Protein AF-0000000070462344 (afdb_homodimer)

Structure (mmCIF, N/CA/C/O backbone):
data_AF-0000000070462344-model_v1
#
loop_
_entity.id
_entity.type
_entity.pdbx_description
1 polymer 'Uncharacterized protein'
#
loop_
_atom_site.group_PDB
_atom_site.id
_atom_site.type_symbol
_atom_site.label_atom_id
_atom_site.label_alt_id
_atom_site.label_comp_id
_atom_site.label_asym_id
_atom_site.label_entity_id
_atom_site.label_seq_id
_atom_site.pdbx_PDB_ins_code
_atom_site.Cartn_x
_atom_site.Cartn_y
_atom_site.Cartn_z
_atom_site.occupancy
_atom_site.B_iso_or_equiv
_atom_site.auth_seq_id
_atom_site.auth_comp_id
_atom_site.auth_asym_id
_atom_site.auth_atom_id
_atom_site.pdbx_PDB_model_num
ATOM 1 N N . MET A 1 1 ? 7.801 -73.312 -19.438 1 19.52 1 MET A N 1
ATOM 2 C CA . MET A 1 1 ? 8.281 -74.062 -20.609 1 19.52 1 MET A CA 1
ATOM 3 C C . MET A 1 1 ? 8.656 -73.062 -21.734 1 19.52 1 MET A C 1
ATOM 5 O O . MET A 1 1 ? 7.871 -72.188 -22.078 1 19.52 1 MET A O 1
ATOM 9 N N . PHE A 1 2 ? 10.102 -72.938 -22.094 1 22.52 2 PHE A N 1
ATOM 10 C CA . PHE A 1 2 ? 11.289 -72.188 -22.438 1 22.52 2 PHE A CA 1
ATOM 11 C C . PHE A 1 2 ? 11.422 -72.062 -23.953 1 22.52 2 PHE A C 1
ATOM 13 O O . PHE A 1 2 ? 12.484 -71.688 -24.469 1 22.52 2 PHE A O 1
ATOM 20 N N . SER A 1 3 ? 10.352 -72.188 -24.672 1 18.14 3 SER A N 1
ATOM 21 C CA . SER A 1 3 ? 10.594 -72.75 -26.016 1 18.14 3 SER A CA 1
ATOM 22 C C . SER A 1 3 ? 11.32 -71.75 -26.891 1 18.14 3 SER A C 1
ATOM 24 O O . SER A 1 3 ? 11.188 -70.5 -26.688 1 18.14 3 SER A O 1
ATOM 26 N N . SER A 1 4 ? 12.195 -72.062 -27.938 1 19.69 4 SER A N 1
ATOM 27 C CA . SER A 1 4 ? 13.453 -72.125 -28.672 1 19.69 4 SER A CA 1
ATOM 28 C C . SER A 1 4 ? 13.336 -71.25 -29.953 1 19.69 4 SER A C 1
ATOM 30 O O . SER A 1 4 ? 14.289 -71.188 -30.734 1 19.69 4 SER A O 1
ATOM 32 N N . LEU A 1 5 ? 12.203 -70.5 -30.281 1 18.8 5 LEU A N 1
ATOM 33 C CA . LEU A 1 5 ? 12.008 -70.625 -31.734 1 18.8 5 LEU A CA 1
ATOM 34 C C . LEU A 1 5 ? 13.109 -69.875 -32.469 1 18.8 5 LEU A C 1
ATOM 36 O O . LEU A 1 5 ? 13.555 -68.812 -32.031 1 18.8 5 LEU A O 1
ATOM 40 N N . SER A 1 6 ? 13.633 -70.375 -33.562 1 17.72 6 SER A N 1
ATOM 41 C CA . SER A 1 6 ? 14.734 -70.562 -34.5 1 17.72 6 SER A CA 1
ATOM 42 C C . SER A 1 6 ? 14.781 -69.5 -35.562 1 17.72 6 SER A C 1
ATOM 44 O O . SER A 1 6 ? 15.469 -69.625 -36.562 1 17.72 6 SER A O 1
ATOM 46 N N . TYR A 1 7 ? 14.227 -68.25 -35.344 1 19.19 7 TYR A N 1
ATOM 47 C CA . TYR A 1 7 ? 13.961 -67.688 -36.656 1 19.19 7 TYR A CA 1
ATOM 48 C C . TYR A 1 7 ? 15.25 -67.5 -37.469 1 19.19 7 TYR A C 1
ATOM 50 O O . TYR A 1 7 ? 16.297 -67.188 -36.906 1 19.19 7 TYR A O 1
ATOM 58 N N . PRO A 1 8 ? 15.141 -67.562 -38.75 1 17.5 8 PRO A N 1
ATOM 59 C CA . PRO A 1 8 ? 15.93 -67.938 -39.906 1 17.5 8 PRO A CA 1
ATOM 60 C C . PRO A 1 8 ? 17.031 -66.938 -40.281 1 17.5 8 PRO A C 1
ATOM 62 O O . PRO A 1 8 ? 16.984 -65.812 -39.844 1 17.5 8 PRO A O 1
ATOM 65 N N . THR A 1 9 ? 17.859 -67.312 -41.312 1 17.53 9 THR A N 1
ATOM 66 C CA . THR A 1 9 ? 19.219 -67.438 -41.844 1 17.53 9 THR A CA 1
ATOM 67 C C . THR A 1 9 ? 19.562 -66.25 -42.75 1 17.53 9 THR A C 1
ATOM 69 O O . THR A 1 9 ? 20.734 -66.062 -43.094 1 17.53 9 THR A O 1
ATOM 72 N N . ILE A 1 10 ? 18.594 -65.25 -43.156 1 17.64 10 ILE A N 1
ATOM 73 C CA . ILE A 1 10 ? 18.812 -65.062 -44.594 1 17.64 10 ILE A CA 1
ATOM 74 C C . ILE A 1 10 ? 20.219 -64.562 -44.812 1 17.64 10 ILE A C 1
ATOM 76 O O . ILE A 1 10 ? 20.781 -63.875 -43.938 1 17.64 10 ILE A O 1
ATOM 80 N N . ILE A 1 11 ? 20.5 -64.125 -46.094 1 17.52 11 ILE A N 1
ATOM 81 C CA . ILE A 1 11 ? 21.453 -64.312 -47.188 1 17.52 11 ILE A CA 1
ATOM 82 C C . ILE A 1 11 ? 22.578 -63.281 -47.094 1 17.52 11 ILE A C 1
ATOM 84 O O . ILE A 1 11 ? 22.359 -62.156 -46.625 1 17.52 11 ILE A O 1
ATOM 88 N N . SER A 1 12 ? 23.734 -63.469 -47.781 1 16.36 12 SER A N 1
ATOM 89 C CA . SER A 1 12 ? 25.203 -63.531 -47.844 1 16.36 12 SER A CA 1
ATOM 90 C C . SER A 1 12 ? 25.766 -62.281 -48.5 1 16.36 12 SER A C 1
ATOM 92 O O . SER A 1 12 ? 26.984 -62.062 -48.5 1 16.36 12 SER A O 1
ATOM 94 N N . LEU A 1 13 ? 24.938 -61.375 -49.219 1 17.61 13 LEU A N 1
ATOM 95 C CA . LEU A 1 13 ? 25.656 -61.125 -50.469 1 17.61 13 LEU A CA 1
ATOM 96 C C . LEU A 1 13 ? 26.953 -60.375 -50.219 1 17.61 13 LEU A C 1
ATOM 98 O O . LEU A 1 13 ? 27.016 -59.531 -49.312 1 17.61 13 LEU A O 1
ATOM 102 N N . VAL A 1 14 ? 27.891 -60.375 -51.125 1 17.59 14 VAL A N 1
ATOM 103 C CA . VAL A 1 14 ? 29.312 -60.562 -51.438 1 17.59 14 VAL A CA 1
ATOM 104 C C . VAL A 1 14 ? 30.031 -59.219 -51.281 1 17.59 14 VAL A C 1
ATOM 106 O O . VAL A 1 14 ? 29.406 -58.156 -51.281 1 17.59 14 VAL A O 1
ATOM 109 N N . LEU A 1 15 ? 31.359 -59.094 -51.719 1 16.84 15 LEU A N 1
ATOM 110 C CA . LEU A 1 15 ? 32.75 -58.938 -51.312 1 16.84 15 LEU A CA 1
ATOM 111 C C . LEU A 1 15 ? 33.281 -57.562 -51.781 1 16.84 15 LEU A C 1
ATOM 113 O O . LEU A 1 15 ? 33.938 -56.875 -51 1 16.84 15 LEU A O 1
ATOM 117 N N . ALA A 1 16 ? 33.281 -57.188 -53.156 1 15.7 16 ALA A N 1
ATOM 118 C CA . ALA A 1 16 ? 34.625 -57.156 -53.75 1 15.7 16 ALA A CA 1
ATOM 119 C C . ALA A 1 16 ? 35.281 -55.812 -53.531 1 15.7 16 ALA A C 1
ATOM 121 O O . ALA A 1 16 ? 36.406 -55.719 -53.062 1 15.7 16 ALA A O 1
ATOM 122 N N . SER A 1 17 ? 34.938 -54.719 -54.406 1 16.42 17 SER A N 1
ATOM 123 C CA . SER A 1 17 ? 36 -54.344 -55.344 1 16.42 17 SER A CA 1
ATOM 124 C C . SER A 1 17 ? 36.969 -53.375 -54.719 1 16.42 17 SER A C 1
ATOM 126 O O . SER A 1 17 ? 36.688 -52.781 -53.688 1 16.42 17 SER A O 1
ATOM 128 N N . LEU A 1 18 ? 37.719 -52.5 -55.656 1 18.41 18 LEU A N 1
ATOM 129 C CA . LEU A 1 18 ? 39.062 -52.156 -56.125 1 18.41 18 LEU A CA 1
ATOM 130 C C . LEU A 1 18 ? 39.562 -50.875 -55.438 1 18.41 18 LEU A C 1
ATOM 132 O O . LEU A 1 18 ? 38.812 -49.938 -55.25 1 18.41 18 LEU A O 1
ATOM 136 N N . MET A 1 19 ? 40.844 -50.812 -54.969 1 18.14 19 MET A N 1
ATOM 137 C CA . MET A 1 19 ? 41.844 -50.219 -54.062 1 18.14 19 MET A CA 1
ATOM 138 C C . MET A 1 19 ? 42.25 -48.844 -54.562 1 18.14 19 MET A C 1
ATOM 140 O O . MET A 1 19 ? 43.062 -48.156 -53.906 1 18.14 19 MET A O 1
ATOM 144 N N . MET A 1 20 ? 41.781 -48.312 -55.781 1 19.92 20 MET A N 1
ATOM 145 C CA . MET A 1 20 ? 42.906 -47.625 -56.438 1 19.92 20 MET A CA 1
ATOM 146 C C . MET A 1 20 ? 43.312 -46.375 -55.688 1 19.92 20 MET A C 1
ATOM 148 O O . MET A 1 20 ? 42.469 -45.5 -55.469 1 19.92 20 MET A O 1
ATOM 152 N N . CYS A 1 21 ? 44.438 -46.344 -54.938 1 18.62 21 CYS A N 1
ATOM 153 C CA . CYS A 1 21 ? 45.094 -45.469 -53.969 1 18.62 21 CYS A CA 1
ATOM 154 C C . CYS A 1 21 ? 45.594 -44.188 -54.625 1 18.62 21 CYS A C 1
ATOM 156 O O . CYS A 1 21 ? 46.656 -44.188 -55.219 1 18.62 21 CYS A O 1
ATOM 158 N N . ILE A 1 22 ? 44.781 -43.562 -55.531 1 19.97 22 ILE A N 1
ATOM 159 C CA . ILE A 1 22 ? 45.531 -42.625 -56.406 1 19.97 22 ILE A CA 1
ATOM 160 C C . ILE A 1 22 ? 46.281 -41.625 -55.531 1 19.97 22 ILE A C 1
ATOM 162 O O . ILE A 1 22 ? 45.75 -41.125 -54.531 1 19.97 22 ILE A O 1
ATOM 166 N N . SER A 1 23 ? 47.625 -41.281 -55.875 1 20.34 23 SER A N 1
ATOM 167 C CA . SER A 1 23 ? 48.906 -40.719 -55.438 1 20.34 23 SER A CA 1
ATOM 168 C C . SER A 1 23 ? 48.781 -39.188 -55.281 1 20.34 23 SER A C 1
ATOM 170 O O . SER A 1 23 ? 49.812 -38.5 -55.25 1 20.34 23 SER A O 1
ATOM 172 N N . CYS A 1 24 ? 47.656 -38.562 -54.969 1 20.2 24 CYS A N 1
ATOM 173 C CA . CYS A 1 24 ? 47.625 -37.125 -55.312 1 20.2 24 CYS A CA 1
ATOM 174 C C . CYS A 1 24 ? 48.719 -36.344 -54.594 1 20.2 24 CYS A C 1
ATOM 176 O O . CYS A 1 24 ? 48.844 -36.469 -53.375 1 20.2 24 CYS A O 1
ATOM 178 N N . THR A 1 25 ? 49.688 -35.844 -55.312 1 21 25 THR A N 1
ATOM 179 C CA . THR A 1 25 ? 50.938 -35.156 -55.062 1 21 25 THR A CA 1
ATOM 180 C C . THR A 1 25 ? 50.719 -33.938 -54.156 1 21 25 THR A C 1
ATOM 182 O O . THR A 1 25 ? 49.781 -33.156 -54.375 1 21 25 THR A O 1
ATOM 185 N N . THR A 1 26 ? 51.406 -33.781 -52.938 1 19.59 26 THR A N 1
ATOM 186 C CA . THR A 1 26 ? 51.375 -33.031 -51.688 1 19.59 26 THR A CA 1
ATOM 187 C C . THR A 1 26 ? 51.969 -31.656 -51.875 1 19.59 26 THR A C 1
ATOM 189 O O . THR A 1 26 ? 52.156 -30.922 -50.906 1 19.59 26 THR A O 1
ATOM 192 N N . ALA A 1 27 ? 51.812 -30.891 -53.031 1 22.58 27 ALA A N 1
ATOM 193 C CA . ALA A 1 27 ? 52.719 -29.734 -53.094 1 22.58 27 ALA A CA 1
ATOM 194 C C . ALA A 1 27 ? 52.594 -28.875 -51.844 1 22.58 27 ALA A C 1
ATOM 196 O O . ALA A 1 27 ? 51.469 -28.609 -51.375 1 22.58 27 ALA A O 1
ATOM 197 N N . THR A 1 28 ? 53.688 -28.547 -51.125 1 21.69 28 THR A N 1
ATOM 198 C CA . THR A 1 28 ? 54.031 -27.953 -49.844 1 21.69 28 THR A CA 1
ATOM 199 C C . THR A 1 28 ? 53.719 -26.453 -49.812 1 21.69 28 THR A C 1
ATOM 201 O O . THR A 1 28 ? 54.344 -25.672 -50.531 1 21.69 28 THR A O 1
ATOM 204 N N . VAL A 1 29 ? 52.625 -25.922 -50.125 1 21.17 29 VAL A N 1
ATOM 205 C CA . VAL A 1 29 ? 52.531 -24.469 -50.25 1 21.17 29 VAL A CA 1
ATOM 206 C C . VAL A 1 29 ? 52.969 -23.797 -48.969 1 21.17 29 VAL A C 1
ATOM 208 O O . VAL A 1 29 ? 52.531 -24.156 -47.875 1 21.17 29 VAL A O 1
ATOM 211 N N . ALA A 1 30 ? 54.062 -22.922 -49 1 23.77 30 ALA A N 1
ATOM 212 C CA . ALA A 1 30 ? 54.781 -22.141 -48.031 1 23.77 30 ALA A CA 1
ATOM 213 C C . ALA A 1 30 ? 53.875 -21.188 -47.281 1 23.77 30 ALA A C 1
ATOM 215 O O . ALA A 1 30 ? 53.188 -20.359 -47.875 1 23.77 30 ALA A O 1
ATOM 216 N N . ALA A 1 31 ? 53.406 -21.484 -46.125 1 21.12 31 ALA A N 1
ATOM 217 C CA . ALA A 1 31 ? 52.469 -20.766 -45.25 1 21.12 31 ALA A CA 1
ATOM 218 C C . ALA A 1 31 ? 53.031 -19.438 -44.812 1 21.12 31 ALA A C 1
ATOM 220 O O . ALA A 1 31 ? 54.156 -19.391 -44.312 1 21.12 31 ALA A O 1
ATOM 221 N N . ASP A 1 32 ? 52.781 -18.438 -45.531 1 25.53 32 ASP A N 1
ATOM 222 C CA . ASP A 1 32 ? 53.25 -17.109 -45.156 1 25.53 32 ASP A CA 1
ATOM 223 C C . ASP A 1 32 ? 53.031 -16.859 -43.656 1 25.53 32 ASP A C 1
ATOM 225 O O . ASP A 1 32 ? 52.062 -17.359 -43.094 1 25.53 32 ASP A O 1
ATOM 229 N N . PRO A 1 33 ? 54.062 -16.375 -42.875 1 24.45 33 PRO A N 1
ATOM 230 C CA . PRO A 1 33 ? 54.094 -16.25 -41.406 1 24.45 33 PRO A CA 1
ATOM 231 C C . PRO A 1 33 ? 52.969 -15.336 -40.906 1 24.45 33 PRO A C 1
ATOM 233 O O . PRO A 1 33 ? 52.75 -14.266 -41.469 1 24.45 33 PRO A O 1
ATOM 236 N N . ILE A 1 34 ? 51.781 -15.852 -40.5 1 24.47 34 ILE A N 1
ATOM 237 C CA . ILE A 1 34 ? 50.75 -15.07 -39.875 1 24.47 34 ILE A CA 1
ATOM 238 C C . ILE A 1 34 ? 51.312 -14.242 -38.719 1 24.47 34 ILE A C 1
ATOM 240 O O . ILE A 1 34 ? 52 -14.781 -37.844 1 24.47 34 ILE A O 1
ATOM 244 N N . THR A 1 35 ? 51.656 -12.984 -38.969 1 27.58 35 THR A N 1
ATOM 245 C CA . THR A 1 35 ? 52.062 -12.039 -37.938 1 27.58 35 THR A CA 1
ATOM 246 C C . THR A 1 35 ? 51.188 -12.156 -36.719 1 27.58 35 THR A C 1
ATOM 248 O O . THR A 1 35 ? 49.969 -12.398 -36.812 1 27.58 35 THR A O 1
ATOM 251 N N . SER A 1 36 ? 51.75 -12.516 -35.562 1 24.98 36 SER A N 1
ATOM 252 C CA . SER A 1 36 ? 51.156 -12.688 -34.219 1 24.98 36 SER A CA 1
ATOM 253 C C . SER A 1 36 ? 50.281 -11.492 -33.875 1 24.98 36 SER A C 1
ATOM 255 O O . SER A 1 36 ? 50.75 -10.344 -33.906 1 24.98 36 SER A O 1
ATOM 257 N N . SER A 1 37 ? 49.031 -11.453 -34.344 1 27 37 SER A N 1
ATOM 258 C CA . SER A 1 37 ? 48.125 -10.469 -33.781 1 27 37 SER A CA 1
ATOM 259 C C . SER A 1 37 ? 48.25 -10.383 -32.281 1 27 37 SER A C 1
ATOM 261 O O . SER A 1 37 ? 48.312 -11.406 -31.594 1 27 37 SER A O 1
ATOM 263 N N . SER A 1 38 ? 48.906 -9.344 -31.75 1 28.94 38 SER A N 1
ATOM 264 C CA . SER A 1 38 ? 48.906 -9.023 -30.328 1 28.94 38 SER A CA 1
ATOM 265 C C . SER A 1 38 ? 47.531 -9.188 -29.719 1 28.94 38 SER A C 1
ATOM 267 O O . SER A 1 38 ? 46.531 -8.633 -30.234 1 28.94 38 SER A O 1
ATOM 269 N N . THR A 1 39 ? 47.281 -10.352 -29.25 1 27.58 39 THR A N 1
ATOM 270 C CA . THR A 1 39 ? 46.094 -10.547 -28.375 1 27.58 39 THR A CA 1
ATOM 271 C C . THR A 1 39 ? 46 -9.422 -27.344 1 27.58 39 THR A C 1
ATOM 273 O O . THR A 1 39 ? 46.875 -9.281 -26.484 1 27.58 39 THR A O 1
ATOM 276 N N . HIS A 1 40 ? 45.656 -8.188 -27.766 1 29.98 40 HIS A N 1
ATOM 277 C CA . HIS A 1 40 ? 45.188 -7.352 -26.672 1 29.98 40 HIS A CA 1
ATOM 278 C C . HIS A 1 40 ? 44.25 -8.133 -25.75 1 29.98 40 HIS A C 1
ATOM 280 O O . HIS A 1 40 ? 43.219 -8.617 -26.172 1 29.98 40 HIS A O 1
ATOM 286 N N . SER A 1 41 ? 44.875 -8.875 -24.922 1 29.3 41 SER A N 1
ATOM 287 C CA . SER A 1 41 ? 44.062 -9.391 -23.828 1 29.3 41 SER A CA 1
ATOM 288 C C . SER A 1 41 ? 43.031 -8.367 -23.375 1 29.3 41 SER A C 1
ATOM 290 O O . SER A 1 41 ? 43.375 -7.27 -22.953 1 29.3 41 SER A O 1
ATOM 292 N N . ARG A 1 42 ? 41.906 -8.258 -24.062 1 30.05 42 ARG A N 1
ATOM 293 C CA . ARG A 1 42 ? 40.812 -7.609 -23.359 1 30.05 42 ARG A CA 1
ATOM 294 C C . ARG A 1 42 ? 40.812 -7.992 -21.875 1 30.05 42 ARG A C 1
ATOM 296 O O . ARG A 1 42 ? 40.5 -9.133 -21.531 1 30.05 42 ARG A O 1
ATOM 303 N N . THR A 1 43 ? 41.875 -7.633 -21.25 1 32.56 43 THR A N 1
ATOM 304 C CA . THR A 1 43 ? 41.594 -7.688 -19.828 1 32.56 43 THR A CA 1
ATOM 305 C C . THR A 1 43 ? 40.156 -7.246 -19.531 1 32.56 43 THR A C 1
ATOM 307 O O . THR A 1 43 ? 39.781 -6.094 -19.781 1 32.56 43 THR A O 1
ATOM 310 N N . SER A 1 44 ? 39.156 -8.008 -19.906 1 34.91 44 SER A N 1
ATOM 311 C CA . SER A 1 44 ? 37.875 -7.781 -19.297 1 34.91 44 SER A CA 1
ATOM 312 C C . SER A 1 44 ? 38 -7.242 -17.875 1 34.91 44 SER A C 1
ATOM 314 O O . SER A 1 44 ? 38.531 -7.938 -16.984 1 34.91 44 SER A O 1
ATOM 316 N N . THR A 1 45 ? 38.5 -6.137 -17.656 1 37.16 45 THR A N 1
ATOM 317 C CA . THR A 1 45 ? 38.344 -5.535 -16.344 1 37.16 45 THR A CA 1
ATOM 318 C C . THR A 1 45 ? 37.062 -5.988 -15.695 1 37.16 45 THR A C 1
ATOM 320 O O . THR A 1 45 ? 35.969 -5.613 -16.141 1 37.16 45 THR A O 1
ATOM 323 N N . GLN A 1 46 ? 36.875 -7.211 -15.383 1 41.78 46 GLN A N 1
ATOM 324 C CA . GLN A 1 46 ? 35.812 -7.574 -14.445 1 41.78 46 GLN A CA 1
ATOM 325 C C . GLN A 1 46 ? 35.562 -6.453 -13.445 1 41.78 46 GLN A C 1
ATOM 327 O O . GLN A 1 46 ? 36.406 -6.176 -12.586 1 41.78 46 GLN A O 1
ATOM 332 N N . SER A 1 47 ? 35.156 -5.336 -13.781 1 49.22 47 SER A N 1
ATOM 333 C CA . SER A 1 47 ? 34.75 -4.293 -12.844 1 49.22 47 SER A CA 1
ATOM 334 C C . SER A 1 47 ? 34.281 -4.887 -11.516 1 49.22 47 SER A C 1
ATOM 336 O O . SER A 1 47 ? 33.406 -5.742 -11.484 1 49.22 47 SER A O 1
ATOM 338 N N . SER A 1 48 ? 35.188 -5.047 -10.586 1 67.19 48 SER A N 1
ATOM 339 C CA . SER A 1 48 ? 35 -5.547 -9.227 1 67.19 48 SER A CA 1
ATOM 340 C C . SER A 1 48 ? 33.688 -5.047 -8.641 1 67.19 48 SER A C 1
ATOM 342 O O . SER A 1 48 ? 33.344 -3.879 -8.805 1 67.19 48 SER A O 1
ATOM 344 N N . TYR A 1 49 ? 32.844 -5.957 -8.391 1 81.94 49 TYR A N 1
ATOM 345 C CA . TYR A 1 49 ? 31.594 -5.672 -7.688 1 81.94 49 TYR A CA 1
ATOM 346 C C . TYR A 1 49 ? 31.844 -4.785 -6.473 1 81.94 49 TYR A C 1
ATOM 348 O O . TYR A 1 49 ? 32.719 -5.09 -5.645 1 81.94 49 TYR A O 1
ATOM 356 N N . GLN A 1 50 ? 31.375 -3.58 -6.484 1 91.06 50 GLN A N 1
ATOM 357 C CA . GLN A 1 50 ? 31.484 -2.688 -5.336 1 91.06 50 GLN A CA 1
ATOM 358 C C . GLN A 1 50 ? 30.156 -2.6 -4.578 1 91.06 50 GLN A C 1
ATOM 360 O O . GLN A 1 50 ? 29.156 -2.107 -5.113 1 91.06 50 GLN A O 1
ATOM 365 N N . PRO A 1 51 ? 30.25 -3.055 -3.381 1 92.44 51 PRO A N 1
ATOM 366 C CA . PRO A 1 51 ? 29.031 -2.92 -2.58 1 92.44 51 PRO A CA 1
ATOM 367 C C . PRO A 1 51 ? 28.625 -1.464 -2.344 1 92.44 51 PRO A C 1
ATOM 369 O O . PRO A 1 51 ? 29.469 -0.57 -2.428 1 92.44 51 PRO A O 1
ATOM 372 N N . LEU A 1 52 ? 27.391 -1.23 -2.086 1 94.44 52 LEU A N 1
ATOM 373 C CA . LEU A 1 52 ? 26.922 0.113 -1.763 1 94.44 52 LEU A CA 1
ATOM 374 C C . LEU A 1 52 ? 27.469 0.568 -0.413 1 94.44 52 LEU A C 1
ATOM 376 O O . LEU A 1 52 ? 27.688 -0.253 0.48 1 94.44 52 LEU A O 1
ATOM 380 N N . SER A 1 53 ? 27.625 1.852 -0.317 1 95.06 53 SER A N 1
ATOM 381 C CA . SER A 1 53 ? 28.031 2.4 0.974 1 95.06 53 SER A CA 1
ATOM 382 C C . SER A 1 53 ? 26.891 2.311 1.99 1 95.06 53 SER A C 1
ATOM 384 O O . SER A 1 53 ? 25.734 2.154 1.617 1 95.06 53 SER A O 1
ATOM 386 N N . VAL A 1 54 ? 27.25 2.463 3.201 1 93.38 54 VAL A N 1
ATOM 387 C CA . VAL A 1 54 ? 26.266 2.402 4.277 1 93.38 54 VAL A CA 1
ATOM 388 C C . VAL A 1 54 ? 25.266 3.543 4.121 1 93.38 54 VAL A C 1
ATOM 390 O O . VAL A 1 54 ? 24.062 3.346 4.309 1 93.38 54 VAL A O 1
ATOM 393 N N . ASP A 1 55 ? 25.719 4.645 3.756 1 91.94 55 ASP A N 1
ATOM 394 C CA . ASP A 1 55 ? 24.859 5.812 3.604 1 91.94 55 ASP A CA 1
ATOM 395 C C . ASP A 1 55 ? 23.875 5.625 2.447 1 91.94 55 ASP A C 1
ATOM 397 O O . ASP A 1 55 ? 22.703 5.988 2.555 1 91.94 55 ASP A O 1
ATOM 401 N N . GLU A 1 56 ? 24.406 5.113 1.435 1 94.44 56 GLU A N 1
ATOM 402 C CA . GLU A 1 56 ? 23.547 4.816 0.296 1 94.44 56 GLU A CA 1
ATOM 403 C C . GLU A 1 56 ? 22.469 3.797 0.667 1 94.44 56 GLU A C 1
ATOM 405 O O . GLU A 1 56 ? 21.312 3.938 0.275 1 94.44 56 GLU A O 1
ATOM 410 N N . MET A 1 57 ? 22.875 2.816 1.395 1 96.75 57 MET A N 1
ATOM 411 C CA . MET A 1 57 ? 21.953 1.759 1.804 1 96.75 57 MET A CA 1
ATOM 412 C C . MET A 1 57 ? 20.891 2.301 2.75 1 96.75 57 MET A C 1
ATOM 414 O O . MET A 1 57 ? 19.719 1.943 2.641 1 96.75 57 MET A O 1
ATOM 418 N N . LYS A 1 58 ? 21.297 3.195 3.635 1 94.62 58 LYS A N 1
ATOM 419 C CA . LYS A 1 58 ? 20.344 3.82 4.551 1 94.62 58 LYS A CA 1
ATOM 420 C C . LYS A 1 58 ? 19.297 4.637 3.785 1 94.62 58 LYS A C 1
ATOM 422 O O . LYS A 1 58 ? 18.109 4.602 4.109 1 94.62 58 LYS A O 1
ATOM 427 N N . SER A 1 59 ? 19.812 5.289 2.857 1 93.5 59 SER A N 1
ATOM 428 C CA . SER A 1 59 ? 18.906 6.09 2.029 1 93.5 59 SER A CA 1
ATOM 429 C C . SER A 1 59 ? 17.922 5.203 1.276 1 93.5 59 SER A C 1
ATOM 431 O O . SER A 1 59 ? 16.734 5.52 1.199 1 93.5 59 SER A O 1
ATOM 433 N N . LEU A 1 60 ? 18.391 4.098 0.75 1 96.44 60 LEU A N 1
ATOM 434 C CA . LEU A 1 60 ? 17.531 3.156 0.037 1 96.44 60 LEU A CA 1
ATOM 435 C C . LEU A 1 60 ? 16.5 2.553 0.975 1 96.44 60 LEU A C 1
ATOM 437 O O . LEU A 1 60 ? 15.336 2.375 0.591 1 96.44 60 LEU A O 1
ATOM 441 N N . PHE A 1 61 ? 16.953 2.268 2.143 1 97.62 61 PHE A N 1
ATOM 442 C CA . PHE A 1 61 ? 16.062 1.658 3.109 1 97.62 61 PHE A CA 1
ATOM 443 C C . PHE A 1 61 ? 14.953 2.633 3.51 1 97.62 61 PHE A C 1
ATOM 445 O O . PHE A 1 61 ? 13.797 2.244 3.65 1 97.62 61 PHE A O 1
ATOM 452 N N . LEU A 1 62 ? 15.352 3.83 3.688 1 94.81 62 LEU A N 1
ATOM 453 C CA . LEU A 1 62 ? 14.359 4.848 4.02 1 94.81 62 LEU A CA 1
ATOM 454 C C . LEU A 1 62 ? 13.328 4.988 2.9 1 94.81 62 LEU A C 1
ATOM 456 O O . LEU A 1 62 ? 12.133 5.082 3.164 1 94.81 62 LEU A O 1
ATOM 460 N N . GLN A 1 63 ? 13.805 5.023 1.709 1 94.56 63 GLN A N 1
ATOM 461 C CA . GLN A 1 63 ? 12.898 5.09 0.566 1 94.56 63 GLN A CA 1
ATOM 462 C C . GLN A 1 63 ? 11.969 3.881 0.531 1 94.56 63 GLN A C 1
ATOM 464 O O . GLN A 1 63 ? 10.773 4.02 0.252 1 94.56 63 GLN A O 1
ATOM 469 N N . PHE A 1 64 ? 12.547 2.738 0.819 1 97.31 64 PHE A N 1
ATOM 470 C CA . PHE A 1 64 ? 11.797 1.487 0.873 1 97.31 64 PHE A CA 1
ATOM 471 C C . PHE A 1 64 ? 10.688 1.567 1.911 1 97.31 64 PHE A C 1
ATOM 473 O O . PHE A 1 64 ? 9.547 1.186 1.638 1 97.31 64 PHE A O 1
ATOM 480 N N . THR A 1 65 ? 10.992 2.041 3.061 1 95.5 65 THR A N 1
ATOM 481 C CA . THR A 1 65 ? 10.016 2.086 4.141 1 95.5 65 THR A CA 1
ATOM 482 C C . THR A 1 65 ? 8.883 3.057 3.811 1 95.5 65 THR A C 1
ATOM 484 O O . THR A 1 65 ? 7.727 2.811 4.148 1 95.5 65 THR A O 1
ATOM 487 N N . HIS A 1 66 ? 9.258 4.121 3.117 1 92.81 66 HIS A N 1
ATOM 488 C CA . HIS A 1 66 ? 8.234 5.082 2.715 1 92.81 66 HIS A CA 1
ATOM 489 C C . HIS A 1 66 ? 7.348 4.512 1.615 1 92.81 66 HIS A C 1
ATOM 491 O O . HIS A 1 66 ? 6.121 4.586 1.705 1 92.81 66 HIS A O 1
ATOM 497 N N . LYS A 1 67 ? 7.977 3.902 0.696 1 93.38 67 LYS A N 1
ATOM 498 C CA . LYS A 1 67 ? 7.254 3.387 -0.464 1 93.38 67 LYS A CA 1
ATOM 499 C C . LYS A 1 67 ? 6.262 2.301 -0.055 1 93.38 67 LYS A C 1
ATOM 501 O O . LYS A 1 67 ? 5.152 2.238 -0.586 1 93.38 67 LYS A O 1
ATOM 506 N N . HIS A 1 68 ? 6.672 1.531 0.849 1 93.81 68 HIS A N 1
ATOM 507 C CA . HIS A 1 68 ? 5.863 0.364 1.179 1 93.81 68 HIS A CA 1
ATOM 508 C C . HIS A 1 68 ? 5.184 0.53 2.533 1 93.81 68 HIS A C 1
ATOM 510 O O . HIS A 1 68 ? 4.66 -0.436 3.094 1 93.81 68 HIS A O 1
ATOM 516 N N . ASN A 1 69 ? 5.219 1.77 3.078 1 91.38 69 ASN A N 1
ATOM 517 C CA . ASN A 1 69 ? 4.551 2.104 4.328 1 91.38 69 ASN A CA 1
ATOM 518 C C . ASN A 1 69 ? 4.922 1.132 5.445 1 91.38 69 ASN A C 1
ATOM 520 O O . ASN A 1 69 ? 4.047 0.562 6.098 1 91.38 69 ASN A O 1
ATOM 524 N N . LYS A 1 70 ? 6.238 0.93 5.602 1 94.31 70 LYS A N 1
ATOM 525 C CA . LYS A 1 70 ? 6.75 0.016 6.621 1 94.31 70 LYS A CA 1
ATOM 526 C C . LYS A 1 70 ? 7.012 0.747 7.934 1 94.31 70 LYS A C 1
ATOM 528 O O . LYS A 1 70 ? 7.613 1.822 7.945 1 94.31 70 LYS A O 1
ATOM 533 N N . PHE A 1 71 ? 6.457 0.211 9.008 1 92.38 71 PHE A N 1
ATOM 534 C CA . PHE A 1 71 ? 6.754 0.655 10.367 1 92.38 71 PHE A CA 1
ATOM 535 C C . PHE A 1 71 ? 7.312 -0.492 11.203 1 92.38 71 PHE A C 1
ATOM 537 O O . PHE A 1 71 ? 6.762 -1.596 11.195 1 92.38 71 PHE A O 1
ATOM 544 N N . TYR A 1 72 ? 8.438 -0.226 11.82 1 94.81 72 TYR A N 1
ATOM 545 C CA . TYR A 1 72 ? 9.07 -1.256 12.641 1 94.81 72 TYR A CA 1
ATOM 546 C C . TYR A 1 72 ? 8.953 -0.925 14.117 1 94.81 72 TYR A C 1
ATOM 548 O O . TYR A 1 72 ? 8.883 0.246 14.5 1 94.81 72 TYR A O 1
ATOM 556 N N . GLN A 1 73 ? 8.977 -1.958 14.883 1 93.06 73 GLN A N 1
ATOM 557 C CA . GLN A 1 73 ? 8.805 -1.781 16.328 1 93.06 73 GLN A CA 1
ATOM 558 C C . GLN A 1 73 ? 10.109 -1.352 16.984 1 93.06 73 GLN A C 1
ATOM 560 O O . GLN A 1 73 ? 10.836 -2.182 17.531 1 93.06 73 GLN A O 1
ATOM 565 N N . GLY A 1 74 ? 10.445 -0.123 16.859 1 90.69 74 GLY A N 1
ATOM 566 C CA . GLY A 1 74 ? 11.586 0.445 17.562 1 90.69 74 GLY A CA 1
ATOM 567 C C . GLY A 1 74 ? 12.891 0.292 16.812 1 90.69 74 GLY A C 1
ATOM 568 O O . GLY A 1 74 ? 12.914 -0.225 15.703 1 90.69 74 GLY A O 1
ATOM 569 N N . PRO A 1 75 ? 13.898 0.758 17.484 1 92.75 75 PRO A N 1
ATOM 570 C CA . PRO A 1 75 ? 15.211 0.792 16.828 1 92.75 75 PRO A CA 1
ATOM 571 C C . PRO A 1 75 ? 15.781 -0.601 16.594 1 92.75 75 PRO A C 1
ATOM 573 O O . PRO A 1 75 ? 16.469 -0.823 15.594 1 92.75 75 PRO A O 1
ATOM 576 N N . LYS A 1 76 ? 15.477 -1.499 17.5 1 94.38 76 LYS A N 1
ATOM 577 C CA . LYS A 1 76 ? 16.031 -2.84 17.359 1 94.38 76 LYS A CA 1
ATOM 578 C C . LYS A 1 76 ? 15.492 -3.535 16.109 1 94.38 76 LYS A C 1
ATOM 580 O O . LYS A 1 76 ? 16.266 -4.035 15.289 1 94.38 76 LYS A O 1
ATOM 585 N N . GLU A 1 77 ? 14.219 -3.545 15.984 1 96.06 77 GLU A N 1
ATOM 586 C CA . GLU A 1 77 ? 13.641 -4.172 14.797 1 96.06 77 GLU A CA 1
ATOM 587 C C . GLU A 1 77 ? 14.039 -3.42 13.531 1 96.06 77 GLU A C 1
ATOM 589 O O . GLU A 1 77 ? 14.281 -4.031 12.484 1 96.06 77 GLU A O 1
ATOM 594 N N . TYR A 1 78 ? 14.047 -2.107 13.648 1 96.06 78 TYR A N 1
ATOM 595 C CA . TYR A 1 78 ? 14.461 -1.312 12.508 1 96.06 78 TYR A CA 1
ATOM 596 C C . TYR A 1 78 ? 15.844 -1.739 12.016 1 96.06 78 TYR A C 1
ATOM 598 O O . TYR A 1 78 ? 16.047 -1.95 10.82 1 96.06 78 TYR A O 1
ATOM 606 N N . GLN A 1 79 ? 16.766 -1.891 12.922 1 96.19 79 GLN A N 1
ATOM 607 C CA . GLN A 1 79 ? 18.125 -2.273 12.57 1 96.19 79 GLN A CA 1
ATOM 608 C C . GLN A 1 79 ? 18.156 -3.678 11.977 1 96.19 79 GLN A C 1
ATOM 610 O O . GLN A 1 79 ? 18.891 -3.93 11.008 1 96.19 79 GLN A O 1
ATOM 615 N N . GLN A 1 80 ? 17.422 -4.578 12.516 1 97.75 80 GLN A N 1
ATOM 616 C CA . GLN A 1 80 ? 17.359 -5.945 12.008 1 97.75 80 GLN A CA 1
ATOM 617 C C . GLN A 1 80 ? 16.844 -5.973 10.57 1 97.75 80 GLN A C 1
ATOM 619 O O . GLN A 1 80 ? 17.422 -6.633 9.711 1 97.75 80 GLN A O 1
ATOM 624 N N . ARG A 1 81 ? 15.758 -5.25 10.367 1 98.5 81 ARG A N 1
ATOM 625 C CA . ARG A 1 81 ? 15.156 -5.219 9.031 1 98.5 81 ARG A CA 1
ATOM 626 C C . ARG A 1 81 ? 16.062 -4.504 8.039 1 98.5 81 ARG A C 1
ATOM 628 O O . ARG A 1 81 ? 16.125 -4.883 6.867 1 98.5 81 ARG A O 1
ATOM 635 N N . PHE A 1 82 ? 16.828 -3.49 8.539 1 98.12 82 PHE A N 1
ATOM 636 C CA . PHE A 1 82 ? 17.797 -2.809 7.703 1 98.12 82 PHE A CA 1
ATOM 637 C C . PHE A 1 82 ? 18.875 -3.775 7.238 1 98.12 82 PHE A C 1
ATOM 639 O O . PHE A 1 82 ? 19.266 -3.77 6.066 1 98.12 82 PHE A O 1
ATOM 646 N N . GLU A 1 83 ? 19.312 -4.609 8.102 1 98.5 83 GLU A N 1
ATOM 647 C CA . GLU A 1 83 ? 20.359 -5.566 7.77 1 98.5 83 GLU A CA 1
ATOM 648 C C . GLU A 1 83 ? 19.859 -6.594 6.754 1 98.5 83 GLU A C 1
ATOM 650 O O . GLU A 1 83 ? 20.562 -6.91 5.789 1 98.5 83 GLU A O 1
ATOM 655 N N . ILE A 1 84 ? 18.703 -7.094 6.992 1 98.69 84 ILE A N 1
ATOM 656 C CA . ILE A 1 84 ? 18.109 -8.047 6.062 1 98.69 84 ILE A CA 1
ATOM 657 C C . ILE A 1 84 ? 17.922 -7.391 4.699 1 98.69 84 ILE A C 1
ATOM 659 O O . ILE A 1 84 ? 18.25 -7.977 3.668 1 98.69 84 ILE A O 1
ATOM 663 N N . PHE A 1 85 ? 17.406 -6.188 4.707 1 98.69 85 PHE A N 1
ATOM 664 C CA . PHE A 1 85 ? 17.219 -5.402 3.492 1 98.69 85 PHE A CA 1
ATOM 665 C C . PHE A 1 85 ? 18.531 -5.246 2.734 1 98.69 85 PHE A C 1
ATOM 667 O O . PHE A 1 85 ? 18.594 -5.453 1.521 1 98.69 85 PHE A O 1
ATOM 674 N N . SER A 1 86 ? 19.562 -4.891 3.459 1 98.62 86 SER A N 1
ATOM 675 C CA . SER A 1 86 ? 20.875 -4.688 2.863 1 98.62 86 SER A CA 1
ATOM 676 C C . SER A 1 86 ? 21.359 -5.953 2.17 1 98.62 86 SER A C 1
ATOM 678 O O . SER A 1 86 ? 21.906 -5.891 1.064 1 98.62 86 SER A O 1
ATOM 680 N N . GLN A 1 87 ? 21.156 -7.023 2.828 1 98.31 87 GLN A N 1
ATOM 681 C CA . GLN A 1 87 ? 21.578 -8.297 2.258 1 98.31 87 GLN A CA 1
ATOM 682 C C . GLN A 1 87 ? 20.797 -8.609 0.978 1 98.31 87 GLN A C 1
ATOM 684 O O . GLN A 1 87 ? 21.391 -9.055 -0.012 1 98.31 87 GLN A O 1
ATOM 689 N N . ASN A 1 88 ? 19.547 -8.375 1.013 1 98.44 88 ASN A N 1
ATOM 690 C CA . ASN A 1 88 ? 18.719 -8.672 -0.151 1 98.44 88 ASN A CA 1
ATOM 691 C C . ASN A 1 88 ? 19.062 -7.75 -1.323 1 98.44 88 ASN A C 1
ATOM 693 O O . ASN A 1 88 ? 19.016 -8.172 -2.479 1 98.44 88 ASN A O 1
ATOM 697 N N . VAL A 1 89 ? 19.297 -6.508 -1.046 1 98.31 89 VAL A N 1
ATOM 698 C CA . VAL A 1 89 ? 19.688 -5.566 -2.096 1 98.31 89 VAL A CA 1
ATOM 699 C C . VAL A 1 89 ? 20.984 -6.027 -2.75 1 98.31 89 VAL A C 1
ATOM 701 O O . VAL A 1 89 ? 21.094 -6.062 -3.979 1 98.31 89 VAL A O 1
ATOM 704 N N . GLU A 1 90 ? 21.938 -6.371 -1.955 1 97.88 90 GLU A N 1
ATOM 705 C CA . GLU A 1 90 ? 23.203 -6.84 -2.508 1 97.88 90 GLU A CA 1
ATOM 706 C C . GLU A 1 90 ? 23.016 -8.133 -3.301 1 97.88 90 GLU A C 1
ATOM 708 O O . GLU A 1 90 ? 23.625 -8.312 -4.355 1 97.88 90 GLU A O 1
ATOM 713 N N . LYS A 1 91 ? 22.219 -8.992 -2.787 1 96.81 91 LYS A N 1
ATOM 714 C CA . LYS A 1 91 ? 21.906 -10.219 -3.508 1 96.81 91 LYS A CA 1
ATOM 715 C C . LYS A 1 91 ? 21.312 -9.914 -4.879 1 96.81 91 LYS A C 1
ATOM 717 O O . LYS A 1 91 ? 21.672 -10.539 -5.875 1 96.81 91 LYS A O 1
ATOM 722 N N . SER A 1 92 ? 20.406 -9.031 -4.914 1 97.25 92 SER A N 1
ATOM 723 C CA . SER A 1 92 ? 19.781 -8.648 -6.176 1 97.25 92 SER A CA 1
ATOM 724 C C . SER A 1 92 ? 20.797 -8.117 -7.168 1 97.25 92 SER A C 1
ATOM 726 O O . SER A 1 92 ? 20.75 -8.43 -8.359 1 97.25 92 SER A O 1
ATOM 728 N N . ARG A 1 93 ? 21.656 -7.32 -6.684 1 96.44 93 ARG A N 1
ATOM 729 C CA . ARG A 1 93 ? 22.703 -6.758 -7.539 1 96.44 93 ARG A CA 1
ATOM 730 C C . ARG A 1 93 ? 23.609 -7.855 -8.086 1 96.44 93 ARG A C 1
ATOM 732 O O . ARG A 1 93 ? 23.984 -7.832 -9.258 1 96.44 93 ARG A O 1
ATOM 739 N N . GLN A 1 94 ? 23.938 -8.773 -7.301 1 95.31 94 GLN A N 1
ATOM 740 C CA . GLN A 1 94 ? 24.781 -9.891 -7.723 1 95.31 94 GLN A CA 1
ATOM 741 C C . GLN A 1 94 ? 24.062 -10.766 -8.742 1 95.31 94 GLN A C 1
ATOM 743 O O . GLN A 1 94 ? 24.656 -11.234 -9.711 1 95.31 94 GLN A O 1
ATOM 748 N N . MET A 1 95 ? 22.812 -11.008 -8.477 1 94.69 95 MET A N 1
ATOM 749 C CA . MET A 1 95 ? 22.016 -11.789 -9.406 1 94.69 95 MET A CA 1
ATOM 750 C C . MET A 1 95 ? 21.969 -11.125 -10.781 1 94.69 95 MET A C 1
ATOM 752 O O . MET A 1 95 ? 22.062 -11.797 -11.805 1 94.69 95 MET A O 1
ATOM 756 N N . ASN A 1 96 ? 21.797 -9.844 -10.773 1 96.19 96 ASN A N 1
ATOM 757 C CA . ASN A 1 96 ? 21.797 -9.102 -12.031 1 96.19 96 ASN A CA 1
ATOM 758 C C . ASN A 1 96 ? 23.125 -9.25 -12.766 1 96.19 96 ASN A C 1
ATOM 760 O O . ASN A 1 96 ? 23.141 -9.422 -13.984 1 96.19 96 ASN A O 1
ATOM 764 N N . LEU A 1 97 ? 24.156 -9.172 -12.039 1 93.12 97 LEU A N 1
ATOM 765 C CA . LEU A 1 97 ? 25.484 -9.336 -12.633 1 93.12 97 LEU A CA 1
ATOM 766 C C . LEU A 1 97 ? 25.656 -10.742 -13.195 1 93.12 97 LEU A C 1
ATOM 768 O O . LEU A 1 97 ? 26.156 -10.906 -14.312 1 93.12 97 LEU A O 1
ATOM 772 N N . LEU A 1 98 ? 25.25 -11.656 -12.453 1 90.56 98 LEU A N 1
ATOM 773 C CA . LEU A 1 98 ? 25.375 -13.055 -12.859 1 90.56 98 LEU A CA 1
ATOM 774 C C . LEU A 1 98 ? 24.562 -13.328 -14.125 1 90.56 98 LEU A C 1
ATOM 776 O O . LEU A 1 98 ? 25.016 -14.047 -15.016 1 90.56 98 LEU A O 1
ATOM 780 N N . GLU A 1 99 ? 23.406 -12.758 -14.227 1 90.56 99 GLU A N 1
ATOM 781 C CA . GLU A 1 99 ? 22.5 -13.031 -15.344 1 90.56 99 GLU A CA 1
ATOM 782 C C . GLU A 1 99 ? 22.75 -12.078 -16.5 1 90.56 99 GLU A C 1
ATOM 784 O O . GLU A 1 99 ? 22.281 -12.305 -17.625 1 90.56 99 GLU A O 1
ATOM 789 N N . GLY A 1 100 ? 23.516 -11 -16.219 1 89.06 100 GLY A N 1
ATOM 790 C CA . GLY A 1 100 ? 23.719 -9.984 -17.234 1 89.06 100 GLY A CA 1
ATOM 791 C C . GLY A 1 100 ? 22.438 -9.234 -17.578 1 89.06 100 GLY A C 1
ATOM 792 O O . GLY A 1 100 ? 22.203 -8.93 -18.75 1 89.06 100 GLY A O 1
ATOM 793 N N . ARG A 1 101 ? 21.531 -9.203 -16.656 1 91 101 ARG A N 1
ATOM 794 C CA . ARG A 1 101 ? 20.234 -8.531 -16.797 1 91 101 ARG A CA 1
ATOM 795 C C . ARG A 1 101 ? 19.969 -7.598 -15.625 1 91 101 ARG A C 1
ATOM 797 O O . ARG A 1 101 ? 20.734 -7.574 -14.656 1 91 101 ARG A O 1
ATOM 804 N N . ASN A 1 102 ? 19.031 -6.723 -15.75 1 92.94 102 ASN A N 1
ATOM 805 C CA . ASN A 1 102 ? 18.578 -5.844 -14.672 1 92.94 102 ASN A CA 1
ATOM 806 C C . ASN A 1 102 ? 17.156 -6.172 -14.242 1 92.94 102 ASN A C 1
ATOM 808 O O . ASN A 1 102 ? 16.297 -5.285 -14.188 1 92.94 102 ASN A O 1
ATOM 812 N N . THR A 1 103 ? 16.984 -7.398 -13.852 1 97.12 103 THR A N 1
ATOM 813 C CA . THR A 1 103 ? 15.672 -7.953 -13.562 1 97.12 103 THR A CA 1
ATOM 814 C C . THR A 1 103 ? 15.359 -7.855 -12.07 1 97.12 103 THR A C 1
ATOM 816 O O . THR A 1 103 ? 14.188 -7.758 -11.688 1 97.12 103 THR A O 1
ATOM 819 N N . TYR A 1 104 ? 16.391 -7.852 -11.281 1 98.06 104 TYR A N 1
ATOM 820 C CA . TYR A 1 104 ? 16.203 -7.934 -9.836 1 98.06 104 TYR A CA 1
ATOM 821 C C . TYR A 1 104 ? 16.438 -6.578 -9.18 1 98.06 104 TYR A C 1
ATOM 823 O O . TYR A 1 104 ? 17.188 -5.75 -9.695 1 98.06 104 TYR A O 1
ATOM 831 N N . GLY A 1 105 ? 15.781 -6.383 -8.031 1 98.06 105 GLY A N 1
ATOM 832 C CA . GLY A 1 105 ? 15.883 -5.137 -7.285 1 98.06 105 GLY A CA 1
ATOM 833 C C . GLY A 1 105 ? 15.07 -5.137 -6 1 98.06 105 GLY A C 1
ATOM 834 O O . GLY A 1 105 ? 14.758 -6.199 -5.461 1 98.06 105 GLY A O 1
ATOM 835 N N . VAL A 1 106 ? 14.805 -3.953 -5.508 1 98.06 106 VAL A N 1
ATOM 836 C CA . VAL A 1 106 ? 14.047 -3.795 -4.27 1 98.06 106 VAL A CA 1
ATOM 837 C C . VAL A 1 106 ? 12.578 -4.125 -4.516 1 98.06 106 VAL A C 1
ATOM 839 O O . VAL A 1 106 ? 11.977 -3.635 -5.477 1 98.06 106 VAL A O 1
ATOM 842 N N . THR A 1 107 ? 12.055 -4.961 -3.738 1 98.25 107 THR A N 1
ATOM 843 C CA . THR A 1 107 ? 10.633 -5.297 -3.734 1 98.25 107 THR A CA 1
ATOM 844 C C . THR A 1 107 ? 10.031 -5.066 -2.354 1 98.25 107 THR A C 1
ATOM 846 O O . THR A 1 107 ? 10.742 -4.719 -1.408 1 98.25 107 THR A O 1
ATOM 849 N N . LYS A 1 108 ? 8.711 -5.277 -2.262 1 97.75 108 LYS A N 1
ATOM 850 C CA . LYS A 1 108 ? 8.055 -5.121 -0.968 1 97.75 108 LYS A CA 1
ATOM 851 C C . LYS A 1 108 ? 8.5 -6.203 0.012 1 97.75 108 LYS A C 1
ATOM 853 O O . LYS A 1 108 ? 8.211 -6.121 1.207 1 97.75 108 LYS A O 1
ATOM 858 N N . PHE A 1 109 ? 9.297 -7.219 -0.448 1 98.5 109 PHE A N 1
ATOM 859 C CA . PHE A 1 109 ? 9.734 -8.328 0.391 1 98.5 109 PHE A CA 1
ATOM 860 C C . PHE A 1 109 ? 11.195 -8.156 0.791 1 98.5 109 PHE A C 1
ATOM 862 O O . PHE A 1 109 ? 11.773 -9.023 1.445 1 98.5 109 PHE A O 1
ATOM 869 N N . SER A 1 110 ? 11.773 -7.012 0.468 1 98.62 110 SER A N 1
ATOM 870 C CA . SER A 1 110 ? 13.219 -6.863 0.604 1 98.62 110 SER A CA 1
ATOM 871 C C . SER A 1 110 ? 13.633 -6.781 2.07 1 98.62 110 SER A C 1
ATOM 873 O O . SER A 1 110 ? 14.812 -6.902 2.398 1 98.62 110 SER A O 1
ATOM 875 N N . ASP A 1 111 ? 12.727 -6.586 2.973 1 98.5 111 ASP A N 1
ATOM 876 C CA . ASP A 1 111 ? 13.055 -6.547 4.395 1 98.5 111 ASP A CA 1
ATOM 877 C C . ASP A 1 111 ? 12.828 -7.906 5.051 1 98.5 111 ASP A C 1
ATOM 879 O O . ASP A 1 111 ? 12.891 -8.031 6.273 1 98.5 111 ASP A O 1
ATOM 883 N N . LEU A 1 112 ? 12.531 -8.938 4.289 1 98.5 112 LEU A N 1
ATOM 884 C CA . LEU A 1 112 ? 12.344 -10.297 4.789 1 98.5 112 LEU A CA 1
ATOM 885 C C . LEU A 1 112 ? 13.547 -11.172 4.449 1 98.5 112 LEU A C 1
ATOM 887 O O . LEU A 1 112 ? 14.078 -11.094 3.342 1 98.5 112 LEU A O 1
ATOM 891 N N . SER A 1 113 ? 13.93 -11.914 5.414 1 98.12 113 SER A N 1
ATOM 892 C CA . SER A 1 113 ? 14.898 -12.953 5.09 1 98.12 113 SER A CA 1
ATOM 893 C C . SER A 1 113 ? 14.305 -13.992 4.148 1 98.12 113 SER A C 1
ATOM 895 O O . SER A 1 113 ? 13.086 -14.125 4.051 1 98.12 113 SER A O 1
ATOM 897 N N . PRO A 1 114 ? 15.172 -14.711 3.451 1 96.94 114 PRO A N 1
ATOM 898 C CA . PRO A 1 114 ? 14.648 -15.781 2.598 1 96.94 114 PRO A CA 1
ATOM 899 C C . PRO A 1 114 ? 13.773 -16.766 3.365 1 96.94 114 PRO A C 1
ATOM 901 O O . PRO A 1 114 ? 12.758 -17.234 2.838 1 96.94 114 PRO A O 1
ATOM 904 N N . GLU A 1 115 ? 14.148 -17.047 4.602 1 97.12 115 GLU A N 1
ATOM 905 C CA . GLU A 1 115 ? 13.367 -17.969 5.426 1 97.12 115 GLU A CA 1
ATOM 906 C C . GLU A 1 115 ? 12 -17.391 5.762 1 97.12 115 GLU A C 1
ATOM 908 O O . GLU A 1 115 ? 10.992 -18.094 5.707 1 97.12 115 GLU A O 1
ATOM 913 N N . GLU A 1 116 ? 12 -16.109 6.113 1 96.88 116 GLU A N 1
ATOM 914 C CA . GLU A 1 116 ? 10.734 -15.445 6.406 1 96.88 116 GLU A CA 1
ATOM 915 C C . GLU A 1 116 ? 9.836 -15.391 5.172 1 96.88 116 GLU A C 1
ATOM 917 O O . GLU A 1 116 ? 8.633 -15.641 5.262 1 96.88 116 GLU A O 1
ATOM 922 N N . PHE A 1 117 ? 10.43 -15.062 4.082 1 98.12 117 PHE A N 1
ATOM 923 C CA . PHE A 1 117 ? 9.688 -14.984 2.826 1 98.12 117 PHE A CA 1
ATOM 924 C C . PHE A 1 117 ? 9.031 -16.328 2.504 1 98.12 117 PHE A C 1
ATOM 926 O O . PHE A 1 117 ? 7.84 -16.375 2.184 1 98.12 117 PHE A O 1
ATOM 933 N N . LYS A 1 118 ? 9.781 -17.328 2.564 1 96.94 118 LYS A N 1
ATOM 934 C CA . LYS A 1 118 ? 9.258 -18.672 2.305 1 96.94 118 LYS A CA 1
ATOM 935 C C . LYS A 1 118 ? 8.133 -19.016 3.275 1 96.94 118 LYS A C 1
ATOM 937 O O . LYS A 1 118 ? 7.09 -19.531 2.865 1 96.94 118 LYS A O 1
ATOM 942 N N . LYS A 1 119 ? 8.336 -18.703 4.516 1 94.44 119 LYS A N 1
ATOM 943 C CA . LYS A 1 119 ? 7.371 -19.031 5.562 1 94.44 119 LYS A CA 1
ATOM 944 C C . LYS A 1 119 ? 6.051 -18.297 5.348 1 94.44 119 LYS A C 1
ATOM 946 O O . LYS A 1 119 ? 4.977 -18.891 5.512 1 94.44 119 LYS A O 1
ATOM 951 N N . TYR A 1 120 ? 6.156 -17.078 4.922 1 94.88 120 TYR A N 1
ATOM 952 C CA . TYR A 1 120 ? 4.977 -16.219 4.914 1 94.88 120 TYR A CA 1
ATOM 953 C C . TYR A 1 120 ? 4.234 -16.312 3.586 1 94.88 120 TYR A C 1
ATOM 955 O O . TYR A 1 120 ? 3.012 -16.156 3.535 1 94.88 120 TYR A O 1
ATOM 963 N N . TYR A 1 121 ? 4.934 -16.609 2.479 1 96.38 121 TYR A N 1
ATOM 964 C CA . TYR A 1 121 ? 4.312 -16.328 1.19 1 96.38 121 TYR A CA 1
ATOM 965 C C . TYR A 1 121 ? 4.355 -17.547 0.28 1 96.38 121 TYR A C 1
ATOM 967 O O . TYR A 1 121 ? 3.816 -17.531 -0.828 1 96.38 121 TYR A O 1
ATOM 975 N N . LEU A 1 122 ? 5 -18.625 0.75 1 96.94 122 LEU A N 1
ATOM 976 C CA . LEU A 1 122 ? 5.137 -19.797 -0.103 1 96.94 122 LEU A CA 1
ATOM 977 C C . LEU A 1 122 ? 4.574 -21.031 0.585 1 96.94 122 LEU A C 1
ATOM 979 O O . LEU A 1 122 ? 4.055 -20.953 1.7 1 96.94 122 LEU A O 1
ATOM 983 N N . MET A 1 123 ? 4.52 -22.125 -0.126 1 93.5 123 MET A N 1
ATOM 984 C CA . MET A 1 123 ? 4.113 -23.422 0.435 1 93.5 123 MET A CA 1
ATOM 985 C C . MET A 1 123 ? 5.309 -24.359 0.557 1 93.5 123 MET A C 1
ATOM 987 O O . MET A 1 123 ? 6.395 -24.047 0.06 1 93.5 123 MET A O 1
ATOM 991 N N . GLU A 1 124 ? 5.109 -25.422 1.23 1 90.38 124 GLU A N 1
ATOM 992 C CA . GLU A 1 124 ? 6.156 -26.438 1.302 1 90.38 124 GLU A CA 1
ATOM 993 C C . GLU A 1 124 ? 6.52 -26.953 -0.088 1 90.38 124 GLU A C 1
ATOM 995 O O . GLU A 1 124 ? 5.637 -27.281 -0.886 1 90.38 124 GLU A O 1
ATOM 1000 N N . PRO A 1 125 ? 7.797 -26.984 -0.311 1 92.94 125 PRO A N 1
ATOM 1001 C CA . PRO A 1 125 ? 8.227 -27.438 -1.636 1 92.94 125 PRO A CA 1
ATOM 1002 C C . PRO A 1 125 ? 7.797 -28.875 -1.929 1 92.94 125 PRO A C 1
ATOM 1004 O O . PRO A 1 125 ? 7.816 -29.719 -1.033 1 92.94 125 PRO A O 1
ATOM 1007 N N . LYS A 1 126 ? 7.434 -29.109 -3.131 1 90.69 126 LYS A N 1
ATOM 1008 C CA . LYS A 1 126 ? 7.07 -30.422 -3.641 1 90.69 126 LYS A CA 1
ATOM 1009 C C . LYS A 1 126 ? 7.793 -30.734 -4.945 1 90.69 126 LYS A C 1
ATOM 1011 O O . LYS A 1 126 ? 8.086 -29.828 -5.727 1 90.69 126 LYS A O 1
ATOM 1016 N N . THR A 1 127 ? 8.008 -32 -5.164 1 91.56 127 THR A N 1
ATOM 1017 C CA . THR A 1 127 ? 8.617 -32.406 -6.426 1 91.56 127 THR A CA 1
ATOM 1018 C C . THR A 1 127 ? 7.574 -32.5 -7.531 1 91.56 127 THR A C 1
ATOM 1020 O O . THR A 1 127 ? 6.398 -32.781 -7.266 1 91.56 127 THR A O 1
ATOM 1023 N N . PRO A 1 128 ? 8.047 -32.281 -8.727 1 90.88 128 PRO A N 1
ATOM 1024 C CA . PRO A 1 128 ? 7.113 -32.469 -9.836 1 90.88 128 PRO A CA 1
ATOM 1025 C C . PRO A 1 128 ? 6.457 -33.844 -9.844 1 90.88 128 PRO A C 1
ATOM 1027 O O . PRO A 1 128 ? 5.27 -33.969 -10.148 1 90.88 128 PRO A O 1
ATOM 1030 N N . GLN A 1 129 ? 7.156 -34.844 -9.516 1 85.44 129 GLN A N 1
ATOM 1031 C CA . GLN A 1 129 ? 6.633 -36.188 -9.5 1 85.44 1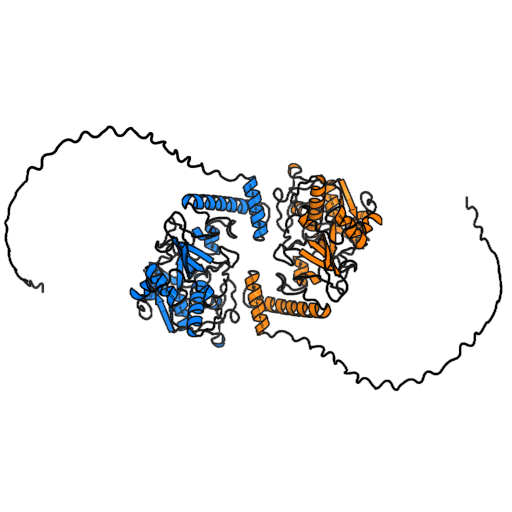29 GLN A CA 1
ATOM 1032 C C . GLN A 1 129 ? 5.473 -36.344 -8.523 1 85.44 129 GLN A C 1
ATOM 1034 O O . GLN A 1 129 ? 4.453 -36.938 -8.844 1 85.44 129 GLN A O 1
ATOM 1039 N N . LEU A 1 130 ? 5.66 -35.812 -7.438 1 80.31 130 LEU A N 1
ATOM 1040 C CA . LEU A 1 130 ? 4.609 -35.844 -6.43 1 80.31 130 LEU A CA 1
ATOM 1041 C C . LEU A 1 130 ? 3.363 -35.125 -6.914 1 80.31 130 LEU A C 1
ATOM 1043 O O . LEU A 1 130 ? 2.242 -35.594 -6.738 1 80.31 130 LEU A O 1
ATOM 1047 N N . MET A 1 131 ? 3.521 -34.031 -7.523 1 81.56 131 MET A N 1
ATOM 1048 C CA . MET A 1 131 ? 2.404 -33.188 -7.977 1 81.56 131 MET A CA 1
ATOM 1049 C C . MET A 1 131 ? 1.688 -33.844 -9.156 1 81.56 131 MET A C 1
ATOM 1051 O O . MET A 1 131 ? 0.468 -33.719 -9.289 1 81.56 131 MET A O 1
ATOM 1055 N N . MET A 1 132 ? 2.482 -34.594 -9.938 1 78.62 132 MET A N 1
ATOM 1056 C CA . MET A 1 132 ? 1.913 -35.281 -11.094 1 78.62 132 MET A CA 1
ATOM 1057 C C . MET A 1 132 ? 1.146 -36.531 -10.672 1 78.62 132 MET A C 1
ATOM 1059 O O . MET A 1 132 ? 0.138 -36.875 -11.281 1 78.62 132 MET A O 1
ATOM 1063 N N . SER A 1 133 ? 1.689 -37.25 -9.742 1 70.81 133 SER A N 1
ATOM 1064 C CA . SER A 1 133 ? 1.062 -38.469 -9.273 1 70.81 133 SER A CA 1
ATOM 1065 C C . SER A 1 133 ? -0.318 -38.188 -8.68 1 70.81 133 SER A C 1
ATOM 1067 O O . SER A 1 133 ? -1.193 -39.062 -8.711 1 70.81 133 SER A O 1
ATOM 1069 N N . SER A 1 134 ? -0.477 -37.094 -8.125 1 61.16 134 SER A N 1
ATOM 1070 C CA . SER A 1 134 ? -1.765 -36.688 -7.555 1 61.16 134 SER A CA 1
ATOM 1071 C C . SER A 1 134 ? -2.844 -36.625 -8.625 1 61.16 134 SER A C 1
ATOM 1073 O O . SER A 1 134 ? -4.031 -36.812 -8.336 1 61.16 134 SER A O 1
ATOM 1075 N N . GLY A 1 135 ? -2.508 -36.312 -9.812 1 58.38 135 GLY A N 1
ATOM 1076 C CA . GLY A 1 135 ? -3.432 -36.219 -10.938 1 58.38 135 GLY A CA 1
ATOM 1077 C C . GLY A 1 135 ? -3.828 -37.594 -11.477 1 58.38 135 GLY A C 1
ATOM 1078 O O . GLY A 1 135 ? -4.945 -37.781 -11.961 1 58.38 135 GLY A O 1
ATOM 1079 N N . VAL A 1 136 ? -2.764 -38.625 -11.523 1 52.09 136 VAL A N 1
ATOM 1080 C CA . VAL A 1 136 ? -2.941 -39.938 -12.18 1 52.09 136 VAL A CA 1
ATOM 1081 C C . VAL A 1 136 ? -3.887 -40.812 -11.352 1 52.09 136 VAL A C 1
ATOM 1083 O O . VAL A 1 136 ? -4.641 -41.594 -11.906 1 52.09 136 VAL A O 1
ATOM 1086 N N . ASN A 1 137 ? -3.555 -40.875 -10.125 1 49.12 137 ASN A N 1
ATOM 1087 C CA . ASN A 1 137 ? -4.227 -41.969 -9.422 1 49.12 137 ASN A CA 1
ATOM 1088 C C . ASN A 1 137 ? -5.746 -41.844 -9.508 1 49.12 137 ASN A C 1
ATOM 1090 O O . ASN A 1 137 ? -6.473 -42.781 -9.156 1 49.12 137 ASN A O 1
ATOM 1094 N N . ARG A 1 138 ? -6.238 -40.719 -9.203 1 50.84 138 ARG A N 1
ATOM 1095 C CA . ARG A 1 138 ? -7.652 -40.875 -8.898 1 50.84 138 ARG A CA 1
ATOM 1096 C C . ARG A 1 138 ? -8.445 -41.25 -10.148 1 50.84 138 ARG A C 1
ATOM 1098 O O . ARG A 1 138 ? -8.391 -42.406 -10.602 1 50.84 138 ARG A O 1
ATOM 1105 N N . ASN A 1 139 ? -9.547 -40.469 -10.539 1 41.69 139 ASN A N 1
ATOM 1106 C CA . ASN A 1 139 ? -10.516 -40.875 -11.547 1 41.69 139 ASN A CA 1
ATOM 1107 C C . ASN A 1 139 ? -9.945 -40.781 -12.953 1 41.69 139 ASN A C 1
ATOM 1109 O O . ASN A 1 139 ? -9.992 -39.719 -13.578 1 41.69 139 ASN A O 1
ATOM 1113 N N . GLY A 1 140 ? -9.273 -41.906 -13.523 1 41.81 140 GLY A N 1
ATOM 1114 C CA . GLY A 1 140 ? -8.828 -42.094 -14.898 1 41.81 140 GLY A CA 1
ATOM 1115 C C . GLY A 1 140 ? -7.863 -41.031 -15.375 1 41.81 140 GLY A C 1
ATOM 1116 O O . GLY A 1 140 ? -8.078 -39.844 -15.125 1 41.81 140 GLY A O 1
ATOM 1117 N N . VAL A 1 141 ? -6.504 -41.25 -15.227 1 46.72 141 VAL A N 1
ATOM 1118 C CA . VAL A 1 141 ? -5.508 -40.344 -15.789 1 46.72 141 VAL A CA 1
ATOM 1119 C C . VAL A 1 141 ? -6.086 -39.656 -17.031 1 46.72 141 VAL A C 1
ATOM 1121 O O . VAL A 1 141 ? -6.395 -40.312 -18.031 1 46.72 141 VAL A O 1
ATOM 1124 N N . LEU A 1 142 ? -6.809 -38.781 -16.922 1 50.66 142 LEU A N 1
ATOM 1125 C CA . LEU A 1 142 ? -7.148 -38.094 -18.156 1 50.66 142 LEU A CA 1
ATOM 1126 C C . LEU A 1 142 ? -5.895 -37.812 -18.984 1 50.66 142 LEU A C 1
ATOM 1128 O O . LEU A 1 142 ? -4.84 -37.5 -18.438 1 50.66 142 LEU A O 1
ATOM 1132 N N . PRO A 1 143 ? -5.871 -38.375 -20.188 1 53.12 143 PRO A N 1
ATOM 1133 C CA . PRO A 1 143 ? -4.805 -38.25 -21.188 1 53.12 143 PRO A CA 1
ATOM 1134 C C . PRO A 1 143 ? -4.227 -36.812 -21.219 1 53.12 143 PRO A C 1
ATOM 1136 O O . PRO A 1 143 ? -4.965 -35.844 -21.078 1 53.12 143 PRO A O 1
ATOM 1139 N N . ILE A 1 144 ? -2.91 -36.75 -20.922 1 61.84 144 ILE A N 1
ATOM 1140 C CA . ILE A 1 144 ? -2.207 -35.531 -21.297 1 61.84 144 ILE A CA 1
ATOM 1141 C C . ILE A 1 144 ? -2.75 -35 -22.625 1 61.84 144 ILE A C 1
ATOM 1143 O O . ILE A 1 144 ? -2.785 -35.75 -23.625 1 61.84 144 ILE A O 1
ATOM 1147 N N . SER A 1 145 ? -3.459 -33.875 -22.5 1 66.56 145 SER A N 1
ATOM 1148 C CA . SER A 1 145 ? -3.926 -33.219 -23.719 1 66.56 145 SER A CA 1
ATOM 1149 C C . SER A 1 145 ? -2.779 -32.969 -24.688 1 66.56 145 SER A C 1
ATOM 1151 O O . SER A 1 145 ? -1.762 -32.375 -24.328 1 66.56 145 SER A O 1
ATOM 1153 N N . ARG A 1 146 ? -2.811 -33.812 -25.797 1 73.56 146 ARG A N 1
ATOM 1154 C CA . ARG A 1 146 ? -1.766 -33.688 -26.812 1 73.56 146 ARG A CA 1
ATOM 1155 C C . ARG A 1 146 ? -2.051 -32.5 -27.75 1 73.56 146 ARG A C 1
ATOM 1157 O O . ARG A 1 146 ? -3.201 -32.281 -28.125 1 73.56 146 ARG A O 1
ATOM 1164 N N . VAL A 1 147 ? -1.071 -31.672 -27.859 1 82.25 147 VAL A N 1
ATOM 1165 C CA . VAL A 1 147 ? -1.078 -30.609 -28.875 1 82.25 147 VAL A CA 1
ATOM 1166 C C . VAL A 1 147 ? -0.458 -31.109 -30.172 1 82.25 147 VAL A C 1
ATOM 1168 O O . VAL A 1 147 ? 0.642 -31.672 -30.156 1 82.25 147 VAL A O 1
ATOM 1171 N N . SER A 1 148 ? -1.139 -31 -31.312 1 82.06 148 SER A N 1
ATOM 1172 C CA . SER A 1 148 ? -0.634 -31.453 -32.594 1 82.06 148 SER A CA 1
ATOM 1173 C C . SER A 1 148 ? 0.48 -30.547 -33.125 1 82.06 148 SER A C 1
ATOM 1175 O O . SER A 1 148 ? 0.611 -29.406 -32.656 1 82.06 148 SER A O 1
ATOM 1177 N N . GLN A 1 149 ? 1.216 -31.156 -33.969 1 83.94 149 GLN A N 1
ATOM 1178 C CA . GLN A 1 149 ? 2.27 -30.375 -34.594 1 83.94 149 GLN A CA 1
ATOM 1179 C C . GLN A 1 149 ? 1.683 -29.203 -35.406 1 83.94 149 GLN A C 1
ATOM 1181 O O . GLN A 1 149 ? 2.285 -28.125 -35.469 1 83.94 149 GLN A O 1
ATOM 1186 N N . GLN A 1 150 ? 0.597 -29.406 -35.969 1 85.06 150 GLN A N 1
ATOM 1187 C CA . GLN A 1 150 ? -0.078 -28.344 -36.719 1 85.06 150 GLN A CA 1
ATOM 1188 C C . GLN A 1 150 ? -0.466 -27.188 -35.781 1 85.06 150 GLN A C 1
ATOM 1190 O O . GLN A 1 150 ? -0.301 -26.016 -36.125 1 85.06 150 GLN A O 1
ATOM 1195 N N . GLN A 1 151 ? -0.974 -27.578 -34.688 1 84.06 151 GLN A N 1
ATOM 1196 C CA . GLN A 1 151 ? -1.335 -26.547 -33.688 1 84.06 151 GLN A CA 1
ATOM 1197 C C . GLN A 1 151 ? -0.112 -25.75 -33.281 1 84.06 151 GLN A C 1
ATOM 1199 O O . GLN A 1 151 ? -0.198 -24.531 -33.062 1 84.06 151 GLN A O 1
ATOM 1204 N N . VAL A 1 152 ? 0.925 -26.375 -33.219 1 87.75 152 VAL A N 1
ATOM 1205 C CA . VAL A 1 152 ? 2.174 -25.719 -32.844 1 87.75 152 VAL A CA 1
ATOM 1206 C C . VAL A 1 152 ? 2.602 -24.75 -33.938 1 87.75 152 VAL A C 1
ATOM 1208 O O . VAL A 1 152 ? 2.98 -23.609 -33.656 1 87.75 152 VAL A O 1
ATOM 1211 N N . ARG A 1 153 ? 2.52 -25.234 -35.156 1 87.19 153 ARG A N 1
ATOM 1212 C CA . ARG A 1 153 ? 2.914 -24.406 -36.281 1 87.19 153 ARG A CA 1
ATOM 1213 C C . ARG A 1 153 ? 1.994 -23.203 -36.438 1 87.19 153 ARG A C 1
ATOM 1215 O O . ARG A 1 153 ? 2.438 -22.125 -36.844 1 87.19 153 ARG A O 1
ATOM 1222 N N . ASP A 1 154 ? 0.852 -23.328 -36.062 1 90.56 154 ASP A N 1
ATOM 1223 C CA . ASP A 1 154 ? -0.144 -22.281 -36.281 1 90.56 154 ASP A CA 1
ATOM 1224 C C . ASP A 1 154 ? -0.179 -21.312 -35.094 1 90.56 154 ASP A C 1
ATOM 1226 O O . ASP A 1 154 ? -0.809 -20.25 -35.188 1 90.56 154 ASP A O 1
ATOM 1230 N N . ALA A 1 155 ? 0.519 -21.672 -34.094 1 94.12 155 ALA A N 1
ATOM 1231 C CA . ALA A 1 155 ? 0.461 -20.828 -32.906 1 94.12 155 ALA A CA 1
ATOM 1232 C C . ALA A 1 155 ? 1.087 -19.469 -33.156 1 94.12 155 ALA A C 1
ATOM 1234 O O . ALA A 1 155 ? 2.115 -19.359 -33.844 1 94.12 155 ALA A O 1
ATOM 1235 N N . PRO A 1 156 ? 0.458 -18.359 -32.719 1 97.19 156 PRO A N 1
ATOM 1236 C CA . PRO A 1 156 ? 1.061 -17.031 -32.875 1 97.19 156 PRO A CA 1
ATOM 1237 C C . PRO A 1 156 ? 2.393 -16.906 -32.125 1 97.19 156 PRO A C 1
ATOM 1239 O O . PRO A 1 156 ? 2.645 -17.625 -31.172 1 97.19 156 PRO A O 1
ATOM 1242 N N . LYS A 1 157 ? 3.205 -15.93 -32.531 1 95.06 157 LYS A N 1
ATOM 1243 C CA . LYS A 1 157 ? 4.504 -15.68 -31.922 1 95.06 157 LYS A CA 1
ATOM 1244 C C . LYS A 1 157 ? 4.348 -15.133 -30.516 1 95.06 157 LYS A C 1
ATOM 1246 O O . LYS A 1 157 ? 5.238 -15.281 -29.672 1 95.06 157 LYS A O 1
ATOM 1251 N N . SER A 1 158 ? 3.264 -14.438 -30.312 1 97.81 158 SER A N 1
ATOM 1252 C CA . SER A 1 158 ? 2.932 -13.891 -29.016 1 97.81 158 SER A CA 1
ATOM 1253 C C . SER A 1 158 ? 1.43 -13.953 -28.75 1 97.81 158 SER A C 1
ATOM 1255 O O . SER A 1 158 ? 0.631 -13.93 -29.688 1 97.81 158 SER A O 1
ATOM 1257 N N . TRP A 1 159 ? 1.059 -14.125 -27.531 1 98.56 159 TRP A N 1
ATOM 1258 C CA . TRP A 1 159 ? -0.337 -14.148 -27.109 1 98.56 159 TRP A CA 1
ATOM 1259 C C . TRP A 1 159 ? -0.469 -13.75 -25.641 1 98.56 159 TRP A C 1
ATOM 1261 O O . TRP A 1 159 ? 0.356 -14.133 -24.812 1 98.56 159 TRP A O 1
ATOM 1271 N N . ASP A 1 160 ? -1.506 -12.977 -25.328 1 98.81 160 ASP A N 1
ATOM 1272 C CA . ASP A 1 160 ? -1.755 -12.5 -23.984 1 98.81 160 ASP A CA 1
ATOM 1273 C C . ASP A 1 160 ? -3.25 -12.484 -23.672 1 98.81 160 ASP A C 1
ATOM 1275 O O . ASP A 1 160 ? -3.988 -11.641 -24.172 1 98.81 160 ASP A O 1
ATOM 1279 N N . TRP A 1 161 ? -3.621 -13.344 -22.828 1 98.88 161 TRP A N 1
ATOM 1280 C CA . TRP A 1 161 ? -5.039 -13.508 -22.531 1 98.88 161 TRP A CA 1
ATOM 1281 C C . TRP A 1 161 ? -5.559 -12.312 -21.734 1 98.88 161 TRP A C 1
ATOM 1283 O O . TRP A 1 161 ? -6.773 -12.125 -21.609 1 98.88 161 TRP A O 1
ATOM 1293 N N . ARG A 1 162 ? -4.715 -11.516 -21.094 1 98.38 162 ARG A N 1
ATOM 1294 C CA . ARG A 1 162 ? -5.152 -10.289 -20.438 1 98.38 162 ARG A CA 1
ATOM 1295 C C . ARG A 1 162 ? -5.895 -9.383 -21.406 1 98.38 162 ARG A C 1
ATOM 1297 O O . ARG A 1 162 ? -6.801 -8.648 -21.016 1 98.38 162 ARG A O 1
ATOM 1304 N N . ASP A 1 163 ? -5.594 -9.539 -22.625 1 98 163 ASP A N 1
ATOM 1305 C CA . ASP A 1 163 ? -6.184 -8.711 -23.672 1 98 163 ASP A CA 1
ATOM 1306 C C . ASP A 1 163 ? -7.398 -9.391 -24.297 1 98 163 ASP A C 1
ATOM 1308 O O . ASP A 1 163 ? -8.016 -8.852 -25.219 1 98 163 ASP A O 1
ATOM 1312 N N . HIS A 1 164 ? -7.703 -10.508 -23.828 1 97.88 164 HIS A N 1
ATOM 1313 C CA . HIS A 1 164 ? -8.766 -11.266 -24.469 1 97.88 164 HIS A CA 1
ATOM 1314 C C . HIS A 1 164 ? -9.828 -11.688 -23.453 1 97.88 164 HIS A C 1
ATOM 1316 O O . HIS A 1 164 ? -10.625 -12.594 -23.719 1 97.88 164 HIS A O 1
ATOM 1322 N N . GLY A 1 165 ? -9.742 -11.156 -22.25 1 97.56 165 GLY A N 1
ATOM 1323 C CA . GLY A 1 165 ? -10.867 -11.188 -21.328 1 97.56 165 GLY A CA 1
ATOM 1324 C C . GLY A 1 165 ? -10.852 -12.391 -20.406 1 97.56 165 GLY A C 1
ATOM 1325 O O . GLY A 1 165 ? -11.734 -12.539 -19.562 1 97.56 165 GLY A O 1
ATOM 1326 N N . ALA A 1 166 ? -9.82 -13.25 -20.484 1 98.62 166 ALA A N 1
ATOM 1327 C CA . ALA A 1 166 ? -9.875 -14.531 -19.781 1 98.62 166 ALA A CA 1
ATOM 1328 C C . ALA A 1 166 ? -9.07 -14.477 -18.484 1 98.62 166 ALA A C 1
ATOM 1330 O O . ALA A 1 166 ? -8.734 -15.516 -17.906 1 98.62 166 ALA A O 1
ATOM 1331 N N . VAL A 1 167 ? -8.695 -13.32 -18.062 1 98.81 167 VAL A N 1
ATOM 1332 C CA . VAL A 1 167 ? -7.883 -13.172 -16.859 1 98.81 167 VAL A CA 1
ATOM 1333 C C . VAL A 1 167 ? -8.508 -12.133 -15.938 1 98.81 167 VAL A C 1
ATOM 1335 O O . VAL A 1 167 ? -8.773 -11 -16.344 1 98.81 167 VAL A O 1
ATOM 1338 N N . THR A 1 168 ? -8.82 -12.492 -14.727 1 98.06 168 THR A N 1
ATOM 1339 C CA . THR A 1 168 ? -9.336 -11.539 -13.75 1 98.06 168 THR A CA 1
ATOM 1340 C C . THR A 1 168 ? -8.219 -10.641 -13.219 1 98.06 168 THR A C 1
ATOM 1342 O O . THR A 1 168 ? -7.051 -10.836 -13.562 1 98.06 168 THR A O 1
ATOM 1345 N N . TYR A 1 169 ? -8.531 -9.68 -12.453 1 96.69 169 TYR A N 1
ATOM 1346 C CA . TYR A 1 169 ? -7.566 -8.773 -11.836 1 96.69 169 TYR A CA 1
ATOM 1347 C C . TYR A 1 169 ? -6.586 -9.539 -10.953 1 96.69 169 TYR A C 1
ATOM 1349 O O . TYR A 1 169 ? -6.832 -10.688 -10.594 1 96.69 169 TYR A O 1
ATOM 1357 N N . VAL A 1 170 ? -5.445 -8.938 -10.727 1 97.94 170 VAL A N 1
ATOM 1358 C CA . VAL A 1 170 ? -4.438 -9.539 -9.852 1 97.94 170 VAL A CA 1
ATOM 1359 C C . VAL A 1 170 ? -4.922 -9.5 -8.406 1 97.94 170 VAL A C 1
ATOM 1361 O O . VAL A 1 170 ? -5.191 -8.422 -7.859 1 97.94 170 VAL A O 1
ATOM 1364 N N . LYS A 1 171 ? -5.066 -10.633 -7.824 1 97.44 171 LYS A N 1
ATOM 1365 C CA . LYS A 1 171 ? -5.48 -10.781 -6.434 1 97.44 171 LYS A CA 1
ATOM 1366 C C . LYS A 1 171 ? -4.27 -10.867 -5.504 1 97.44 171 LYS A C 1
ATOM 1368 O O . LYS A 1 171 ? -3.131 -10.703 -5.949 1 97.44 171 LYS A O 1
ATOM 1373 N N . ASN A 1 172 ? -4.492 -10.93 -4.215 1 97.94 172 ASN A N 1
ATOM 1374 C CA . ASN A 1 172 ? -3.434 -10.961 -3.211 1 97.94 172 ASN A CA 1
ATOM 1375 C C . ASN A 1 172 ? -3.672 -12.055 -2.176 1 97.94 172 ASN A C 1
ATOM 1377 O O . ASN A 1 172 ? -4.641 -12 -1.416 1 97.94 172 ASN A O 1
ATOM 1381 N N . GLN A 1 173 ? -2.768 -12.977 -2.098 1 97.75 173 GLN A N 1
ATOM 1382 C CA . GLN A 1 173 ? -2.936 -14.109 -1.199 1 97.75 173 GLN A CA 1
ATOM 1383 C C . GLN A 1 173 ? -2.547 -13.75 0.23 1 97.75 173 GLN A C 1
ATOM 1385 O O . GLN A 1 173 ? -2.854 -14.484 1.17 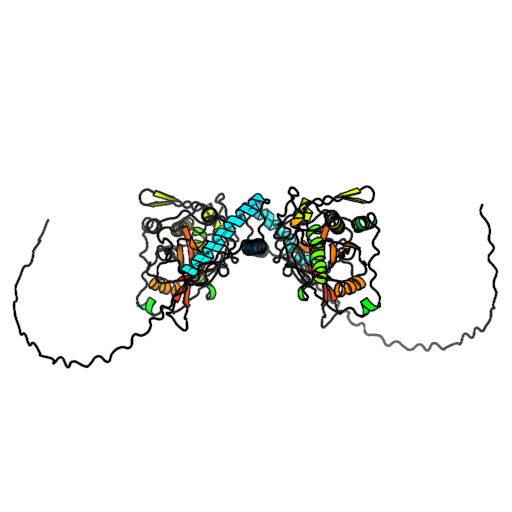1 97.75 173 GLN A O 1
ATOM 1390 N N . GLY A 1 174 ? -1.882 -12.609 0.379 1 96.38 174 GLY A N 1
ATOM 1391 C CA . GLY A 1 174 ? -1.423 -12.25 1.711 1 96.38 174 GLY A CA 1
ATOM 1392 C C . GLY A 1 174 ? -0.391 -13.219 2.268 1 96.38 174 GLY A C 1
ATOM 1393 O O . GLY A 1 174 ? 0.34 -13.859 1.508 1 96.38 174 GLY A O 1
ATOM 1394 N N . GLN A 1 175 ? -0.256 -13.172 3.566 1 95.38 175 GLN A N 1
ATOM 1395 C CA . GLN A 1 175 ? 0.68 -14.078 4.219 1 95.38 175 GLN A CA 1
ATOM 1396 C C . GLN A 1 175 ? 0.048 -15.453 4.449 1 95.38 175 GLN A C 1
ATOM 1398 O O . GLN A 1 175 ? -0.162 -15.859 5.594 1 95.38 175 GLN A O 1
ATOM 1403 N N . CYS A 1 176 ? -0.216 -16.078 3.418 1 95.12 176 CYS A N 1
ATOM 1404 C CA . CYS A 1 176 ? -0.846 -17.391 3.383 1 95.12 176 CYS A CA 1
ATOM 1405 C C . CYS A 1 176 ? -0.326 -18.203 2.209 1 95.12 176 CYS A C 1
ATOM 1407 O O . CYS A 1 176 ? -0.306 -17.734 1.072 1 95.12 176 CYS A O 1
ATOM 1409 N N . GLY A 1 177 ? 0.075 -19.453 2.477 1 94.88 177 GLY A N 1
ATOM 1410 C CA . GLY A 1 177 ? 0.535 -20.344 1.425 1 94.88 177 GLY A CA 1
ATOM 1411 C C . GLY A 1 177 ? -0.594 -20.891 0.57 1 94.88 177 GLY A C 1
ATOM 1412 O O . GLY A 1 177 ? -0.695 -22.109 0.366 1 94.88 177 GLY A O 1
ATOM 1413 N N . SER A 1 178 ? -1.458 -20.016 0.12 1 96.75 178 SER A N 1
ATOM 1414 C CA . SER A 1 178 ? -2.654 -20.422 -0.609 1 96.75 178 SER A CA 1
ATOM 1415 C C . SER A 1 178 ? -2.492 -20.188 -2.109 1 96.75 178 SER A C 1
ATOM 1417 O O . SER A 1 178 ? -3.48 -20.125 -2.844 1 96.75 178 SER A O 1
ATOM 1419 N N . CYS A 1 179 ? -1.272 -20.094 -2.594 1 97.88 179 CYS A N 1
ATOM 1420 C CA . CYS A 1 179 ? -0.998 -19.812 -4 1 97.88 179 CYS A CA 1
ATOM 1421 C C . CYS A 1 179 ? -1.62 -20.891 -4.891 1 97.88 179 CYS A C 1
ATOM 1423 O O . CYS A 1 179 ? -2.016 -20.609 -6.023 1 97.88 179 CYS A O 1
ATOM 1425 N N . TRP A 1 180 ? -1.697 -22.125 -4.402 1 96.19 180 TRP A N 1
ATOM 1426 C CA . TRP A 1 180 ? -2.314 -23.219 -5.137 1 96.19 180 TRP A CA 1
ATOM 1427 C C . TRP A 1 180 ? -3.773 -22.906 -5.461 1 96.19 180 TRP A C 1
ATOM 1429 O O . TRP A 1 180 ? -4.242 -23.188 -6.566 1 96.19 180 TRP A O 1
ATOM 1439 N N . ALA A 1 181 ? -4.434 -22.328 -4.508 1 98 181 ALA A N 1
ATOM 1440 C CA . ALA A 1 181 ? -5.836 -21.953 -4.699 1 98 181 ALA A CA 1
ATOM 1441 C C . ALA A 1 181 ? -5.969 -20.828 -5.723 1 98 181 ALA A C 1
ATOM 1443 O O . ALA A 1 181 ? -6.879 -20.844 -6.555 1 98 181 ALA A O 1
ATOM 1444 N N . PHE A 1 182 ? -5.051 -19.875 -5.707 1 98.62 182 PHE A N 1
ATOM 1445 C CA . PHE A 1 182 ? -5.086 -18.75 -6.629 1 98.62 182 PHE A CA 1
ATOM 1446 C C . PHE A 1 182 ? -4.762 -19.203 -8.047 1 98.62 182 PHE A C 1
ATOM 1448 O O . PHE A 1 182 ? -5.363 -18.719 -9.008 1 98.62 182 PHE A O 1
ATOM 1455 N N . SER A 1 183 ? -3.811 -20.062 -8.148 1 98.56 183 SER A N 1
ATOM 1456 C CA . SER A 1 183 ? -3.471 -20.625 -9.453 1 98.56 183 SER A CA 1
ATOM 1457 C C . SER A 1 183 ? -4.645 -21.406 -10.047 1 98.56 183 SER A C 1
ATOM 1459 O O . SER A 1 183 ? -5.012 -21.188 -11.203 1 98.56 183 SER A O 1
ATOM 1461 N N . ALA A 1 184 ? -5.25 -22.234 -9.242 1 97.88 184 ALA A N 1
ATOM 1462 C CA . ALA A 1 184 ? -6.371 -23.062 -9.695 1 97.88 184 ALA A CA 1
ATOM 1463 C C . ALA A 1 184 ? -7.566 -22.188 -10.07 1 97.88 184 ALA A C 1
ATOM 1465 O O . ALA A 1 184 ? -8.148 -22.359 -11.148 1 97.88 184 ALA A O 1
ATOM 1466 N N . THR A 1 185 ? -7.934 -21.281 -9.164 1 98.75 185 THR A N 1
ATOM 1467 C CA . THR A 1 185 ? -9.086 -20.438 -9.461 1 98.75 185 THR A CA 1
ATOM 1468 C C . THR A 1 185 ? -8.836 -19.578 -10.695 1 98.75 185 THR A C 1
ATOM 1470 O O . THR A 1 185 ? -9.742 -19.359 -11.5 1 98.75 185 THR A O 1
ATOM 1473 N N . GLY A 1 186 ? -7.613 -19.062 -10.859 1 98.81 186 GLY A N 1
ATOM 1474 C CA . GLY A 1 186 ? -7.289 -18.312 -12.055 1 98.81 186 GLY A CA 1
ATOM 1475 C C . GLY A 1 186 ? -7.535 -19.094 -13.336 1 98.81 186 GLY A C 1
ATOM 1476 O O . GLY A 1 186 ? -8.086 -18.562 -14.305 1 98.81 186 GLY A O 1
ATOM 1477 N N . ASN A 1 187 ? -7.078 -20.328 -13.328 1 98.81 187 ASN A N 1
ATOM 1478 C CA . ASN A 1 187 ? -7.34 -21.188 -14.477 1 98.81 187 ASN A CA 1
ATOM 1479 C C . ASN A 1 187 ? -8.836 -21.359 -14.719 1 98.81 187 ASN A C 1
ATOM 1481 O O . ASN A 1 187 ? -9.312 -21.203 -15.844 1 98.81 187 ASN A O 1
ATOM 1485 N N . ILE A 1 188 ? -9.57 -21.641 -13.695 1 98.75 188 ILE A N 1
ATOM 1486 C CA . ILE A 1 188 ? -11 -21.922 -13.805 1 98.75 188 ILE A CA 1
ATOM 1487 C C . ILE A 1 188 ? -11.719 -20.672 -14.312 1 98.75 188 ILE A C 1
ATOM 1489 O O . ILE A 1 188 ? -12.609 -20.766 -15.164 1 98.75 188 ILE A O 1
ATOM 1493 N N . GLU A 1 189 ? -11.383 -19.531 -13.773 1 98.81 189 GLU A N 1
ATOM 1494 C CA . GLU A 1 189 ? -11.977 -18.281 -14.234 1 98.81 189 GLU A CA 1
ATOM 1495 C C . GLU A 1 189 ? -11.797 -18.109 -15.742 1 98.81 189 GLU A C 1
ATOM 1497 O O . GLU A 1 189 ? -12.742 -17.75 -16.438 1 98.81 189 GLU A O 1
ATOM 1502 N N . GLY A 1 190 ? -10.594 -18.359 -16.188 1 98.75 190 GLY A N 1
ATOM 1503 C CA . GLY A 1 190 ? -10.32 -18.25 -17.609 1 98.75 190 GLY A CA 1
ATOM 1504 C C . GLY A 1 190 ? -11.10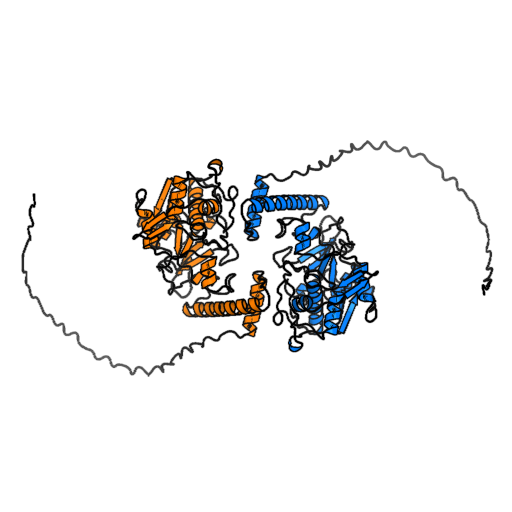9 -19.25 -18.453 1 98.75 190 GLY A C 1
ATOM 1505 O O . GLY A 1 190 ? -11.75 -18.875 -19.438 1 98.75 190 GLY A O 1
ATOM 1506 N N . GLN A 1 191 ? -11.078 -20.5 -18.031 1 98.38 191 GLN A N 1
ATOM 1507 C CA . GLN A 1 191 ? -11.789 -21.547 -18.75 1 98.38 191 GLN A CA 1
ATOM 1508 C C . GLN A 1 191 ? -13.297 -21.297 -18.75 1 98.38 191 GLN A C 1
ATOM 1510 O O . GLN A 1 191 ? -13.969 -21.516 -19.75 1 98.38 191 GLN A O 1
ATOM 1515 N N . TRP A 1 192 ? -13.773 -20.859 -17.656 1 98.44 192 TRP A N 1
ATOM 1516 C CA . TRP A 1 192 ? -15.195 -20.562 -17.531 1 98.44 192 TRP A CA 1
ATOM 1517 C C . TRP A 1 192 ? -15.586 -19.422 -18.469 1 98.44 192 TRP A C 1
ATOM 1519 O O . TRP A 1 192 ? -16.641 -19.469 -19.109 1 98.44 192 TRP A O 1
ATOM 1529 N N . TYR A 1 193 ? -14.805 -18.391 -18.484 1 98.5 193 TYR A N 1
ATOM 1530 C CA . TYR A 1 193 ? -15.039 -17.266 -19.391 1 98.5 193 TYR A CA 1
ATOM 1531 C C . TYR A 1 193 ? -15.062 -17.734 -20.844 1 98.5 193 TYR A C 1
ATOM 1533 O O . TYR A 1 193 ? -15.922 -17.312 -21.625 1 98.5 193 TYR A O 1
ATOM 1541 N N . LEU A 1 194 ? -14.141 -18.562 -21.203 1 97.88 194 LEU A N 1
ATOM 1542 C CA . LEU A 1 194 ? -14.039 -19.016 -22.594 1 97.88 194 LEU A CA 1
ATOM 1543 C C . LEU A 1 194 ? -15.281 -19.812 -23 1 97.88 194 LEU A C 1
ATOM 1545 O O . LEU A 1 194 ? -15.703 -19.766 -24.156 1 97.88 194 LEU A O 1
ATOM 1549 N N . LYS A 1 195 ? -15.883 -20.406 -22.062 1 97.38 195 LYS A N 1
ATOM 1550 C CA . LYS A 1 195 ? -17.078 -21.203 -22.312 1 97.38 195 LYS A CA 1
ATOM 1551 C C . LYS A 1 195 ? -18.344 -20.328 -22.266 1 97.38 195 LYS A C 1
ATOM 1553 O O . LYS A 1 195 ? -19.25 -20.484 -23.078 1 97.38 195 LYS A O 1
ATOM 1558 N N . THR A 1 196 ? -18.375 -19.422 -21.312 1 97.5 196 THR A N 1
ATOM 1559 C CA . THR A 1 196 ? -19.641 -18.75 -21.016 1 97.5 196 THR A CA 1
ATOM 1560 C C . THR A 1 196 ? -19.578 -17.281 -21.438 1 97.5 196 THR A C 1
ATOM 1562 O O . THR A 1 196 ? -20.609 -16.609 -21.5 1 97.5 196 THR A O 1
ATOM 1565 N N . LYS A 1 197 ? -18.391 -16.734 -21.625 1 97.19 197 LYS A N 1
ATOM 1566 C CA . LYS A 1 197 ? -18.125 -15.336 -21.938 1 97.19 197 LYS A CA 1
ATOM 1567 C C . LYS A 1 197 ? -18.422 -14.438 -20.734 1 97.19 197 LYS A C 1
ATOM 1569 O O . LYS A 1 197 ? -18.609 -13.227 -20.891 1 97.19 197 LYS A O 1
ATOM 1574 N N . LYS A 1 198 ? -18.531 -15.055 -19.609 1 95.94 198 LYS A N 1
ATOM 1575 C CA . LYS A 1 198 ? -18.656 -14.312 -18.359 1 95.94 198 LYS A CA 1
ATOM 1576 C C . LYS A 1 198 ? -17.438 -14.516 -17.469 1 95.94 198 LYS A C 1
ATOM 1578 O O . LYS A 1 198 ? -17.219 -15.617 -16.953 1 95.94 198 LYS A O 1
ATOM 1583 N N . LEU A 1 199 ? -16.719 -13.414 -17.312 1 96.94 199 LEU A N 1
ATOM 1584 C CA . LEU A 1 199 ? -15.562 -13.484 -16.422 1 96.94 199 LEU A CA 1
ATOM 1585 C C . LEU A 1 199 ? -15.953 -13.172 -14.984 1 96.94 199 LEU A C 1
ATOM 1587 O O . LEU A 1 199 ? -16.391 -12.062 -14.68 1 96.94 199 LEU A O 1
ATOM 1591 N N . LYS A 1 200 ? -15.891 -14.164 -14.164 1 95.62 200 LYS A N 1
ATOM 1592 C CA . LYS A 1 200 ? -16.234 -14.016 -12.75 1 95.62 200 LYS A CA 1
ATOM 1593 C C . LYS A 1 200 ? -15.047 -14.359 -11.859 1 95.62 200 LYS A C 1
ATOM 1595 O O . LYS A 1 200 ? -14.352 -15.352 -12.086 1 95.62 200 LYS A O 1
ATOM 1600 N N . ALA A 1 201 ? -14.828 -13.477 -10.883 1 97.56 201 ALA A N 1
ATOM 1601 C CA . ALA A 1 201 ? -13.82 -13.789 -9.875 1 97.56 201 ALA A CA 1
ATOM 1602 C C . ALA A 1 201 ? -14.32 -14.852 -8.906 1 97.56 201 ALA A C 1
ATOM 1604 O O . ALA A 1 201 ? -15.422 -14.734 -8.367 1 97.56 201 ALA A O 1
ATOM 1605 N N . LEU A 1 202 ? -13.516 -15.859 -8.68 1 98.56 202 LEU A N 1
ATOM 1606 C CA . LEU A 1 202 ? -13.938 -16.984 -7.867 1 98.56 202 LEU A CA 1
ATOM 1607 C C . LEU A 1 202 ? -13.273 -16.953 -6.496 1 98.56 202 LEU A C 1
ATOM 1609 O O . LEU A 1 202 ? -12.312 -16.203 -6.285 1 98.56 202 LEU A O 1
ATOM 1613 N N . SER A 1 203 ? -13.781 -17.766 -5.582 1 98.31 203 SER A N 1
ATOM 1614 C CA . SER A 1 203 ? -13.383 -17.703 -4.18 1 98.31 203 SER A CA 1
ATOM 1615 C C . SER A 1 203 ? -12.195 -18.625 -3.904 1 98.31 203 SER A C 1
ATOM 1617 O O . SER A 1 203 ? -12.352 -19.844 -3.881 1 98.31 203 SER A O 1
ATOM 1619 N N . GLU A 1 204 ? -11.078 -18.031 -3.645 1 98.25 204 GLU A N 1
ATOM 1620 C CA . GLU A 1 204 ? -9.953 -18.812 -3.135 1 98.25 204 GLU A CA 1
ATOM 1621 C C . GLU A 1 204 ? -10.227 -19.312 -1.722 1 98.25 204 GLU A C 1
ATOM 1623 O O . GLU A 1 204 ? -9.766 -20.391 -1.343 1 98.25 204 GLU A O 1
ATOM 1628 N N . GLN A 1 205 ? -11.016 -18.562 -0.961 1 98.06 205 GLN A N 1
ATOM 1629 C CA . GLN A 1 205 ? -11.281 -18.906 0.431 1 98.06 205 GLN A CA 1
ATOM 1630 C C . GLN A 1 205 ? -12.031 -20.234 0.534 1 98.06 205 GLN A C 1
ATOM 1632 O O . GLN A 1 205 ? -11.828 -20.984 1.481 1 98.06 205 GLN A O 1
ATOM 1637 N N . GLN A 1 206 ? -12.93 -20.5 -0.39 1 98.19 206 GLN A N 1
ATOM 1638 C CA . GLN A 1 206 ? -13.609 -21.797 -0.407 1 98.19 206 GLN A CA 1
ATOM 1639 C C . GLN A 1 206 ? -12.602 -22.938 -0.423 1 98.19 206 GLN A C 1
ATOM 1641 O O . GLN A 1 206 ? -12.758 -23.922 0.314 1 98.19 206 GLN A O 1
ATOM 1646 N N . LEU A 1 207 ? -11.617 -22.844 -1.245 1 97.81 207 LEU A N 1
ATOM 1647 C CA . LEU A 1 207 ? -10.594 -23.875 -1.331 1 97.81 207 LEU A CA 1
ATOM 1648 C C . LEU A 1 207 ? -9.773 -23.938 -0.049 1 97.81 207 LEU A C 1
ATOM 1650 O O . LEU A 1 207 ? -9.477 -25.031 0.452 1 97.81 207 LEU A O 1
ATOM 1654 N N . VAL A 1 208 ? -9.445 -22.781 0.487 1 96.75 208 VAL A N 1
ATOM 1655 C CA . VAL A 1 208 ? -8.633 -22.703 1.7 1 96.75 208 VAL A CA 1
ATOM 1656 C C . VAL A 1 208 ? -9.398 -23.328 2.869 1 96.75 208 VAL A C 1
ATOM 1658 O O . VAL A 1 208 ? -8.82 -24.062 3.672 1 96.75 208 VAL A O 1
ATOM 1661 N N . ASP A 1 209 ? -10.68 -23.094 2.949 1 96.69 209 ASP A N 1
ATOM 1662 C CA . ASP A 1 209 ? -11.484 -23.531 4.09 1 96.69 209 ASP A CA 1
ATOM 1663 C C . ASP A 1 209 ? -11.938 -24.969 3.922 1 96.69 209 ASP A C 1
ATOM 1665 O O . ASP A 1 209 ? -12.078 -25.703 4.906 1 96.69 209 ASP A O 1
ATOM 1669 N N . CYS A 1 210 ? -12.188 -25.391 2.693 1 96.31 210 CYS A N 1
ATOM 1670 C CA . CYS A 1 210 ? -13.055 -26.562 2.547 1 96.31 210 CYS A CA 1
ATOM 1671 C C . CYS A 1 210 ? -12.312 -27.703 1.879 1 96.31 210 CYS A C 1
ATOM 1673 O O . CYS A 1 210 ? -12.75 -28.859 1.954 1 96.31 210 CYS A O 1
ATOM 1675 N N . ASP A 1 211 ? -11.234 -27.438 1.152 1 93.38 211 ASP A N 1
ATOM 1676 C CA . ASP A 1 211 ? -10.508 -28.5 0.451 1 93.38 211 ASP A CA 1
ATOM 1677 C C . ASP A 1 211 ? -9.492 -29.172 1.372 1 93.38 211 ASP A C 1
ATOM 1679 O O . ASP A 1 211 ? -8.469 -28.578 1.719 1 93.38 211 ASP A O 1
ATOM 1683 N N . HIS A 1 212 ? -9.742 -30.391 1.707 1 85.75 212 HIS A N 1
ATOM 1684 C CA . HIS A 1 212 ? -8.828 -31.188 2.533 1 85.75 212 HIS A CA 1
ATOM 1685 C C . HIS A 1 212 ? -8.414 -32.469 1.826 1 85.75 212 HIS A C 1
ATOM 1687 O O . HIS A 1 212 ? -8.031 -33.438 2.475 1 85.75 212 HIS A O 1
ATOM 1693 N N . ASN A 1 213 ? -8.586 -32.438 0.531 1 80.69 213 ASN A N 1
ATOM 1694 C CA . ASN A 1 213 ? -8.211 -33.594 -0.272 1 80.69 213 ASN A CA 1
ATOM 1695 C C . ASN A 1 213 ? -6.727 -33.906 -0.124 1 80.69 213 ASN A C 1
ATOM 1697 O O . ASN A 1 213 ? -5.898 -33 0.029 1 80.69 213 ASN A O 1
ATOM 1701 N N . CYS A 1 214 ? -6.473 -35.219 -0.106 1 75.62 214 CYS A N 1
ATOM 1702 C CA . CYS A 1 214 ? -5.102 -35.688 0.049 1 75.62 214 CYS A CA 1
ATOM 1703 C C . CYS A 1 214 ? -4.668 -36.5 -1.156 1 75.62 214 CYS A C 1
ATOM 1705 O O . CYS A 1 214 ? -5.496 -37.156 -1.8 1 75.62 214 CYS A O 1
ATOM 1707 N N . VAL A 1 215 ? -3.414 -36.281 -1.463 1 67.5 215 VAL A N 1
ATOM 1708 C CA . VAL A 1 215 ? -2.773 -37.156 -2.447 1 67.5 215 VAL A CA 1
ATOM 1709 C C . VAL A 1 215 ? -1.705 -38 -1.767 1 67.5 215 VAL A C 1
ATOM 1711 O O . VAL A 1 215 ? -1.035 -37.562 -0.837 1 67.5 215 VAL A O 1
ATOM 1714 N N . ILE A 1 216 ? -1.745 -39.281 -2.029 1 65.81 216 ILE A N 1
ATOM 1715 C CA . ILE A 1 216 ? -0.752 -40.188 -1.474 1 65.81 216 ILE A CA 1
ATOM 1716 C C . ILE A 1 216 ? 0.298 -40.531 -2.533 1 65.81 216 ILE A C 1
ATOM 1718 O O . ILE A 1 216 ? -0.042 -40.906 -3.66 1 65.81 216 ILE A O 1
ATOM 1722 N N . PHE A 1 217 ? 1.523 -40.188 -2.27 1 63.72 217 PHE A N 1
ATOM 1723 C CA . PHE A 1 217 ? 2.637 -40.562 -3.143 1 63.72 217 PHE A CA 1
ATOM 1724 C C . PHE A 1 217 ? 3.791 -41.125 -2.338 1 63.72 217 PHE A C 1
ATOM 1726 O O . PHE A 1 217 ? 4.277 -40.5 -1.392 1 63.72 217 PHE A O 1
ATOM 1733 N N . GLU A 1 218 ? 4.281 -42.25 -2.873 1 62.41 218 GLU A N 1
ATOM 1734 C CA . GLU A 1 218 ? 5.387 -42.969 -2.236 1 62.41 218 GLU A CA 1
ATOM 1735 C C . GLU A 1 218 ? 5.246 -42.938 -0.717 1 62.41 218 GLU A C 1
ATOM 1737 O O . GLU A 1 218 ? 6.184 -42.594 -0.007 1 62.41 218 GLU A O 1
ATOM 1742 N N . ASN A 1 219 ? 4.059 -43.25 -0.258 1 63.12 219 ASN A N 1
ATOM 1743 C CA . ASN A 1 219 ? 3.719 -43.438 1.15 1 63.12 219 ASN A CA 1
ATOM 1744 C C . ASN A 1 219 ? 3.713 -42.094 1.896 1 63.12 219 ASN A C 1
ATOM 1746 O O . ASN A 1 219 ? 3.812 -42.062 3.123 1 63.12 219 ASN A O 1
ATOM 1750 N N . GLN A 1 220 ? 3.789 -41.062 1.123 1 67.12 220 GLN A N 1
ATOM 1751 C CA . GLN A 1 220 ? 3.658 -39.75 1.739 1 67.12 220 GLN A CA 1
ATOM 1752 C C . GLN A 1 220 ? 2.334 -39.094 1.358 1 67.12 220 GLN A C 1
ATOM 1754 O O . GLN A 1 220 ? 1.9 -39.188 0.208 1 67.12 220 GLN A O 1
ATOM 1759 N N . GLN A 1 221 ? 1.635 -38.688 2.428 1 69.25 221 GLN A N 1
ATOM 1760 C CA . GLN A 1 221 ? 0.353 -38.031 2.213 1 69.25 221 GLN A CA 1
ATOM 1761 C C . GLN A 1 221 ? 0.51 -36.5 2.225 1 69.25 221 GLN A C 1
ATOM 1763 O O . GLN A 1 221 ? 1.179 -35.938 3.1 1 69.25 221 GLN A O 1
ATOM 1768 N N . SER A 1 222 ? 0.085 -35.938 1.116 1 70.75 222 SER A N 1
ATOM 1769 C CA . SER A 1 222 ? 0.044 -34.5 1.048 1 70.75 222 SER A CA 1
ATOM 1770 C C . SER A 1 222 ? -1.388 -34 0.907 1 70.75 222 SER A C 1
ATOM 1772 O O . SER A 1 222 ? -2.078 -34.312 -0.059 1 70.75 222 SER A O 1
ATOM 1774 N N . CYS A 1 223 ? -1.825 -33.344 1.918 1 73.75 223 CYS A N 1
ATOM 1775 C CA . CYS A 1 223 ? -3.201 -32.875 1.936 1 73.75 223 CYS A CA 1
ATOM 1776 C C . CYS A 1 223 ? -3.248 -31.359 1.77 1 73.75 223 CYS A C 1
ATOM 1778 O O . CYS A 1 223 ? -2.33 -30.656 2.197 1 73.75 223 CYS A O 1
ATOM 1780 N N . ASP A 1 224 ? -4.254 -30.938 0.964 1 81.69 224 ASP A N 1
ATOM 1781 C CA . ASP A 1 224 ? -4.492 -29.5 0.956 1 81.69 224 ASP A CA 1
ATOM 1782 C C . ASP A 1 224 ? -4.855 -29 2.352 1 81.69 224 ASP A C 1
ATOM 1784 O O . ASP A 1 224 ? -5.633 -29.625 3.064 1 81.69 224 ASP A O 1
ATOM 1788 N N . SER A 1 225 ? -4.133 -27.922 2.68 1 81.44 225 SER A N 1
ATOM 1789 C CA . SER A 1 225 ? -4.242 -27.453 4.059 1 81.44 225 SER A CA 1
ATOM 1790 C C . SER A 1 225 ? -4.227 -25.922 4.125 1 81.44 225 SER A C 1
ATOM 1792 O O . SER A 1 225 ? -3.412 -25.344 4.84 1 81.44 225 SER A O 1
ATOM 1794 N N . GLY A 1 226 ? -5.098 -25.391 3.311 1 91.06 226 GLY A N 1
ATOM 1795 C CA . GLY A 1 226 ? -5.266 -23.938 3.396 1 91.06 226 GLY A CA 1
ATOM 1796 C C . GLY A 1 226 ? -3.967 -23.188 3.23 1 91.06 226 GLY A C 1
ATOM 1797 O O . GLY A 1 226 ? -3.318 -23.266 2.186 1 91.06 226 GLY A O 1
ATOM 1798 N N . CYS A 1 227 ? -3.543 -22.594 4.266 1 91.25 227 CYS A N 1
ATOM 1799 C CA . CYS A 1 227 ? -2.367 -21.719 4.211 1 91.25 227 CYS A CA 1
ATOM 1800 C C . CYS A 1 227 ? -1.086 -22.547 4.332 1 91.25 227 CYS A C 1
ATOM 1802 O O . CYS A 1 227 ? 0.01 -22.016 4.125 1 91.25 227 CYS A O 1
ATOM 1804 N N . ASP A 1 228 ? -1.186 -23.75 4.48 1 87.38 228 ASP A N 1
ATOM 1805 C CA . ASP A 1 228 ? -0.002 -24.609 4.555 1 87.38 228 ASP A CA 1
ATOM 1806 C C . ASP A 1 228 ? 0.311 -25.234 3.199 1 87.38 228 ASP A C 1
ATOM 1808 O O . ASP A 1 228 ? 1.264 -26 3.07 1 87.38 228 ASP A O 1
ATOM 1812 N N . GLY A 1 229 ? -0.559 -24.938 2.24 1 89.56 229 GLY A N 1
ATOM 1813 C CA . GLY A 1 229 ? -0.248 -25.359 0.884 1 89.56 229 GLY A CA 1
ATOM 1814 C C . GLY A 1 229 ? -1.276 -26.312 0.306 1 89.56 229 GLY A C 1
ATOM 1815 O O . GLY A 1 229 ? -2.225 -26.703 0.992 1 89.56 229 GLY A O 1
ATOM 1816 N N . GLY A 1 230 ? -1.108 -26.594 -0.947 1 87.44 230 GLY A N 1
ATOM 1817 C CA . GLY A 1 230 ? -1.961 -27.484 -1.707 1 87.44 230 GLY A CA 1
ATOM 1818 C C . GLY A 1 230 ? -1.535 -27.625 -3.156 1 87.44 230 GLY A C 1
ATOM 1819 O O . GLY A 1 230 ? -0.466 -27.156 -3.543 1 87.44 230 GLY A O 1
ATOM 1820 N N . LEU A 1 231 ? -2.359 -28.438 -3.803 1 85.19 231 LEU A N 1
ATOM 1821 C CA . LEU A 1 231 ? -2.096 -28.703 -5.211 1 85.19 231 LEU A CA 1
ATOM 1822 C C . LEU A 1 231 ? -3.262 -28.234 -6.078 1 85.19 231 LEU A C 1
ATOM 1824 O O . LEU A 1 231 ? -4.422 -28.391 -5.691 1 85.19 231 LEU A O 1
ATOM 1828 N N . GLN A 1 232 ? -2.936 -27.75 -7.246 1 90.38 232 GLN A N 1
ATOM 1829 C CA . GLN A 1 232 ? -3.967 -27.266 -8.164 1 90.38 232 GLN A CA 1
ATOM 1830 C C . GLN A 1 232 ? -4.898 -28.406 -8.578 1 90.38 232 GLN A C 1
ATOM 1832 O O . GLN A 1 232 ? -6.117 -28.219 -8.648 1 90.38 232 GLN A O 1
ATOM 1837 N N . CYS A 1 233 ? -4.332 -29.547 -8.805 1 87 233 CYS A N 1
ATOM 1838 C CA . CYS A 1 233 ? -5.129 -30.688 -9.242 1 87 233 CYS A CA 1
ATOM 1839 C C . CYS A 1 233 ? -6.109 -31.109 -8.156 1 87 233 CYS A C 1
ATOM 1841 O O . CYS A 1 233 ? -7.242 -31.5 -8.453 1 87 233 CYS A O 1
ATOM 1843 N N . SER A 1 234 ? -5.613 -31.078 -6.961 1 88.19 234 SER A N 1
ATOM 1844 C CA . SER A 1 234 ? -6.48 -31.406 -5.836 1 88.19 234 SER A CA 1
ATOM 1845 C C . SER A 1 234 ? -7.617 -30.391 -5.699 1 88.19 234 SER A C 1
ATOM 1847 O O . SER A 1 234 ? -8.719 -30.75 -5.281 1 88.19 234 SER A O 1
ATOM 1849 N N . ALA A 1 235 ? -7.312 -29.188 -6.004 1 93.56 235 ALA A N 1
ATOM 1850 C CA . ALA A 1 235 ? -8.336 -28.156 -5.973 1 93.56 235 ALA A CA 1
ATOM 1851 C C . ALA A 1 235 ? -9.438 -28.422 -6.992 1 93.56 235 ALA A C 1
ATOM 1853 O O . ALA A 1 235 ? -10.625 -28.297 -6.688 1 93.56 235 ALA A O 1
ATOM 1854 N N . TYR A 1 236 ? -9.047 -28.828 -8.219 1 94.25 236 TYR A N 1
ATOM 1855 C CA . TYR A 1 236 ? -10.031 -29.188 -9.234 1 94.25 236 TYR A CA 1
ATOM 1856 C C . TYR A 1 236 ? -10.922 -30.328 -8.75 1 94.25 236 TYR A C 1
ATOM 1858 O O . TYR A 1 236 ? -12.148 -30.266 -8.883 1 94.25 236 TYR A O 1
ATOM 1866 N N . GLN A 1 237 ? -10.266 -31.297 -8.211 1 90.88 237 GLN A N 1
ATOM 1867 C CA . GLN A 1 237 ? -11 -32.469 -7.746 1 90.88 237 GLN A CA 1
ATOM 1868 C C . GLN A 1 237 ? -12.016 -32.094 -6.668 1 90.88 237 GLN A C 1
ATOM 1870 O O . GLN A 1 237 ? -13.148 -32.562 -6.68 1 90.88 237 GLN A O 1
ATOM 1875 N N . TYR A 1 238 ? -11.562 -31.312 -5.777 1 93.62 238 TYR A N 1
ATOM 1876 C CA . TYR A 1 238 ? -12.469 -30.859 -4.734 1 93.62 238 TYR A CA 1
ATOM 1877 C C . TYR A 1 238 ? -13.688 -30.172 -5.336 1 93.62 238 TYR A C 1
ATOM 1879 O O . TYR A 1 238 ? -14.82 -30.422 -4.91 1 93.62 238 TYR A O 1
ATOM 1887 N N . ILE A 1 239 ? -13.484 -29.297 -6.266 1 96.56 239 ILE A N 1
ATOM 1888 C CA . ILE A 1 239 ? -14.57 -28.516 -6.844 1 96.56 239 ILE A CA 1
ATOM 1889 C C . ILE A 1 239 ? -15.547 -29.438 -7.566 1 96.56 239 ILE A C 1
ATOM 1891 O O . ILE A 1 239 ? -16.766 -29.25 -7.5 1 96.56 239 ILE A O 1
ATOM 1895 N N . ILE A 1 240 ? -15.055 -30.453 -8.273 1 94.88 240 ILE A N 1
ATOM 1896 C CA . ILE A 1 240 ? -15.906 -31.453 -8.922 1 94.88 240 ILE A CA 1
ATOM 1897 C C . ILE A 1 240 ? -16.766 -32.156 -7.875 1 94.88 240 ILE A C 1
ATOM 1899 O O . ILE A 1 240 ? -17.984 -32.281 -8.039 1 94.88 240 ILE A O 1
ATOM 1903 N N . GLN A 1 241 ? -16.172 -32.562 -6.785 1 94.25 241 GLN A N 1
ATOM 1904 C CA . GLN A 1 241 ? -16.859 -33.281 -5.727 1 94.25 241 GLN A CA 1
ATOM 1905 C C . GLN A 1 241 ? -17.875 -32.406 -5.008 1 94.25 241 GLN A C 1
ATOM 1907 O O . GLN A 1 241 ? -18.969 -32.844 -4.652 1 94.25 241 GLN A O 1
ATOM 1912 N N . ALA A 1 242 ? -17.453 -31.172 -4.789 1 95.88 242 ALA A N 1
ATOM 1913 C CA . ALA A 1 242 ? -18.297 -30.219 -4.07 1 95.88 242 ALA A CA 1
ATOM 1914 C C . ALA A 1 242 ? -19.5 -29.797 -4.922 1 95.88 242 ALA A C 1
ATOM 1916 O O . ALA A 1 242 ? -20.516 -29.328 -4.395 1 95.88 242 ALA A O 1
ATOM 1917 N N . GLY A 1 243 ? -19.344 -29.891 -6.215 1 97.62 243 GLY A N 1
ATOM 1918 C CA . GLY A 1 243 ? -20.406 -29.516 -7.133 1 97.62 243 GLY A CA 1
ATOM 1919 C C . GLY A 1 243 ? -20.266 -28.109 -7.656 1 97.62 243 GLY A C 1
ATOM 1920 O O . GLY A 1 243 ? -21.109 -27.641 -8.43 1 97.62 243 GLY A O 1
ATOM 1921 N N . GLY A 1 244 ? -19.266 -27.406 -7.191 1 98.44 244 GLY A N 1
ATOM 1922 C CA . GLY A 1 244 ? -19.078 -26.062 -7.699 1 98.44 244 GLY A CA 1
ATOM 1923 C C . GLY A 1 244 ? -18.188 -25.203 -6.816 1 98.44 244 GLY A C 1
ATOM 1924 O O . GLY A 1 244 ? -17.656 -25.688 -5.809 1 98.44 244 GLY A O 1
ATOM 1925 N N . ILE A 1 245 ? -18.031 -23.953 -7.262 1 98.62 245 ILE A N 1
ATOM 1926 C CA . ILE A 1 245 ? -17.219 -22.984 -6.539 1 98.62 245 ILE A CA 1
ATOM 1927 C C . ILE A 1 245 ? -17.938 -21.641 -6.488 1 98.62 245 ILE A C 1
ATOM 1929 O O . ILE A 1 245 ? -18.578 -21.234 -7.469 1 98.62 245 ILE A O 1
ATOM 1933 N N . ALA A 1 246 ? -17.828 -20.969 -5.348 1 98.5 246 ALA A N 1
ATOM 1934 C CA . ALA A 1 246 ? -18.5 -19.703 -5.098 1 98.5 246 ALA A CA 1
ATOM 1935 C C . ALA A 1 246 ? -17.719 -18.547 -5.719 1 98.5 246 ALA A C 1
ATOM 1937 O O . ALA A 1 246 ? -16.531 -18.688 -6.039 1 98.5 246 ALA A O 1
ATOM 1938 N N . SER A 1 247 ? -18.438 -17.438 -5.902 1 97.38 247 SER A N 1
ATOM 1939 C CA . SER A 1 247 ? -17.766 -16.203 -6.289 1 97.38 247 SER A CA 1
ATOM 1940 C C . SER A 1 247 ? -17.031 -15.578 -5.109 1 97.38 247 SER A C 1
ATOM 1942 O O . SER A 1 247 ? -17.344 -15.867 -3.953 1 97.38 247 SER A O 1
ATOM 1944 N N . GLU A 1 248 ? -16.062 -14.758 -5.453 1 96.75 248 GLU A N 1
ATOM 1945 C CA . GLU A 1 248 ? -15.266 -14.102 -4.426 1 96.75 248 GLU A CA 1
ATOM 1946 C C . GLU A 1 248 ? -16.125 -13.203 -3.547 1 96.75 248 GLU A C 1
ATOM 1948 O O . GLU A 1 248 ? -15.906 -13.109 -2.338 1 96.75 248 GLU A O 1
ATOM 1953 N N . ASP A 1 249 ? -17.109 -12.523 -4.133 1 93.44 249 ASP A N 1
ATOM 1954 C CA . ASP A 1 249 ? -17.953 -11.586 -3.389 1 93.44 249 ASP A CA 1
ATOM 1955 C C . ASP A 1 249 ? -18.891 -12.328 -2.436 1 93.44 249 ASP A C 1
ATOM 1957 O O . ASP A 1 249 ? -19.266 -11.797 -1.385 1 93.44 249 ASP A O 1
ATOM 1961 N N . ALA A 1 250 ? -19.266 -13.57 -2.811 1 94.88 250 ALA A N 1
ATOM 1962 C CA . ALA A 1 250 ? -20.172 -14.359 -1.985 1 94.88 250 ALA A CA 1
ATOM 1963 C C . ALA A 1 250 ? -19.422 -15.086 -0.875 1 94.88 250 ALA A C 1
ATOM 1965 O O . ALA A 1 250 ? -20 -15.406 0.168 1 94.88 250 ALA A O 1
ATOM 1966 N N . TYR A 1 251 ? -18.172 -15.359 -1.075 1 96.62 251 TYR A N 1
ATOM 1967 C CA . TYR A 1 251 ? -17.297 -16.031 -0.115 1 96.62 251 TYR A CA 1
ATOM 1968 C C . TYR A 1 251 ? -15.906 -15.422 -0.108 1 96.62 251 TYR A C 1
ATOM 1970 O O . TYR A 1 251 ? -14.977 -15.969 -0.705 1 96.62 251 TYR A O 1
ATOM 1978 N N . PRO A 1 252 ? -15.758 -14.328 0.6 1 96.12 252 PRO A N 1
ATOM 1979 C CA . PRO A 1 252 ? -14.57 -13.477 0.5 1 96.12 252 PRO A CA 1
ATOM 1980 C C . PRO A 1 252 ? -13.328 -14.133 1.092 1 96.12 252 PRO A C 1
ATOM 1982 O O . PRO A 1 252 ? -13.43 -15 1.962 1 96.12 252 PRO A O 1
ATOM 1985 N N . TYR A 1 253 ? -12.203 -13.656 0.693 1 97.25 253 TYR A N 1
ATOM 1986 C CA . TYR A 1 253 ? -10.891 -14.188 1.06 1 97.25 253 TYR A CA 1
ATOM 1987 C C . TYR A 1 253 ? -10.367 -13.516 2.322 1 97.25 253 TYR A C 1
ATOM 1989 O O . TYR A 1 253 ? -10.391 -12.289 2.434 1 97.25 253 TYR A O 1
ATOM 1997 N N . TYR A 1 254 ? -9.781 -14.359 3.27 1 95.31 254 TYR A N 1
ATOM 1998 C CA . TYR A 1 254 ? -9.344 -13.82 4.555 1 95.31 254 TYR A CA 1
ATOM 1999 C C . TYR A 1 254 ? -7.852 -14.047 4.758 1 95.31 254 TYR A C 1
ATOM 2001 O O . TYR A 1 254 ? -7.266 -13.547 5.719 1 95.31 254 TYR A O 1
ATOM 2009 N N . ALA A 1 255 ? -7.191 -14.82 3.947 1 95.56 255 ALA A N 1
ATOM 2010 C CA . ALA A 1 255 ? -5.77 -15.141 4.039 1 95.56 255 ALA A CA 1
ATOM 2011 C C . ALA A 1 255 ? -5.484 -16.016 5.262 1 95.56 255 ALA A C 1
ATOM 2013 O O . ALA A 1 255 ? -4.402 -15.922 5.848 1 95.56 255 ALA A O 1
ATOM 2014 N N . GLU A 1 256 ? -6.434 -16.688 5.715 1 94.06 256 GLU A N 1
ATOM 2015 C CA . GLU A 1 256 ? -6.367 -17.641 6.816 1 94.06 256 GLU A CA 1
ATOM 2016 C C . GLU A 1 256 ? -7.484 -18.672 6.715 1 94.06 256 GLU A C 1
ATOM 2018 O O . GLU A 1 256 ? -8.555 -18.391 6.18 1 94.06 256 GLU A O 1
ATOM 2023 N N . SER A 1 257 ? -7.234 -19.812 7.281 1 93.88 257 SER A N 1
ATOM 2024 C CA . SER A 1 257 ? -8.242 -20.875 7.219 1 93.88 257 SER A CA 1
ATOM 2025 C C . SER A 1 257 ? -9.289 -20.703 8.312 1 93.88 257 SER A C 1
ATOM 2027 O O . SER A 1 257 ? -8.961 -20.375 9.453 1 93.88 257 SER A O 1
ATOM 2029 N N . TYR A 1 258 ? -10.508 -20.906 7.949 1 94.06 258 TYR A N 1
ATOM 2030 C CA . TYR A 1 258 ? -11.641 -20.922 8.859 1 94.06 258 TYR A CA 1
ATOM 2031 C C . TYR A 1 258 ? -12.547 -22.125 8.586 1 94.06 258 TYR A C 1
ATOM 2033 O O . TYR A 1 258 ? -12.219 -22.969 7.754 1 94.06 258 TYR A O 1
ATOM 2041 N N . THR A 1 259 ? -13.594 -22.25 9.383 1 94.5 259 THR A N 1
ATOM 2042 C CA . THR A 1 259 ? -14.555 -23.328 9.18 1 94.5 259 THR A CA 1
ATOM 2043 C C . THR A 1 259 ? -15.266 -23.172 7.84 1 94.5 259 THR A C 1
ATOM 2045 O O . THR A 1 259 ? -15.656 -22.078 7.461 1 94.5 259 THR A O 1
ATOM 2048 N N . CYS A 1 260 ? -15.305 -24.297 7.137 1 95.94 260 CYS A N 1
ATOM 2049 C CA . CYS A 1 260 ? -16 -24.297 5.855 1 95.94 260 CYS A CA 1
ATOM 2050 C C . CYS A 1 260 ? -17.484 -24.016 6.043 1 95.94 260 CYS A C 1
ATOM 2052 O O . CYS A 1 260 ? -18.172 -24.766 6.734 1 95.94 260 CYS A O 1
ATOM 2054 N N . THR A 1 261 ? -17.984 -23.031 5.434 1 95.94 261 THR A N 1
ATOM 2055 C CA . THR A 1 261 ? -19.406 -22.688 5.574 1 95.94 261 THR A CA 1
ATOM 2056 C C . THR A 1 261 ? -20.031 -22.406 4.215 1 95.94 261 THR A C 1
ATOM 2058 O O . THR A 1 261 ? -21.094 -21.797 4.129 1 95.94 261 THR A O 1
ATOM 2061 N N . VAL A 1 262 ? -19.344 -22.781 3.152 1 96.88 262 VAL A N 1
ATOM 2062 C CA . VAL A 1 262 ? -19.828 -22.453 1.815 1 96.88 262 VAL A CA 1
ATOM 2063 C C . VAL A 1 262 ? -21.141 -23.188 1.544 1 96.88 262 VAL A C 1
ATOM 2065 O O . VAL A 1 262 ? -21.328 -24.328 1.989 1 96.88 262 VAL A O 1
ATOM 2068 N N . LYS A 1 263 ? -22.062 -22.562 0.821 1 97.12 263 LYS A N 1
ATOM 2069 C CA . LYS A 1 263 ? -23.344 -23.141 0.428 1 97.12 263 LYS A CA 1
ATOM 2070 C C . L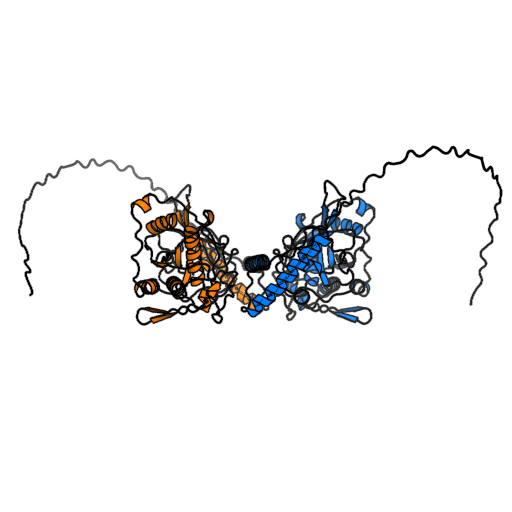YS A 1 263 ? -23.438 -23.297 -1.088 1 97.12 263 LYS A C 1
ATOM 2072 O O . LYS A 1 263 ? -22.953 -22.438 -1.83 1 97.12 263 LYS A O 1
ATOM 2077 N N . PRO A 1 264 ? -24.125 -24.344 -1.518 1 97.44 264 PRO A N 1
ATOM 2078 C CA . PRO A 1 264 ? -24.266 -24.547 -2.961 1 97.44 264 PRO A CA 1
ATOM 2079 C C . PRO A 1 264 ? -24.922 -23.359 -3.658 1 97.44 264 PRO A C 1
ATOM 2081 O O . PRO A 1 264 ? -24.625 -23.078 -4.824 1 97.44 264 PRO A O 1
ATOM 2084 N N . SER A 1 265 ? -25.75 -22.609 -2.939 1 96.94 265 SER A N 1
ATOM 2085 C CA . SER A 1 265 ? -26.438 -21.469 -3.52 1 96.94 265 SER A CA 1
ATOM 2086 C C . SER A 1 265 ? -25.453 -20.375 -3.922 1 96.94 265 SER A C 1
ATOM 2088 O O . SER A 1 265 ? -25.812 -19.453 -4.664 1 96.94 265 SER A O 1
ATOM 2090 N N . GLN A 1 266 ? -24.219 -20.5 -3.484 1 96.75 266 GLN A N 1
ATOM 2091 C CA . GLN A 1 266 ? -23.203 -19.484 -3.766 1 96.75 266 GLN A CA 1
ATOM 2092 C C . GLN A 1 266 ? -22.359 -19.875 -4.98 1 96.75 266 GLN A C 1
ATOM 2094 O O . GLN A 1 266 ? -21.547 -19.078 -5.449 1 96.75 266 GLN A O 1
ATOM 2099 N N . PHE A 1 267 ? -22.562 -21.078 -5.504 1 98.19 267 PHE A N 1
ATOM 2100 C CA . PHE A 1 267 ? -21.734 -21.562 -6.602 1 98.19 267 PHE A CA 1
ATOM 2101 C C . PHE A 1 267 ? -22.078 -20.828 -7.898 1 98.19 267 PHE A C 1
ATOM 2103 O O . PHE A 1 267 ? -23.25 -20.609 -8.195 1 98.19 267 PHE A O 1
ATOM 2110 N N . VAL A 1 268 ? -21.031 -20.484 -8.609 1 98.06 268 VAL A N 1
ATOM 2111 C CA . VAL A 1 268 ? -21.266 -19.75 -9.852 1 98.06 268 VAL A CA 1
ATOM 2112 C C . VAL A 1 268 ? -20.547 -20.453 -11 1 98.06 268 VAL A C 1
ATOM 2114 O O . VAL A 1 268 ? -20.688 -20.062 -12.156 1 98.06 268 VAL A O 1
ATOM 2117 N N . ALA A 1 269 ? -19.719 -21.453 -10.695 1 98.25 269 ALA A N 1
ATOM 2118 C CA . ALA A 1 269 ? -19.031 -22.25 -11.695 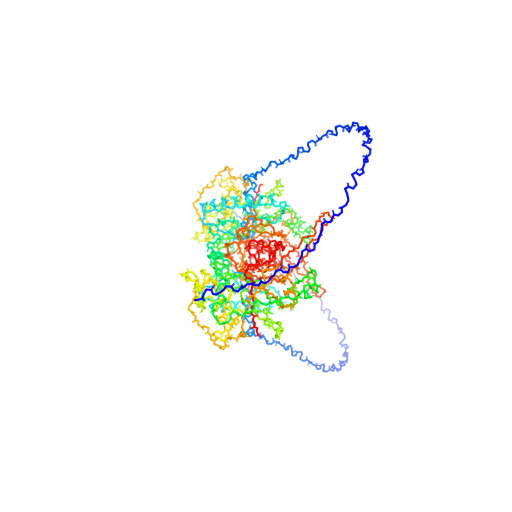1 98.25 269 ALA A CA 1
ATOM 2119 C C . ALA A 1 269 ? -18.891 -23.703 -11.25 1 98.25 269 ALA A C 1
ATOM 2121 O O . ALA A 1 269 ? -18.953 -24 -10.047 1 98.25 269 ALA A O 1
ATOM 2122 N N . LYS A 1 270 ? -18.797 -24.578 -12.172 1 97.56 270 LYS A N 1
ATOM 2123 C CA . LYS A 1 270 ? -18.609 -26.016 -11.914 1 97.56 270 LYS A CA 1
ATOM 2124 C C . LYS A 1 270 ? -17.625 -26.625 -12.922 1 97.56 270 LYS A C 1
ATOM 2126 O O . LYS A 1 270 ? -17.375 -26.031 -13.977 1 97.56 270 LYS A O 1
ATOM 2131 N N . LEU A 1 271 ? -17.109 -27.734 -12.57 1 96.81 271 LEU A N 1
ATOM 2132 C CA . LEU A 1 271 ? -16.125 -28.406 -13.414 1 96.81 271 LEU A CA 1
ATOM 2133 C C . LEU A 1 271 ? -16.609 -29.797 -13.82 1 96.81 271 LEU A C 1
ATOM 2135 O O . LEU A 1 271 ? -17.234 -30.5 -13.016 1 96.81 271 LEU A O 1
ATOM 2139 N N . GLN A 1 272 ? -16.328 -30.094 -15.031 1 95.31 272 GLN A N 1
ATOM 2140 C CA . GLN A 1 272 ? -16.594 -31.453 -15.5 1 95.31 272 GLN A CA 1
ATOM 2141 C C . GLN A 1 272 ? -15.414 -32.375 -15.203 1 95.31 272 GLN A C 1
ATOM 2143 O O . GLN A 1 272 ? -15.602 -33.562 -14.906 1 95.31 272 GLN A O 1
ATOM 2148 N N . ASN A 1 273 ? -14.289 -31.828 -15.391 1 92.69 273 ASN A N 1
ATOM 2149 C CA . ASN A 1 273 ? -13.055 -32.562 -15.219 1 92.69 273 ASN A CA 1
ATOM 2150 C C . ASN A 1 273 ? -11.836 -31.656 -15.188 1 92.69 273 ASN A C 1
ATOM 2152 O O . ASN A 1 273 ? -11.977 -30.438 -15.07 1 92.69 273 ASN A O 1
ATOM 2156 N N . TRP A 1 274 ? -10.672 -32.25 -15.172 1 92.69 274 TRP A N 1
ATOM 2157 C CA . TRP A 1 274 ? -9.391 -31.578 -15.305 1 92.69 274 TRP A CA 1
ATOM 2158 C C . TRP A 1 274 ? -8.359 -32.469 -15.969 1 92.69 274 TRP A C 1
ATOM 2160 O O . TRP A 1 274 ? -8.586 -33.688 -16.109 1 92.69 274 TRP A O 1
ATOM 2170 N N . THR A 1 275 ? -7.219 -31.922 -16.422 1 91.06 275 THR A N 1
ATOM 2171 C CA . THR A 1 275 ? -6.18 -32.719 -17.031 1 91.06 275 THR A CA 1
ATOM 2172 C C . THR A 1 275 ? -4.816 -32.062 -16.906 1 91.06 275 THR A C 1
ATOM 2174 O O . THR A 1 275 ? -4.734 -30.844 -16.672 1 91.06 275 THR A O 1
ATOM 2177 N N . MET A 1 276 ? -3.797 -32.844 -17.016 1 91.44 276 MET A N 1
ATOM 2178 C CA . MET A 1 276 ? -2.428 -32.375 -17.156 1 91.44 276 MET A CA 1
ATOM 2179 C C . MET A 1 276 ? -2.096 -32.062 -18.609 1 91.44 276 MET A C 1
ATOM 2181 O O . MET A 1 276 ? -2.668 -32.656 -19.516 1 91.44 276 MET A O 1
ATOM 2185 N N . LEU A 1 277 ? -1.172 -31.156 -18.75 1 92.69 277 LEU A N 1
ATOM 2186 C CA . LEU A 1 277 ? -0.747 -30.781 -20.109 1 92.69 277 LEU A CA 1
ATOM 2187 C C . LEU A 1 277 ? 0.696 -31.203 -20.359 1 92.69 277 LEU A C 1
ATOM 2189 O O . LEU A 1 277 ? 1.379 -31.672 -19.438 1 92.69 277 LEU A O 1
ATOM 2193 N N . SER A 1 278 ? 1.104 -31.016 -21.641 1 91.06 278 SER A N 1
ATOM 2194 C CA . SER A 1 278 ? 2.473 -31.328 -22.031 1 91.06 278 SER A CA 1
ATOM 2195 C C . SER A 1 278 ? 3.48 -30.5 -21.266 1 91.06 278 SER A C 1
ATOM 2197 O O . SER A 1 278 ? 3.238 -29.312 -20.984 1 91.06 278 SER A O 1
ATOM 2199 N N . THR A 1 279 ? 4.66 -31.078 -20.969 1 93.69 279 THR A N 1
ATOM 2200 C CA . THR A 1 279 ? 5.727 -30.344 -20.312 1 93.69 279 THR A CA 1
ATOM 2201 C C . THR A 1 279 ? 6.629 -29.656 -21.328 1 93.69 279 THR A C 1
ATOM 2203 O O . THR A 1 279 ? 7.535 -28.906 -20.953 1 93.69 279 THR A O 1
ATOM 2206 N N . ASN A 1 280 ? 6.371 -29.984 -22.594 1 95.06 280 ASN A N 1
ATOM 2207 C CA . ASN A 1 280 ? 7.07 -29.297 -23.672 1 95.06 280 ASN A CA 1
ATOM 2208 C C . ASN A 1 280 ? 6.582 -27.859 -23.812 1 95.06 280 ASN A C 1
ATOM 2210 O O . ASN A 1 280 ? 5.434 -27.625 -24.188 1 95.06 280 ASN A O 1
ATOM 2214 N N . GLU A 1 281 ? 7.449 -26.906 -23.625 1 97.12 281 GLU A N 1
ATOM 2215 C CA . GLU A 1 281 ? 7.039 -25.516 -23.531 1 97.12 281 GLU A CA 1
ATOM 2216 C C . GLU A 1 281 ? 6.547 -25 -24.875 1 97.12 281 GLU A C 1
ATOM 2218 O O . GLU A 1 281 ? 5.73 -24.078 -24.938 1 97.12 281 GLU A O 1
ATOM 2223 N N . THR A 1 282 ? 7.062 -25.516 -25.953 1 95.94 282 THR A N 1
ATOM 2224 C CA . THR A 1 282 ? 6.551 -25.125 -27.266 1 95.94 282 THR A CA 1
ATOM 2225 C C . THR A 1 282 ? 5.098 -25.562 -27.422 1 95.94 282 THR A C 1
ATOM 2227 O O . THR A 1 282 ? 4.262 -24.797 -27.906 1 95.94 282 THR A O 1
ATOM 2230 N N . GLU A 1 283 ? 4.836 -26.797 -27.078 1 95.5 283 GLU A N 1
ATOM 2231 C CA . GLU A 1 283 ? 3.469 -27.312 -27.109 1 95.5 283 GLU A CA 1
ATOM 2232 C C . GLU A 1 283 ? 2.574 -26.547 -26.141 1 95.5 283 GLU A C 1
ATOM 2234 O O . GLU A 1 283 ? 1.414 -26.266 -26.438 1 95.5 283 GLU A O 1
ATOM 2239 N N . LEU A 1 284 ? 3.131 -26.266 -25 1 96.81 284 LEU A N 1
ATOM 2240 C CA . LEU A 1 284 ? 2.379 -25.547 -23.969 1 96.81 284 LEU A CA 1
ATOM 2241 C C . LEU A 1 284 ? 1.95 -24.172 -24.484 1 96.81 284 LEU A C 1
ATOM 2243 O O . LEU A 1 284 ? 0.821 -23.75 -24.234 1 96.81 284 LEU A O 1
ATOM 2247 N N . ALA A 1 285 ? 2.852 -23.469 -25.156 1 97.88 285 ALA A N 1
ATOM 2248 C CA . ALA A 1 285 ? 2.535 -22.156 -25.703 1 97.88 285 ALA A CA 1
ATOM 2249 C C . ALA A 1 285 ? 1.407 -22.234 -26.719 1 97.88 285 ALA A C 1
ATOM 2251 O O . ALA A 1 285 ? 0.485 -21.422 -26.719 1 97.88 285 ALA A O 1
ATOM 2252 N N . ALA A 1 286 ? 1.518 -23.234 -27.594 1 97.19 286 ALA A N 1
ATOM 2253 C CA . ALA A 1 286 ? 0.47 -23.438 -28.594 1 97.19 286 ALA A CA 1
ATOM 2254 C C . ALA A 1 286 ? -0.873 -23.719 -27.922 1 97.19 286 ALA A C 1
ATOM 2256 O O . ALA A 1 286 ? -1.906 -23.188 -28.344 1 97.19 286 ALA A O 1
ATOM 2257 N N . TRP A 1 287 ? -0.838 -24.562 -26.938 1 96.88 287 TRP A N 1
ATOM 2258 C CA . TRP A 1 287 ? -2.066 -24.891 -26.219 1 96.88 287 TRP A CA 1
ATOM 2259 C C . TRP A 1 287 ? -2.664 -23.656 -25.562 1 96.88 287 TRP A C 1
ATOM 2261 O O . TRP A 1 287 ? -3.871 -23.406 -25.656 1 96.88 287 TRP A O 1
ATOM 2271 N N . LEU A 1 288 ? -1.841 -22.891 -24.891 1 98.12 288 LEU A N 1
ATOM 2272 C CA . LEU A 1 288 ? -2.271 -21.688 -24.188 1 98.12 288 LEU A CA 1
ATOM 2273 C C . LEU A 1 288 ? -2.963 -20.719 -25.156 1 98.12 288 LEU A C 1
ATOM 2275 O O . LEU A 1 288 ? -4.027 -20.188 -24.828 1 98.12 288 LEU A O 1
ATOM 2279 N N . ALA A 1 289 ? -2.412 -20.516 -26.25 1 97.69 289 ALA A N 1
ATOM 2280 C CA . ALA A 1 289 ? -2.957 -19.562 -27.219 1 97.69 289 ALA A CA 1
ATOM 2281 C C . ALA A 1 289 ? -4.359 -19.969 -27.656 1 97.69 289 ALA A C 1
ATOM 2283 O O . ALA A 1 289 ? -5.207 -19.125 -27.922 1 97.69 289 ALA A O 1
ATOM 2284 N N . GLU A 1 290 ? -4.582 -21.188 -27.641 1 96.06 290 GLU A N 1
ATOM 2285 C CA . GLU A 1 290 ? -5.84 -21.688 -28.188 1 96.06 290 GLU A CA 1
ATOM 2286 C C . GLU A 1 290 ? -6.883 -21.891 -27.078 1 96.06 290 GLU A C 1
ATOM 2288 O O . GLU A 1 290 ? -8.078 -21.719 -27.312 1 96.06 290 GLU A O 1
ATOM 2293 N N . ASN A 1 291 ? -6.379 -22.234 -25.906 1 96.62 291 ASN A N 1
ATOM 2294 C CA . ASN A 1 291 ? -7.328 -22.812 -24.969 1 96.62 291 ASN A CA 1
ATOM 2295 C C . ASN A 1 291 ? -7.457 -21.969 -23.703 1 96.62 291 ASN A C 1
ATOM 2297 O O . ASN A 1 291 ? -8.367 -22.172 -22.906 1 96.62 291 ASN A O 1
ATOM 2301 N N . GLY A 1 292 ? -6.551 -21.047 -23.453 1 98 292 GLY A N 1
ATOM 2302 C CA . GLY A 1 292 ? -6.695 -20.203 -22.281 1 98 292 GLY A CA 1
ATOM 2303 C C . GLY A 1 292 ? -5.523 -20.297 -21.328 1 98 292 GLY A C 1
ATOM 2304 O O . GLY A 1 292 ? -4.539 -20.984 -21.609 1 98 292 GLY A O 1
ATOM 2305 N N . PRO A 1 293 ? -5.637 -19.594 -20.172 1 98.81 293 PRO A N 1
ATOM 2306 C CA . PRO A 1 293 ? -4.559 -19.625 -19.188 1 98.81 293 PRO A CA 1
ATOM 2307 C C . PRO A 1 293 ? -4.336 -21 -18.594 1 98.81 293 PRO A C 1
ATOM 2309 O O . PRO A 1 293 ? -5.25 -21.828 -18.578 1 98.81 293 PRO A O 1
ATOM 2312 N N . ILE A 1 294 ? -3.113 -21.219 -18.047 1 98.44 294 ILE A N 1
ATOM 2313 C CA . ILE A 1 294 ? -2.719 -22.531 -17.562 1 98.44 294 ILE A CA 1
ATOM 2314 C C . ILE A 1 294 ? -2.207 -22.422 -16.125 1 98.44 294 ILE A C 1
ATOM 2316 O O . ILE A 1 294 ? -1.392 -21.562 -15.82 1 98.44 294 ILE A O 1
ATOM 2320 N N . ALA A 1 295 ? -2.701 -23.297 -15.242 1 98.31 295 ALA A N 1
ATOM 2321 C CA . ALA A 1 295 ? -2.166 -23.359 -13.891 1 98.31 295 ALA A CA 1
ATOM 2322 C C . ALA A 1 295 ? -0.826 -24.094 -13.859 1 98.31 295 ALA A C 1
ATOM 2324 O O . ALA A 1 295 ? -0.703 -25.203 -14.391 1 98.31 295 ALA A O 1
ATOM 2325 N N . VAL A 1 296 ? 0.168 -23.484 -13.25 1 98.12 296 VAL A N 1
ATOM 2326 C CA . VAL A 1 296 ? 1.489 -24.094 -13.133 1 98.12 296 VAL A CA 1
ATOM 2327 C C . VAL A 1 296 ? 2.057 -23.828 -11.742 1 98.12 296 VAL A C 1
ATOM 2329 O O . VAL A 1 296 ? 1.438 -23.141 -10.93 1 98.12 296 VAL A O 1
ATOM 2332 N N . ALA A 1 297 ? 3.197 -24.453 -11.477 1 97.69 297 ALA A N 1
ATOM 2333 C CA . ALA A 1 297 ? 3.959 -24.234 -10.25 1 97.69 297 ALA A CA 1
ATOM 2334 C C . ALA A 1 297 ? 5.445 -24.078 -10.547 1 97.69 297 ALA A C 1
ATOM 2336 O O . ALA A 1 297 ? 5.93 -24.547 -11.578 1 97.69 297 ALA A O 1
ATOM 2337 N N . LEU A 1 298 ? 6.117 -23.422 -9.672 1 98.44 298 LEU A N 1
ATOM 2338 C CA . LEU A 1 298 ? 7.555 -23.25 -9.836 1 98.44 298 LEU A CA 1
ATOM 2339 C C . LEU A 1 298 ? 8.234 -22.984 -8.492 1 98.44 298 LEU A C 1
ATOM 2341 O O . LEU A 1 298 ? 7.559 -22.812 -7.477 1 98.44 298 LEU A O 1
ATOM 2345 N N . ASN A 1 299 ? 9.539 -23.062 -8.523 1 98.5 299 ASN A N 1
ATOM 2346 C CA . ASN A 1 299 ? 10.367 -22.594 -7.418 1 98.5 299 ASN A CA 1
ATOM 2347 C C . ASN A 1 299 ? 10.445 -21.062 -7.398 1 98.5 299 ASN A C 1
ATOM 2349 O O . ASN A 1 299 ? 10.891 -20.453 -8.367 1 98.5 299 ASN A O 1
ATOM 2353 N N . ALA A 1 300 ? 10.039 -20.484 -6.316 1 98.25 300 ALA A N 1
ATOM 2354 C CA . ALA A 1 300 ? 9.836 -19.031 -6.285 1 98.25 300 ALA A CA 1
ATOM 2355 C C . ALA A 1 300 ? 11.031 -18.328 -5.648 1 98.25 300 ALA A C 1
ATOM 2357 O O . ALA A 1 300 ? 10.969 -17.141 -5.348 1 98.25 300 ALA A O 1
ATOM 2358 N N . ASP A 1 301 ? 12.156 -18.953 -5.449 1 96.44 301 ASP A N 1
ATOM 2359 C CA . ASP A 1 301 ? 13.305 -18.406 -4.73 1 96.44 301 ASP A CA 1
ATOM 2360 C C . ASP A 1 301 ? 13.727 -17.062 -5.32 1 96.44 301 ASP A C 1
ATOM 2362 O O . ASP A 1 301 ? 14.086 -16.141 -4.582 1 96.44 301 ASP A O 1
ATOM 2366 N N . TRP A 1 302 ? 13.68 -16.953 -6.555 1 97.19 302 TRP A N 1
ATOM 2367 C CA . TRP A 1 302 ? 14.195 -15.773 -7.234 1 97.19 302 TRP A CA 1
ATOM 2368 C C . TRP A 1 302 ? 13.148 -14.656 -7.242 1 97.19 302 TRP A C 1
ATOM 2370 O O . TRP A 1 302 ? 13.484 -13.484 -7.449 1 97.19 302 TRP A O 1
ATOM 2380 N N . LEU A 1 303 ? 11.914 -14.953 -6.938 1 98.56 303 LEU A N 1
ATOM 2381 C CA . LEU A 1 303 ? 10.812 -14 -7.062 1 98.56 303 LEU A CA 1
ATOM 2382 C C . LEU A 1 303 ? 10.812 -13.008 -5.902 1 98.56 303 LEU A C 1
ATOM 2384 O O . LEU A 1 303 ? 10.203 -11.945 -5.992 1 98.56 303 LEU A O 1
ATOM 2388 N N . GLN A 1 304 ? 11.422 -13.344 -4.816 1 98.31 304 GLN A N 1
ATOM 2389 C CA . GLN A 1 304 ? 11.539 -12.383 -3.723 1 98.31 304 GLN A CA 1
ATOM 2390 C C . GLN A 1 304 ? 12.172 -11.078 -4.203 1 98.31 304 GLN A C 1
ATOM 2392 O O . GLN A 1 304 ? 11.836 -10 -3.711 1 98.31 304 GLN A O 1
ATOM 2397 N N . ASN A 1 305 ? 13.078 -11.195 -5.211 1 98.31 305 ASN A N 1
ATOM 2398 C CA . ASN A 1 305 ? 13.867 -10.055 -5.656 1 98.31 305 ASN A CA 1
ATOM 2399 C C . ASN A 1 305 ? 13.461 -9.602 -7.055 1 98.31 305 ASN A C 1
ATOM 2401 O O . ASN A 1 305 ? 14.039 -8.664 -7.602 1 98.31 305 ASN A O 1
ATOM 2405 N N . TYR A 1 306 ? 12.484 -10.195 -7.602 1 98.5 306 TYR A N 1
ATOM 2406 C CA . TYR A 1 306 ? 12.078 -9.852 -8.961 1 98.5 306 TYR A CA 1
ATOM 2407 C C . TYR A 1 306 ? 11.414 -8.484 -9.008 1 98.5 306 TYR A C 1
ATOM 2409 O O . TYR A 1 306 ? 10.492 -8.203 -8.227 1 98.5 306 TYR A O 1
ATOM 2417 N N . ASN A 1 307 ? 11.867 -7.73 -9.93 1 97.38 307 ASN A N 1
ATOM 2418 C CA . ASN A 1 307 ? 11.328 -6.387 -10.086 1 97.38 307 ASN A CA 1
ATOM 2419 C C . ASN A 1 307 ? 10.695 -6.191 -11.461 1 97.38 307 ASN A C 1
ATOM 2421 O O . ASN A 1 307 ? 9.562 -5.719 -11.562 1 97.38 307 ASN A O 1
ATOM 2425 N N . ASN A 1 308 ? 11.438 -6.488 -12.57 1 97.81 308 ASN A N 1
ATOM 2426 C CA . ASN A 1 308 ? 10.938 -6.348 -13.938 1 97.81 308 ASN A CA 1
ATOM 2427 C C . ASN A 1 308 ? 11.836 -7.059 -14.938 1 97.81 308 ASN A C 1
ATOM 2429 O O . ASN A 1 308 ? 12.898 -7.562 -14.578 1 97.81 308 ASN A O 1
ATOM 2433 N N . GLY A 1 309 ? 11.258 -7.129 -16.141 1 97.19 309 GLY A N 1
ATOM 2434 C CA . GLY A 1 309 ? 12.047 -7.746 -17.203 1 97.19 309 GLY A CA 1
ATOM 2435 C C . GLY A 1 309 ? 11.867 -9.25 -17.281 1 97.19 309 GLY A C 1
ATOM 2436 O O . GLY A 1 309 ? 11.023 -9.82 -16.578 1 97.19 309 GLY A O 1
ATOM 2437 N N . ILE A 1 310 ? 12.656 -9.875 -18.203 1 97.38 310 ILE A N 1
ATOM 2438 C CA . ILE A 1 310 ? 12.594 -11.32 -18.391 1 97.38 310 ILE A CA 1
ATOM 2439 C C . ILE A 1 310 ? 13.633 -12.008 -17.516 1 97.38 310 ILE A C 1
ATOM 2441 O O . ILE A 1 310 ? 14.844 -11.852 -17.719 1 97.38 310 ILE A O 1
ATOM 2445 N N . GLY A 1 311 ? 13.172 -12.688 -16.531 1 96.69 311 GLY A N 1
ATOM 2446 C CA . GLY A 1 311 ? 14.086 -13.43 -15.688 1 96.69 311 GLY A CA 1
ATOM 2447 C C . GLY A 1 311 ? 14.641 -14.68 -16.359 1 96.69 311 GLY A C 1
ATOM 2448 O O . GLY A 1 311 ? 13.938 -15.336 -17.125 1 96.69 311 GLY A O 1
ATOM 2449 N N . ASP A 1 312 ? 15.875 -15.016 -16.016 1 96.25 312 ASP A N 1
ATOM 2450 C CA . ASP A 1 312 ? 16.5 -16.266 -16.438 1 96.25 312 ASP A CA 1
ATOM 2451 C C . ASP A 1 312 ? 17.312 -16.875 -15.305 1 96.25 312 ASP A C 1
ATOM 2453 O O . ASP A 1 312 ? 18.531 -17.047 -15.422 1 96.25 312 ASP A O 1
ATOM 2457 N N . PRO A 1 313 ? 16.641 -17.234 -14.258 1 96.38 313 PRO A N 1
ATOM 2458 C CA . PRO A 1 313 ? 17.359 -17.797 -13.102 1 96.38 313 PRO A CA 1
ATOM 2459 C C . PRO A 1 313 ? 17.797 -19.234 -13.312 1 96.38 313 PRO A C 1
ATOM 2461 O O . PRO A 1 313 ? 17.172 -20.156 -12.773 1 96.38 313 PRO A O 1
ATOM 2464 N N . ALA A 1 314 ? 18.922 -19.422 -13.898 1 95.19 314 ALA A N 1
ATOM 2465 C CA . ALA A 1 314 ? 19.422 -20.75 -14.258 1 95.19 314 ALA A CA 1
ATOM 2466 C C . ALA A 1 314 ? 19.797 -21.547 -13.008 1 95.19 314 ALA A C 1
ATOM 2468 O O . ALA A 1 314 ? 19.828 -22.781 -13.031 1 95.19 314 ALA A O 1
ATOM 2469 N N . TRP A 1 315 ? 20.094 -20.891 -11.977 1 93.69 315 TRP A N 1
ATOM 2470 C CA . TRP A 1 315 ? 20.531 -21.516 -10.742 1 93.69 315 TRP A CA 1
ATOM 2471 C C . TRP A 1 315 ? 19.344 -22.078 -9.969 1 93.69 315 TRP A C 1
ATOM 2473 O O . TRP A 1 315 ? 19.531 -22.844 -9.016 1 93.69 315 TRP A O 1
ATOM 2483 N N . CYS A 1 316 ? 18.156 -21.656 -10.305 1 95.5 316 CYS A N 1
ATOM 2484 C CA . CYS A 1 316 ? 16.938 -22.031 -9.594 1 95.5 316 CYS A CA 1
ATOM 2485 C C . CYS A 1 316 ? 16.656 -23.516 -9.711 1 95.5 316 CYS A C 1
ATOM 2487 O O . CYS A 1 316 ? 16.672 -24.078 -10.812 1 95.5 316 CYS A O 1
ATOM 2489 N N . ASP A 1 317 ? 16.344 -24.25 -8.609 1 96.81 317 ASP A N 1
ATOM 2490 C CA . ASP A 1 317 ? 16.109 -25.688 -8.578 1 96.81 317 ASP A CA 1
ATOM 2491 C C . ASP A 1 317 ? 14.719 -26.031 -9.102 1 96.81 317 ASP A C 1
ATOM 2493 O O . ASP A 1 317 ? 13.719 -25.75 -8.445 1 96.81 317 ASP A O 1
ATOM 2497 N N . PRO A 1 318 ? 14.633 -26.641 -10.258 1 96.94 318 PRO A N 1
ATOM 2498 C CA . PRO A 1 318 ? 13.336 -26.938 -10.867 1 96.94 318 PRO A CA 1
ATOM 2499 C C . PRO A 1 318 ? 12.602 -28.078 -10.156 1 96.94 318 PRO A C 1
ATOM 2501 O O . PRO A 1 318 ? 11.445 -28.359 -10.484 1 96.94 318 PRO A O 1
ATOM 2504 N N . THR A 1 319 ? 13.156 -28.734 -9.148 1 96.38 319 THR A N 1
ATOM 2505 C CA . THR A 1 319 ? 12.539 -29.891 -8.5 1 96.38 319 THR A CA 1
ATOM 2506 C C . THR A 1 319 ? 11.914 -29.484 -7.164 1 96.38 319 THR A C 1
ATOM 2508 O O . THR A 1 319 ? 11.32 -30.312 -6.473 1 96.38 319 THR A O 1
ATOM 2511 N N . GLN A 1 320 ? 12.039 -28.25 -6.785 1 96.56 320 GLN A N 1
ATOM 2512 C CA . GLN A 1 320 ? 11.484 -27.75 -5.531 1 96.56 320 GLN A CA 1
ATOM 2513 C C . GLN A 1 320 ? 10.375 -26.734 -5.789 1 96.56 320 GLN A C 1
ATOM 2515 O O . GLN A 1 320 ? 10.539 -25.547 -5.523 1 96.56 320 GLN A O 1
ATOM 2520 N N . LEU A 1 321 ? 9.273 -27.281 -6.18 1 96.69 321 LEU A N 1
ATOM 2521 C CA . LEU A 1 321 ? 8.141 -26.422 -6.5 1 96.69 321 LEU A CA 1
ATOM 2522 C C . LEU A 1 321 ? 7.449 -25.938 -5.227 1 96.69 321 LEU A C 1
ATOM 2524 O O . LEU A 1 321 ? 6.992 -26.75 -4.422 1 96.69 321 LEU A O 1
ATOM 2528 N N . ASP A 1 322 ? 7.344 -24.625 -5.027 1 97.44 322 ASP A N 1
ATOM 2529 C CA . ASP A 1 322 ? 6.793 -24.125 -3.771 1 97.44 322 ASP A CA 1
ATOM 2530 C C . ASP A 1 322 ? 5.848 -22.953 -4.016 1 97.44 322 ASP A C 1
ATOM 2532 O O . ASP A 1 322 ? 5.504 -22.219 -3.086 1 97.44 322 ASP A O 1
ATOM 2536 N N . HIS A 1 323 ? 5.422 -22.797 -5.277 1 98.25 323 HIS A N 1
ATOM 2537 C CA . HIS A 1 323 ? 4.57 -21.656 -5.582 1 98.25 323 HIS A CA 1
ATOM 2538 C C . HIS A 1 323 ? 3.719 -21.922 -6.82 1 98.25 323 HIS A C 1
ATOM 2540 O O . HIS A 1 323 ? 4.25 -22.234 -7.887 1 98.25 323 HIS A O 1
ATOM 2546 N N . GLY A 1 324 ? 2.391 -21.844 -6.652 1 98.06 324 GLY A N 1
ATOM 2547 C CA . GLY A 1 324 ? 1.455 -21.953 -7.762 1 98.06 324 GLY A CA 1
ATOM 2548 C C . GLY A 1 324 ? 1.155 -20.609 -8.414 1 98.06 324 GLY A C 1
ATOM 2549 O O . GLY A 1 324 ? 0.933 -19.609 -7.723 1 98.06 324 GLY A O 1
ATOM 2550 N N . VAL A 1 325 ? 1.18 -20.547 -9.711 1 98.88 325 VAL A N 1
ATOM 2551 C CA . VAL A 1 325 ? 0.93 -19.328 -10.477 1 98.88 325 VAL A CA 1
ATOM 2552 C C . VAL A 1 325 ? 0.147 -19.656 -11.742 1 98.88 325 VAL A C 1
ATOM 2554 O O . VAL A 1 325 ? -0.307 -20.797 -11.922 1 98.88 325 VAL A O 1
ATOM 2557 N N . LEU A 1 326 ? -0.12 -18.594 -12.5 1 98.94 326 LEU A N 1
ATOM 2558 C CA . LEU A 1 326 ? -0.946 -18.766 -13.695 1 98.94 326 LEU A CA 1
ATOM 2559 C C . LEU A 1 326 ? -0.217 -18.25 -14.938 1 98.94 326 LEU A C 1
ATOM 2561 O O . LEU A 1 326 ? 0.153 -17.078 -15.008 1 98.94 326 LEU A O 1
ATOM 2565 N N . LEU A 1 327 ? 0.006 -19.172 -15.945 1 98.88 327 LEU A N 1
ATOM 2566 C CA . LEU A 1 327 ? 0.469 -18.734 -17.25 1 98.88 327 LEU A CA 1
ATOM 2567 C C . LEU A 1 327 ? -0.659 -18.062 -18.031 1 98.88 327 LEU A C 1
ATOM 2569 O O . LEU A 1 327 ? -1.694 -18.688 -18.281 1 98.88 327 LEU A O 1
ATOM 2573 N N . VAL A 1 328 ? -0.392 -16.812 -18.469 1 98.94 328 VAL A N 1
ATOM 2574 C CA . VAL A 1 328 ? -1.487 -16.109 -19.141 1 98.94 328 VAL A CA 1
ATOM 2575 C C . VAL A 1 328 ? -1.085 -15.75 -20.562 1 98.94 328 VAL A C 1
ATOM 2577 O O . VAL A 1 328 ? -1.931 -15.367 -21.375 1 98.94 328 VAL A O 1
ATOM 2580 N N . GLY A 1 329 ? 0.187 -15.867 -20.859 1 98.88 329 GLY A N 1
ATOM 2581 C CA . GLY A 1 329 ? 0.641 -15.5 -22.203 1 98.88 329 GLY A CA 1
ATOM 2582 C C . GLY A 1 329 ? 2.119 -15.758 -22.422 1 98.88 329 GLY A C 1
ATOM 2583 O O . GLY A 1 329 ? 2.777 -16.375 -21.578 1 98.88 329 GLY A O 1
ATOM 2584 N N . TYR A 1 330 ? 2.559 -15.375 -23.578 1 98.75 330 TYR A N 1
ATOM 2585 C CA . TYR A 1 330 ? 3.959 -15.492 -23.969 1 98.75 330 TYR A CA 1
ATOM 2586 C C . TYR A 1 330 ? 4.301 -14.5 -25.078 1 98.75 330 TYR A C 1
ATOM 2588 O O . TYR A 1 330 ? 3.406 -13.93 -25.703 1 98.75 330 TYR A O 1
ATOM 2596 N N . GLY A 1 331 ? 5.57 -14.289 -25.172 1 98.12 331 GLY A N 1
ATOM 2597 C CA . GLY A 1 331 ? 6.066 -13.422 -26.219 1 98.12 331 GLY A CA 1
ATOM 2598 C C . GLY A 1 331 ? 7.52 -13.688 -26.578 1 98.12 331 GLY A C 1
ATOM 2599 O O . GLY A 1 331 ? 8.094 -14.695 -26.156 1 98.12 331 GLY A O 1
ATOM 2600 N N . VAL A 1 332 ? 7.988 -12.844 -27.5 1 96.31 332 VAL A N 1
ATOM 2601 C CA . VAL A 1 332 ? 9.391 -12.883 -27.906 1 96.31 332 VAL A CA 1
ATOM 2602 C C . VAL A 1 332 ? 9.977 -11.469 -27.891 1 96.31 332 VAL A C 1
ATOM 2604 O O . VAL A 1 332 ? 9.406 -10.547 -28.484 1 96.31 332 VAL A O 1
ATOM 2607 N N . GLU A 1 333 ? 10.969 -11.336 -27.062 1 93 333 GLU A N 1
ATOM 2608 C CA . GLU A 1 333 ? 11.695 -10.062 -27.078 1 93 333 GLU A CA 1
ATOM 2609 C C . GLU A 1 333 ? 12.82 -10.094 -28.109 1 93 333 GLU A C 1
ATOM 2611 O O . GLU A 1 333 ? 13.641 -11.016 -28.109 1 93 333 GLU A O 1
ATOM 2616 N N . THR A 1 334 ? 12.836 -9 -28.922 1 87.25 334 THR A N 1
ATOM 2617 C CA . THR A 1 334 ? 13.844 -8.938 -29.984 1 87.25 334 THR A CA 1
ATOM 2618 C C . THR A 1 334 ? 14.859 -7.828 -29.688 1 87.25 334 THR A C 1
ATOM 2620 O O . THR A 1 334 ? 14.492 -6.758 -29.188 1 87.25 334 THR A O 1
ATOM 2623 N N . PHE A 1 335 ? 16.016 -8.195 -29.781 1 79.31 335 PHE A N 1
ATOM 2624 C CA . PHE A 1 335 ? 17.109 -7.246 -29.641 1 79.31 335 PHE A CA 1
ATOM 2625 C C . PHE A 1 335 ? 17.812 -7.02 -30.969 1 79.31 335 PHE A C 1
ATOM 2627 O O . PHE A 1 335 ? 17.734 -7.855 -31.875 1 79.31 335 PHE A O 1
ATOM 2634 N N . TRP A 1 336 ? 18.312 -5.797 -31.156 1 75.81 336 TRP A N 1
ATOM 2635 C CA . TRP A 1 336 ? 19.016 -5.48 -32.406 1 75.81 336 TRP A CA 1
ATOM 2636 C C . TRP A 1 336 ? 20.156 -6.465 -32.625 1 75.81 336 TRP A C 1
ATOM 2638 O O . TRP A 1 336 ? 20.344 -6.957 -33.75 1 75.81 336 TRP A O 1
ATOM 2648 N N . PHE A 1 337 ? 20.938 -6.586 -31.547 1 74 337 PHE A N 1
ATOM 2649 C CA . PHE A 1 337 ? 22.078 -7.496 -31.641 1 74 337 PHE A CA 1
ATOM 2650 C C . PHE A 1 337 ? 21.891 -8.695 -30.719 1 74 337 PHE A C 1
ATOM 2652 O O . PHE A 1 337 ? 21.531 -8.531 -29.547 1 74 337 PHE A O 1
ATOM 2659 N N . GLY A 1 338 ? 21.266 -9.734 -31.094 1 75.62 338 GLY A N 1
ATOM 2660 C CA . GLY A 1 338 ? 21.156 -10.93 -30.281 1 75.62 338 GLY A CA 1
ATOM 2661 C C . GLY A 1 338 ? 20.016 -11.828 -30.688 1 75.62 338 GLY A C 1
ATOM 2662 O O . GLY A 1 338 ? 19.25 -11.492 -31.594 1 75.62 338 GLY A O 1
ATOM 2663 N N . SER A 1 339 ? 19.969 -12.953 -30.094 1 84.44 339 SER A N 1
ATOM 2664 C CA . SER A 1 339 ? 18.922 -13.938 -30.359 1 84.44 339 SER A CA 1
ATOM 2665 C C . SER A 1 339 ? 17.609 -13.539 -29.688 1 84.44 339 SER A C 1
ATOM 2667 O O . SER A 1 339 ? 17.625 -13 -28.578 1 84.44 339 SER A O 1
ATOM 2669 N N . PRO A 1 340 ? 16.547 -13.664 -30.422 1 91.44 340 PRO A N 1
ATOM 2670 C CA . PRO A 1 340 ? 15.258 -13.422 -29.781 1 91.44 340 PRO A CA 1
ATOM 2671 C C . PRO A 1 340 ? 15.078 -14.227 -28.5 1 91.44 340 PRO A C 1
ATOM 2673 O O . PRO A 1 340 ? 15.539 -15.367 -28.406 1 91.44 340 PRO A O 1
ATOM 2676 N N . GLU A 1 341 ? 14.508 -13.641 -27.547 1 93.5 341 GLU A N 1
ATOM 2677 C CA . GLU A 1 341 ? 14.297 -14.297 -26.266 1 93.5 341 GLU A CA 1
ATOM 2678 C C . GLU A 1 341 ? 12.812 -14.555 -26.016 1 93.5 341 GLU A C 1
ATOM 2680 O O . GLU A 1 341 ? 12.062 -13.633 -25.672 1 93.5 341 GLU A O 1
ATOM 2685 N N . PRO A 1 342 ? 12.414 -15.836 -26.188 1 97.38 342 PRO A N 1
ATOM 2686 C CA . PRO A 1 342 ? 11.031 -16.156 -25.844 1 97.38 342 PRO A CA 1
ATOM 2687 C C . PRO A 1 342 ? 10.789 -16.109 -24.328 1 97.38 342 PRO A C 1
ATOM 2689 O O . PRO A 1 342 ? 11.672 -16.469 -23.547 1 97.38 342 PRO A O 1
ATOM 2692 N N . TYR A 1 343 ? 9.625 -15.68 -23.906 1 98.56 343 TYR A N 1
ATOM 2693 C CA . TYR A 1 343 ? 9.32 -15.594 -22.469 1 98.56 343 TYR A CA 1
ATOM 2694 C C . TYR A 1 343 ? 7.863 -15.945 -22.203 1 98.56 343 TYR A C 1
ATOM 2696 O O . TYR A 1 343 ? 7.027 -15.883 -23.094 1 98.56 343 TYR A O 1
ATOM 2704 N N . TRP A 1 344 ? 7.621 -16.359 -20.984 1 98.88 344 TRP A N 1
ATOM 2705 C CA . TRP A 1 344 ? 6.277 -16.516 -20.438 1 98.88 344 TRP A CA 1
ATOM 2706 C C . TRP A 1 344 ? 5.816 -15.234 -19.75 1 98.88 344 TRP A C 1
ATOM 2708 O O . TRP A 1 344 ? 6.625 -14.508 -19.156 1 98.88 344 TRP A O 1
ATOM 2718 N N . ILE A 1 345 ? 4.531 -14.961 -19.828 1 98.94 345 ILE A N 1
ATOM 2719 C CA . ILE A 1 345 ? 3.865 -13.984 -18.969 1 98.94 345 ILE A CA 1
ATOM 2720 C C . ILE A 1 345 ? 3.09 -14.711 -17.875 1 98.94 345 ILE A C 1
ATOM 2722 O O . ILE A 1 345 ? 2.221 -15.539 -18.156 1 98.94 345 ILE A O 1
ATOM 2726 N N . VAL A 1 346 ? 3.4 -14.367 -16.641 1 98.94 346 VAL A N 1
ATOM 2727 C CA . VAL A 1 346 ? 2.881 -15.148 -15.516 1 98.94 346 VAL A CA 1
ATOM 2728 C C . VAL A 1 346 ? 2.145 -14.234 -14.539 1 98.94 346 VAL A C 1
ATOM 2730 O O . VAL A 1 346 ? 2.666 -13.195 -14.148 1 98.94 346 VAL A O 1
ATOM 2733 N N . LYS A 1 347 ? 0.913 -14.586 -14.211 1 98.94 347 LYS A N 1
ATOM 2734 C CA . LYS A 1 347 ? 0.134 -13.875 -13.195 1 98.94 347 LYS A CA 1
ATOM 2735 C C . LYS A 1 347 ? 0.438 -14.398 -11.797 1 98.94 347 LYS A C 1
ATOM 2737 O O . LYS A 1 347 ? 0.319 -15.602 -11.547 1 98.94 347 LYS A O 1
ATOM 2742 N N . ASN A 1 348 ? 0.862 -13.516 -10.961 1 98.62 348 ASN A N 1
ATOM 2743 C CA . ASN A 1 348 ? 1.125 -13.828 -9.555 1 98.62 348 ASN A CA 1
ATOM 2744 C C . ASN A 1 348 ? -0.054 -13.445 -8.664 1 98.62 348 ASN A C 1
ATOM 2746 O O . ASN A 1 348 ? -1.102 -13.031 -9.164 1 98.62 348 ASN A O 1
ATOM 2750 N N . SER A 1 349 ? 0.085 -13.766 -7.352 1 98.5 349 SER A N 1
ATOM 2751 C CA . SER A 1 349 ? -1.015 -13.508 -6.426 1 98.5 349 SER A CA 1
ATOM 2752 C C . SER A 1 349 ? -0.542 -12.719 -5.211 1 98.5 349 SER A C 1
ATOM 2754 O O . SER A 1 349 ? -0.991 -12.961 -4.09 1 98.5 349 SER A O 1
ATOM 2756 N N . TRP A 1 350 ? 0.426 -11.852 -5.414 1 98.25 350 TRP A N 1
ATOM 2757 C CA . TRP A 1 350 ? 0.953 -11.047 -4.316 1 98.25 350 TRP A CA 1
ATOM 2758 C C . TRP A 1 350 ? 0.559 -9.586 -4.473 1 98.25 350 TRP A C 1
ATOM 2760 O O . TRP A 1 350 ? 1.254 -8.695 -3.982 1 98.25 350 TRP A O 1
ATOM 2770 N N . GLY A 1 351 ? -0.5 -9.336 -5.27 1 96.94 351 GLY A N 1
ATOM 2771 C CA . GLY A 1 351 ? -0.974 -7.977 -5.457 1 96.94 351 GLY A CA 1
ATOM 2772 C C . GLY A 1 351 ? -0.31 -7.266 -6.621 1 96.94 351 GLY A C 1
ATOM 2773 O O . GLY A 1 351 ? 0.726 -7.715 -7.117 1 96.94 351 GLY A O 1
ATOM 2774 N N . GLU A 1 352 ? -0.868 -6.102 -7.004 1 96.38 352 GLU A N 1
ATOM 2775 C CA . GLU A 1 352 ? -0.386 -5.344 -8.156 1 96.38 352 GLU A CA 1
ATOM 2776 C C . GLU A 1 352 ? 0.882 -4.566 -7.812 1 96.38 352 GLU A C 1
ATOM 2778 O O . GLU A 1 352 ? 1.59 -4.098 -8.703 1 96.38 352 GLU A O 1
ATOM 2783 N N . ASP A 1 353 ? 1.112 -4.445 -6.562 1 94.62 353 ASP A N 1
ATOM 2784 C CA . ASP A 1 353 ? 2.262 -3.646 -6.145 1 94.62 353 ASP A CA 1
ATOM 2785 C C . ASP A 1 353 ? 3.535 -4.484 -6.125 1 94.62 353 ASP A C 1
ATOM 2787 O O . ASP A 1 353 ? 4.539 -4.086 -5.535 1 94.62 353 ASP A O 1
ATOM 2791 N N . TRP A 1 354 ? 3.484 -5.582 -6.734 1 97.44 354 TRP A N 1
ATOM 2792 C CA . TRP A 1 354 ? 4.648 -6.453 -6.871 1 97.44 354 TRP A CA 1
ATOM 2793 C C . TRP A 1 354 ? 4.941 -6.742 -8.344 1 97.44 354 TRP A C 1
ATOM 2795 O O . TRP A 1 354 ? 4.02 -6.914 -9.141 1 97.44 354 TRP A O 1
ATOM 2805 N N . GLY A 1 355 ? 6.211 -6.836 -8.656 1 98.12 355 GLY A N 1
ATOM 2806 C CA . GLY A 1 355 ? 6.605 -7.176 -10.008 1 98.12 355 GLY A CA 1
ATOM 2807 C C . GLY A 1 355 ? 6.098 -6.188 -11.047 1 98.12 355 GLY A C 1
ATOM 2808 O O . GLY A 1 355 ? 6.191 -4.973 -10.844 1 98.12 355 GLY A O 1
ATOM 2809 N N . GLU A 1 356 ? 5.711 -6.746 -12.148 1 98.38 356 GLU A N 1
ATOM 2810 C CA . GLU A 1 356 ? 5.109 -5.934 -13.195 1 98.38 356 GLU A CA 1
ATOM 2811 C C . GLU A 1 356 ? 3.592 -5.867 -13.047 1 98.38 356 GLU A C 1
ATOM 2813 O O . GLU A 1 356 ? 2.861 -6.555 -13.766 1 98.38 356 GLU A O 1
ATOM 2818 N N . MET A 1 357 ? 3.176 -5.082 -12.016 1 97.56 357 MET A N 1
ATOM 2819 C CA . MET A 1 357 ? 1.762 -4.938 -11.68 1 97.56 357 MET A CA 1
ATOM 2820 C C . MET A 1 357 ? 1.131 -6.293 -11.383 1 97.56 357 MET A C 1
ATOM 2822 O O . MET A 1 357 ? 0.068 -6.617 -11.914 1 97.56 357 MET A O 1
ATOM 2826 N N . GLY A 1 358 ? 1.873 -7.102 -10.734 1 98.38 358 GLY A N 1
ATOM 2827 C CA . GLY A 1 358 ? 1.359 -8.391 -10.297 1 98.38 358 GLY A CA 1
ATOM 2828 C C . GLY A 1 358 ? 1.765 -9.531 -11.203 1 98.38 358 GLY A C 1
ATOM 2829 O O . GLY A 1 358 ? 1.437 -10.688 -10.938 1 98.38 358 GLY A O 1
ATOM 2830 N N . TYR A 1 359 ? 2.5 -9.211 -12.258 1 98.88 359 TYR A N 1
ATOM 2831 C CA . TYR A 1 359 ? 2.969 -10.219 -13.203 1 98.88 359 TYR A CA 1
ATOM 2832 C C . TYR A 1 359 ? 4.488 -10.297 -13.211 1 98.88 359 TYR A C 1
ATOM 2834 O O . TYR A 1 359 ? 5.164 -9.422 -12.672 1 98.88 359 TYR A O 1
ATOM 2842 N N . PHE A 1 360 ? 4.965 -11.375 -13.773 1 98.75 360 PHE A N 1
ATOM 2843 C CA . PHE A 1 360 ? 6.391 -11.477 -14.062 1 98.75 360 PHE A CA 1
ATOM 2844 C C . PHE A 1 360 ? 6.625 -12.242 -15.359 1 98.75 360 PHE A C 1
ATOM 2846 O O . PHE A 1 360 ? 5.703 -12.859 -15.898 1 98.75 360 PHE A O 1
ATOM 2853 N N . ARG A 1 361 ? 7.797 -12.109 -15.859 1 98.75 361 ARG A N 1
ATOM 2854 C CA . ARG A 1 361 ? 8.211 -12.805 -17.078 1 98.75 361 ARG A CA 1
ATOM 2855 C C . ARG A 1 361 ? 9.422 -13.695 -16.812 1 98.75 361 ARG A C 1
ATOM 2857 O O . ARG A 1 361 ? 10.312 -13.32 -16.062 1 98.75 361 ARG A O 1
ATOM 2864 N N . ILE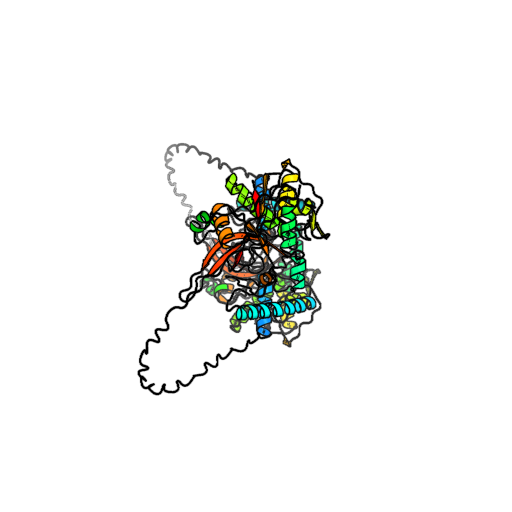 A 1 362 ? 9.391 -14.742 -17.422 1 98.44 362 ILE A N 1
ATOM 2865 C CA . ILE A 1 362 ? 10.484 -15.695 -17.281 1 98.44 362 ILE A CA 1
ATOM 2866 C C . ILE A 1 362 ? 10.797 -16.312 -18.641 1 98.44 362 ILE A C 1
ATOM 2868 O O . ILE A 1 362 ? 9.891 -16.562 -19.438 1 98.44 362 ILE A O 1
ATOM 2872 N N . ILE A 1 363 ? 12.023 -16.547 -18.859 1 97.56 363 ILE A N 1
ATOM 2873 C CA . ILE A 1 363 ? 12.469 -17.094 -20.141 1 97.56 363 ILE A CA 1
ATOM 2874 C C . ILE A 1 363 ? 11.727 -18.406 -20.422 1 97.56 363 ILE A C 1
ATOM 2876 O O . ILE A 1 363 ? 11.5 -19.203 -19.531 1 97.56 363 ILE A O 1
ATOM 2880 N N . ARG A 1 364 ? 11.383 -18.578 -21.672 1 98.12 364 ARG A N 1
ATOM 2881 C CA . ARG A 1 364 ? 10.656 -19.766 -22.125 1 98.12 364 ARG A CA 1
ATOM 2882 C C . ARG A 1 364 ? 11.578 -20.688 -22.922 1 98.12 364 ARG A C 1
ATOM 2884 O O . ARG A 1 364 ? 12.555 -20.234 -23.516 1 98.12 364 ARG A O 1
ATOM 2891 N N . ASN A 1 365 ? 11.195 -22.016 -22.891 1 97 365 ASN A N 1
ATOM 2892 C CA . ASN A 1 365 ? 11.867 -23.078 -23.609 1 97 365 ASN A CA 1
ATOM 2893 C C . ASN A 1 365 ? 13.18 -23.484 -22.938 1 97 365 ASN A C 1
ATOM 2895 O O . ASN A 1 365 ? 14.086 -23.984 -23.594 1 97 365 ASN A O 1
ATOM 2899 N N . LYS A 1 366 ? 13.281 -23.203 -21.625 1 97.12 366 LYS A N 1
ATOM 2900 C CA . LYS A 1 366 ? 14.445 -23.625 -20.844 1 97.12 366 LYS A CA 1
ATOM 2901 C C . LYS A 1 366 ? 14.031 -24.328 -19.562 1 97.12 366 LYS A C 1
ATOM 2903 O O . LYS A 1 366 ? 14.883 -24.797 -18.812 1 97.12 366 LYS A O 1
ATOM 2908 N N . GLY A 1 367 ? 12.719 -24.375 -19.297 1 97.62 367 GLY A N 1
ATOM 2909 C CA . GLY A 1 367 ? 12.195 -25.062 -18.125 1 97.62 367 GLY A CA 1
ATOM 2910 C C . GLY A 1 367 ? 12.68 -24.469 -16.828 1 97.62 367 GLY A C 1
ATOM 2911 O O . GLY A 1 367 ? 12.875 -25.203 -15.844 1 97.62 367 GLY A O 1
ATOM 2912 N N . ARG A 1 368 ? 12.906 -23.203 -16.781 1 97.81 368 ARG A N 1
ATOM 2913 C CA . ARG A 1 368 ? 13.477 -22.547 -15.609 1 97.81 368 ARG A CA 1
ATOM 2914 C C . ARG A 1 368 ? 12.578 -22.734 -14.391 1 97.81 368 ARG A C 1
ATOM 2916 O O . ARG A 1 368 ? 11.352 -22.594 -14.484 1 97.81 368 ARG A O 1
ATOM 2923 N N . CYS A 1 369 ? 13.188 -23.125 -13.32 1 98.25 369 CYS A N 1
ATOM 2924 C CA . CYS A 1 369 ? 12.594 -23.219 -11.992 1 98.25 369 CYS A CA 1
ATOM 2925 C C . CYS A 1 369 ? 11.43 -24.203 -11.984 1 98.25 369 CYS A C 1
ATOM 2927 O O . CYS A 1 369 ? 10.594 -24.172 -11.07 1 98.25 369 CYS A O 1
ATOM 2929 N N . GLY A 1 370 ? 11.234 -24.984 -13 1 98.44 370 GLY A N 1
ATOM 2930 C CA . GLY A 1 370 ? 10.258 -26.062 -13.023 1 98.44 370 GLY A CA 1
ATOM 2931 C C . GLY A 1 370 ? 8.898 -25.625 -13.523 1 98.44 370 GLY A C 1
ATOM 2932 O O . GLY A 1 370 ? 7.906 -26.328 -13.336 1 98.44 370 GLY A O 1
ATOM 2933 N N . ILE A 1 371 ? 8.805 -24.484 -14.188 1 98.44 371 ILE A N 1
ATOM 2934 C CA . ILE A 1 371 ? 7.527 -23.844 -14.492 1 98.44 371 ILE A CA 1
ATOM 2935 C C . ILE A 1 371 ? 6.727 -24.734 -15.445 1 98.44 371 ILE A C 1
ATOM 2937 O O . ILE A 1 371 ? 5.5 -24.625 -15.508 1 98.44 371 ILE A O 1
ATOM 2941 N N . ASN A 1 372 ? 7.371 -25.609 -16.203 1 97.44 372 ASN A N 1
ATOM 2942 C CA . ASN A 1 372 ? 6.699 -26.422 -17.203 1 97.44 372 ASN A CA 1
ATOM 2943 C C . ASN A 1 372 ? 6.406 -27.828 -16.703 1 97.44 372 ASN A C 1
ATOM 2945 O O . ASN A 1 372 ? 5.863 -28.656 -17.438 1 97.44 372 ASN A O 1
ATOM 2949 N N . THR A 1 373 ? 6.695 -28.109 -15.484 1 96.19 373 THR A N 1
ATOM 2950 C CA . THR A 1 373 ? 6.781 -29.516 -15.07 1 96.19 373 THR A CA 1
ATOM 2951 C C . THR A 1 373 ? 5.41 -30.031 -14.656 1 96.19 373 THR A C 1
ATOM 2953 O O . THR A 1 373 ? 5.148 -31.234 -14.742 1 96.19 373 THR A O 1
ATOM 2956 N N . VAL A 1 374 ? 4.559 -29.141 -14.164 1 93.94 374 VAL A N 1
ATOM 2957 C CA . VAL A 1 374 ? 3.262 -29.641 -13.703 1 93.94 374 VAL A CA 1
ATOM 2958 C C . VAL A 1 374 ? 2.15 -28.719 -14.219 1 93.94 374 VAL A C 1
ATOM 2960 O O . VAL A 1 374 ? 1.301 -28.266 -13.445 1 93.94 374 VAL A O 1
ATOM 2963 N N . PRO A 1 375 ? 2.092 -28.484 -15.523 1 95.88 375 PRO A N 1
ATOM 2964 C CA . PRO A 1 375 ? 0.998 -27.672 -16.078 1 95.88 375 PRO A CA 1
ATOM 2965 C C . PRO A 1 375 ? -0.34 -28.422 -16.062 1 95.88 375 PRO A C 1
ATOM 2967 O O . PRO A 1 375 ? -0.399 -29.594 -16.391 1 95.88 375 PRO A O 1
ATOM 2970 N N . SER A 1 376 ? -1.424 -27.75 -15.633 1 94.19 376 SER A N 1
ATOM 2971 C CA . SER A 1 376 ? -2.744 -28.359 -15.57 1 94.19 376 SER A CA 1
ATOM 2972 C C . SER A 1 376 ? -3.838 -27.375 -15.953 1 94.19 376 SER A C 1
ATOM 2974 O O . SER A 1 376 ? -3.607 -26.156 -15.969 1 94.19 376 SER A O 1
ATOM 2976 N N . THR A 1 377 ? -4.961 -27.906 -16.344 1 96.19 377 THR A N 1
ATOM 2977 C CA . THR A 1 377 ? -6.121 -27.094 -16.672 1 96.19 377 THR A CA 1
ATOM 2978 C C . THR A 1 377 ? -7.414 -27.797 -16.281 1 96.19 377 THR A C 1
ATOM 2980 O O . THR A 1 377 ? -7.465 -29.016 -16.219 1 96.19 377 THR A O 1
ATOM 2983 N N . SER A 1 378 ? -8.359 -26.984 -15.977 1 95.69 378 SER A N 1
ATOM 2984 C CA . SER A 1 378 ? -9.695 -27.484 -15.703 1 95.69 378 SER A CA 1
ATOM 2985 C C . SER A 1 378 ? -10.484 -27.672 -17 1 95.69 378 SER A C 1
ATOM 2987 O O . SER A 1 378 ? -10.172 -27.078 -18.016 1 95.69 378 SER A O 1
ATOM 2989 N N . ILE A 1 379 ? -11.445 -28.562 -16.922 1 94.44 379 ILE A N 1
ATOM 2990 C CA . ILE A 1 379 ? -12.406 -28.766 -17.984 1 94.44 379 ILE A CA 1
ATOM 2991 C C . ILE A 1 379 ? -13.805 -28.375 -17.516 1 94.44 379 ILE A C 1
ATOM 2993 O O . ILE A 1 379 ? -14.32 -28.953 -16.547 1 94.44 379 ILE A O 1
ATOM 2997 N N . VAL A 1 380 ? -14.305 -27.406 -18.219 1 95.56 380 VAL A N 1
ATOM 2998 C CA . VAL A 1 380 ? -15.602 -26.844 -17.844 1 95.56 380 VAL A CA 1
ATOM 2999 C C . VAL A 1 380 ? -16.703 -27.422 -18.734 1 95.56 380 VAL A C 1
ATOM 3001 O O . VAL A 1 380 ? -16.453 -27.719 -19.906 1 95.56 380 VAL A O 1
ATOM 3004 N N . MET B 1 1 ? -0.943 62.344 42.5 1 19.7 1 MET B N 1
ATOM 3005 C CA . MET B 1 1 ? -1.687 63.562 42.25 1 19.7 1 MET B CA 1
ATOM 3006 C C . MET B 1 1 ? -2.496 63.469 40.969 1 19.7 1 MET B C 1
ATOM 3008 O O . MET B 1 1 ? -1.979 63 39.938 1 19.7 1 MET B O 1
ATOM 3012 N N . PHE B 1 2 ? -3.955 63.625 41.031 1 22.31 2 PHE B N 1
ATOM 3013 C CA . PHE B 1 2 ? -5.281 63.25 40.531 1 22.31 2 PHE B CA 1
ATOM 3014 C C . PHE B 1 2 ? -5.664 64.125 39.344 1 22.31 2 PHE B C 1
ATOM 3016 O O . PHE B 1 2 ? -6.828 64.125 38.938 1 22.31 2 PHE B O 1
ATOM 3023 N N . SER B 1 3 ? -4.68 64.688 38.688 1 17.69 3 SER B N 1
ATOM 3024 C CA . SER B 1 3 ? -5.238 65.938 38.125 1 17.69 3 SER B CA 1
ATOM 3025 C C . SER B 1 3 ? -6.359 65.625 37.125 1 17.69 3 SER B C 1
ATOM 3027 O O . SER B 1 3 ? -6.477 64.438 36.656 1 17.69 3 SER B O 1
ATOM 3029 N N . SER B 1 4 ? -6.727 66.625 36.25 1 18.31 4 SER B N 1
ATOM 3030 C CA . SER B 1 4 ? -7.859 67.438 35.844 1 18.31 4 SER B CA 1
ATOM 3031 C C . SER B 1 4 ? -8.586 66.875 34.656 1 18.31 4 SER B C 1
ATOM 3033 O O . SER B 1 4 ? -7.953 66.375 33.719 1 18.31 4 SER B O 1
ATOM 3035 N N . LEU B 1 5 ? -10 66.625 34.625 1 19.66 5 LEU B N 1
ATOM 3036 C CA . LEU B 1 5 ? -11.273 66 34.281 1 19.66 5 LEU B CA 1
ATOM 3037 C C . LEU B 1 5 ? -11.875 66.688 33.031 1 19.66 5 LEU B C 1
ATOM 3039 O O . LEU B 1 5 ? -12.797 66.125 32.406 1 19.66 5 LEU B O 1
ATOM 3043 N N . SER B 1 6 ? -11.414 67.875 32.562 1 16.75 6 SER B N 1
ATOM 3044 C CA . SER B 1 6 ? -12.508 68.812 32.219 1 16.75 6 SER B CA 1
ATOM 3045 C C . SER B 1 6 ? -13.18 68.375 30.922 1 16.75 6 SER B C 1
ATOM 3047 O O . SER B 1 6 ? -12.516 67.875 30.016 1 16.75 6 SER B O 1
ATOM 3049 N N . TYR B 1 7 ? -14.664 68.5 30.75 1 18.59 7 TYR B N 1
ATOM 3050 C CA . TYR B 1 7 ? -15.961 68.062 30.25 1 18.59 7 TYR B CA 1
ATOM 3051 C C . TYR B 1 7 ? -16.344 68.812 28.969 1 18.59 7 TYR B C 1
ATOM 3053 O O . TYR B 1 7 ? -17.516 68.875 28.609 1 18.59 7 TYR B O 1
ATOM 3061 N N . PRO B 1 8 ? -15.461 69.375 28.047 1 17.25 8 PRO B N 1
ATOM 3062 C CA . PRO B 1 8 ? -16.125 70.562 27.531 1 17.25 8 PRO B CA 1
ATOM 3063 C C . PRO B 1 8 ? -17.422 70.25 26.766 1 17.25 8 PRO B C 1
ATOM 3065 O O . PRO B 1 8 ? -17.578 69.125 26.25 1 17.25 8 PRO B O 1
ATOM 3068 N N . THR B 1 9 ? -18.422 71.188 26.797 1 16.33 9 THR B N 1
ATOM 3069 C CA . THR B 1 9 ? -19.844 71.5 26.75 1 16.33 9 THR B CA 1
ATOM 3070 C C . THR B 1 9 ? -20.375 71.375 25.328 1 16.33 9 THR B C 1
ATOM 3072 O O . THR B 1 9 ? -21.375 70.688 25.078 1 16.33 9 THR B O 1
ATOM 3075 N N . ILE B 1 10 ? -20.266 72.5 24.453 1 16.06 10 ILE B N 1
ATOM 3076 C CA . ILE B 1 10 ? -21.453 73.312 24.234 1 16.06 10 ILE B CA 1
ATOM 3077 C C . ILE B 1 10 ? -22.266 72.75 23.062 1 16.06 10 ILE B C 1
ATOM 3079 O O . ILE B 1 10 ? -21.734 72 22.234 1 16.06 10 ILE B O 1
ATOM 3083 N N . ILE B 1 11 ? -22.906 73.75 22.094 1 16.31 11 ILE B N 1
ATOM 3084 C CA . ILE B 1 11 ? -24.234 74.25 21.844 1 16.31 11 ILE B CA 1
ATOM 3085 C C . ILE B 1 11 ? -24.797 73.688 20.547 1 16.31 11 ILE B C 1
ATOM 3087 O O . ILE B 1 11 ? -24.047 73.188 19.703 1 16.31 11 ILE B O 1
ATOM 3091 N N . SER B 1 12 ? -25.844 74.438 19.891 1 15.48 12 SER B N 1
ATOM 3092 C CA . SER B 1 12 ? -27.266 74.375 19.578 1 15.48 12 SER B CA 1
ATOM 3093 C C . SER B 1 12 ? -27.5 74.188 18.078 1 15.48 12 SER B C 1
ATOM 3095 O O . SER B 1 12 ? -28.562 73.75 17.672 1 15.48 12 SER B O 1
ATOM 3097 N N . LEU B 1 13 ? -26.594 74.625 17.109 1 17.06 13 LEU B N 1
ATOM 3098 C CA . LEU B 1 13 ? -27.266 75.5 16.156 1 17.06 13 LEU B CA 1
ATOM 3099 C C . LEU B 1 13 ? -28.234 74.688 15.289 1 17.06 13 LEU B C 1
ATOM 3101 O O . LEU B 1 13 ? -27.938 73.562 14.875 1 17.06 13 LEU B O 1
ATOM 3105 N N . VAL B 1 14 ? -29.375 75.375 14.906 1 16.61 14 VAL B N 1
ATOM 3106 C CA . VAL B 1 14 ? -30.812 75.312 14.617 1 16.61 14 VAL B CA 1
ATOM 3107 C C . VAL B 1 14 ? -31.016 74.688 13.219 1 16.61 14 VAL B C 1
ATOM 3109 O O . VAL B 1 14 ? -31.781 73.75 13.047 1 16.61 14 VAL B O 1
ATOM 3112 N N . LEU B 1 15 ? -30.672 75.5 12.047 1 16.64 15 LEU B N 1
ATOM 3113 C CA . LEU B 1 15 ? -31.797 76.062 11.281 1 16.64 15 LEU B CA 1
ATOM 3114 C C . LEU B 1 15 ? -32.344 75 10.328 1 16.64 15 LEU B C 1
ATOM 3116 O O . LEU B 1 15 ? -31.656 74 9.977 1 16.64 15 LEU B O 1
ATOM 3120 N N . ALA B 1 16 ? -33.5 75.375 9.555 1 16.05 16 ALA B N 1
ATOM 3121 C CA . ALA B 1 16 ? -34.875 75.062 9.141 1 16.05 16 ALA B CA 1
ATOM 3122 C C . ALA B 1 16 ? -34.906 74.438 7.754 1 16.05 16 ALA B C 1
ATOM 3124 O O . ALA B 1 16 ? -35.656 73.5 7.504 1 16.05 16 ALA B O 1
ATOM 3125 N N . SER B 1 17 ? -33.938 74.875 6.812 1 15.98 17 SER B N 1
ATOM 3126 C CA . SER B 1 17 ? -34.75 75.375 5.723 1 15.98 17 SER B CA 1
ATOM 3127 C C . SER B 1 17 ? -35.531 74.25 5.055 1 15.98 17 SER B C 1
ATOM 3129 O O . SER B 1 17 ? -35.219 73.062 5.246 1 15.98 17 SER B O 1
ATOM 3131 N N . LEU B 1 18 ? -35.875 74.562 3.668 1 17.75 18 LEU B N 1
ATOM 3132 C CA . LEU B 1 18 ? -37.031 74.75 2.789 1 17.75 18 LEU B CA 1
ATOM 3133 C C . LEU B 1 18 ? -37.375 73.438 2.064 1 17.75 18 LEU B C 1
ATOM 3135 O O . LEU B 1 18 ? -36.469 72.625 1.727 1 17.75 18 LEU B O 1
ATOM 3139 N N . MET B 1 19 ? -38.656 73.188 1.889 1 17.84 19 MET B N 1
ATOM 3140 C CA . MET B 1 19 ? -39.75 72.25 1.641 1 17.84 19 MET B CA 1
ATOM 3141 C C . MET B 1 19 ? -39.75 71.75 0.189 1 17.84 19 MET B C 1
ATOM 3143 O O . MET B 1 19 ? -40.562 70.938 -0.206 1 17.84 19 MET B O 1
ATOM 3147 N N . MET B 1 20 ? -38.812 72.312 -0.75 1 18.81 20 MET B N 1
ATOM 3148 C CA . MET B 1 20 ? -39.5 72.438 -2.021 1 18.81 20 MET B CA 1
ATOM 3149 C C . MET B 1 20 ? -39.969 71.062 -2.535 1 18.81 20 MET B C 1
ATOM 3151 O O . MET B 1 20 ? -39.156 70.125 -2.66 1 18.81 20 MET B O 1
ATOM 3155 N N . CYS B 1 21 ? -41.281 70.812 -2.451 1 18.33 21 CYS B N 1
ATOM 3156 C CA . CYS B 1 21 ? -42.188 69.688 -2.695 1 18.33 21 CYS B CA 1
ATOM 3157 C C . CYS B 1 21 ? -42.188 69.312 -4.172 1 18.33 21 CYS B C 1
ATOM 3159 O O . CYS B 1 21 ? -43.188 69.562 -4.867 1 18.33 21 CYS B O 1
ATOM 3161 N N . ILE B 1 22 ? -41.031 69.438 -4.922 1 19.39 22 ILE B N 1
ATOM 3162 C CA . ILE B 1 22 ? -41.312 69.438 -6.352 1 19.39 22 ILE B CA 1
ATOM 3163 C C . ILE B 1 22 ? -42.188 68.25 -6.73 1 19.39 22 ILE B C 1
ATOM 3165 O O . ILE B 1 22 ? -41.969 67.188 -6.254 1 19.39 22 ILE B O 1
ATOM 3169 N N . SER B 1 23 ? -43.375 68.562 -7.422 1 19.89 23 SER B N 1
ATOM 3170 C CA . SER B 1 23 ? -44.594 68 -7.902 1 19.89 23 SER B CA 1
ATOM 3171 C C . SER B 1 23 ? -44.344 66.875 -8.914 1 19.89 23 SER B C 1
ATOM 3173 O O . SER B 1 23 ? -45.281 66.375 -9.57 1 19.89 23 SER B O 1
ATOM 3175 N N . CYS B 1 24 ? -43.281 66.188 -8.977 1 20.03 24 CYS B N 1
ATOM 3176 C CA . CYS B 1 24 ? -43.062 65.5 -10.25 1 20.03 24 CYS B CA 1
ATOM 3177 C C . CYS B 1 24 ? -44.219 64.562 -10.586 1 20.03 24 CYS B C 1
ATOM 3179 O O . CYS B 1 24 ? -44.625 63.781 -9.75 1 20.03 24 CYS B O 1
ATOM 3181 N N . THR B 1 25 ? -44.969 65 -11.602 1 20.36 25 THR B N 1
ATOM 3182 C CA . THR B 1 25 ? -46.156 64.438 -12.242 1 20.36 25 THR B CA 1
ATOM 3183 C C . THR B 1 25 ? -46.062 62.969 -12.516 1 20.36 25 THR B C 1
ATOM 3185 O O . THR B 1 25 ? -45 62.5 -12.898 1 20.36 25 THR B O 1
ATOM 3188 N N . THR B 1 26 ? -47.062 62.156 -12.047 1 19.83 26 THR B N 1
ATOM 3189 C CA . THR B 1 26 ? -47.344 60.719 -11.891 1 19.83 26 THR B CA 1
ATOM 3190 C C . THR B 1 26 ? -47.719 60.094 -13.234 1 19.83 26 THR B C 1
ATOM 3192 O O . THR B 1 26 ? -48.094 58.938 -13.289 1 19.83 26 THR B O 1
ATOM 3195 N N . ALA B 1 27 ? -47.156 60.5 -14.453 1 22.42 27 ALA B N 1
ATOM 3196 C CA . ALA B 1 27 ? -47.844 59.938 -15.609 1 22.42 27 ALA B CA 1
ATOM 3197 C C . ALA B 1 27 ? -48.031 58.438 -15.43 1 22.42 27 ALA B C 1
ATOM 3199 O O . ALA B 1 27 ? -47.125 57.719 -15.031 1 22.42 27 ALA B O 1
ATOM 3200 N N . THR B 1 28 ? -49.312 57.969 -15.43 1 21.55 28 THR B N 1
ATOM 3201 C CA . THR B 1 28 ? -49.906 56.656 -15.188 1 21.55 28 THR B CA 1
ATOM 3202 C C . THR B 1 28 ? -49.531 55.656 -16.266 1 21.55 28 THR B C 1
ATOM 3204 O O . THR B 1 28 ? -49.906 55.812 -17.438 1 21.55 28 THR B O 1
ATOM 3207 N N . VAL B 1 29 ? -48.375 55.406 -16.641 1 21.09 29 VAL B N 1
ATOM 3208 C CA . VAL B 1 29 ? -48.125 54.531 -17.781 1 21.09 29 VAL B CA 1
ATOM 3209 C C . VAL B 1 29 ? -48.938 53.219 -17.609 1 21.09 29 VAL B C 1
ATOM 3211 O O . VAL B 1 29 ? -48.875 52.625 -16.547 1 21.09 29 VAL B O 1
ATOM 3214 N N . ALA B 1 30 ? -49.906 52.938 -18.5 1 23.42 30 ALA B N 1
ATOM 3215 C CA . ALA B 1 30 ? -50.812 51.812 -18.656 1 23.42 30 ALA B CA 1
ATOM 3216 C C . ALA B 1 30 ? -50.031 50.5 -18.609 1 23.42 30 ALA B C 1
ATOM 3218 O O . ALA B 1 30 ? -49.062 50.312 -19.359 1 23.42 30 ALA B O 1
ATOM 3219 N N . ALA B 1 31 ? -50.156 49.75 -17.562 1 21.16 31 ALA B N 1
ATOM 3220 C CA . ALA B 1 31 ? -49.531 48.469 -17.219 1 21.16 31 ALA B CA 1
ATOM 3221 C C . ALA B 1 31 ? -49.969 47.375 -18.172 1 21.16 31 ALA B C 1
ATOM 3223 O O . ALA B 1 31 ? -51.156 47.094 -18.297 1 21.16 31 ALA B O 1
ATOM 3224 N N . ASP B 1 32 ? -49.406 47.375 -19.344 1 25.02 32 ASP B N 1
ATOM 3225 C CA . ASP B 1 32 ? -49.812 46.281 -20.203 1 25.0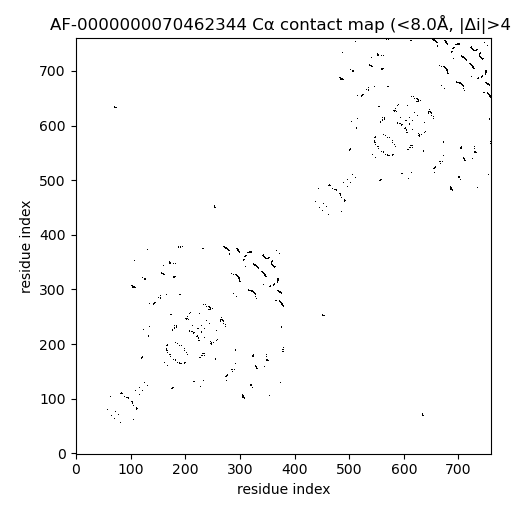2 32 ASP B CA 1
ATOM 3226 C C . ASP B 1 32 ? -49.906 44.969 -19.406 1 25.02 32 ASP B C 1
ATOM 3228 O O . ASP B 1 32 ? -49.188 44.781 -18.422 1 25.02 32 ASP B O 1
ATOM 3232 N N . PRO B 1 33 ? -51.094 44.188 -19.516 1 24.95 33 PRO B N 1
ATOM 3233 C CA . PRO B 1 33 ? -51.406 42.969 -18.734 1 24.95 33 PRO B CA 1
ATOM 3234 C C . PRO B 1 33 ? -50.281 41.938 -18.812 1 24.95 33 PRO B C 1
ATOM 3236 O O . PRO B 1 33 ? -49.781 41.656 -19.891 1 24.95 33 PRO B O 1
ATOM 3239 N N . ILE B 1 34 ? -49.344 41.906 -17.859 1 24.52 34 ILE B N 1
ATOM 3240 C CA . ILE B 1 34 ? -48.312 40.875 -17.781 1 24.52 34 ILE B CA 1
ATOM 3241 C C . ILE B 1 34 ? -49 39.5 -17.891 1 24.52 34 ILE B C 1
ATOM 3243 O O . ILE B 1 34 ? -49.906 39.188 -17.109 1 24.52 34 ILE B O 1
ATOM 3247 N N . THR B 1 35 ? -49.188 39 -19.109 1 27.72 35 THR B N 1
ATOM 3248 C CA . THR B 1 35 ? -49.594 37.594 -19.281 1 27.72 35 THR B CA 1
ATOM 3249 C C . THR B 1 35 ? -48.938 36.719 -18.25 1 27.72 35 THR B C 1
ATOM 3251 O O . THR B 1 35 ? -47.781 36.938 -17.859 1 27.72 35 THR B O 1
ATOM 3254 N N . SER B 1 36 ? -49.75 36 -17.422 1 25.08 36 SER B N 1
ATOM 3255 C CA . SER B 1 36 ? -49.406 35.031 -16.391 1 25.08 36 SER B CA 1
ATOM 3256 C C . SER B 1 36 ? -48.375 34.031 -16.875 1 25.08 36 SER B C 1
ATOM 3258 O O . SER B 1 36 ? -48.562 33.375 -17.875 1 25.08 36 SER B O 1
ATOM 3260 N N . SER B 1 37 ? -47.094 34.469 -16.906 1 26.47 37 SER B N 1
ATOM 3261 C CA . SER B 1 37 ? -46.094 33.438 -17.125 1 26.47 37 SER B CA 1
ATOM 3262 C C . SER B 1 37 ? -46.406 32.219 -16.281 1 26.47 37 SER B C 1
ATOM 3264 O O . SER B 1 37 ? -46.625 32.312 -15.078 1 26.47 37 SER B O 1
ATOM 3266 N N . SER B 1 38 ? -47 31.188 -16.891 1 29.12 38 SER B N 1
ATOM 3267 C CA . SER B 1 38 ? -47.094 29.859 -16.266 1 29.12 38 SER B CA 1
ATOM 3268 C C . SER B 1 38 ? -45.781 29.516 -15.547 1 29.12 38 SER B C 1
ATOM 3270 O O . SER B 1 38 ? -44.719 29.594 -16.125 1 29.12 38 SER B O 1
ATOM 3272 N N . THR B 1 39 ? -45.75 29.906 -14.297 1 27.64 39 THR B N 1
ATOM 3273 C CA . THR B 1 39 ? -44.719 29.359 -13.422 1 27.64 39 THR B CA 1
ATOM 3274 C C . THR B 1 39 ? -44.562 27.859 -13.664 1 27.64 39 THR B C 1
ATOM 3276 O O . THR B 1 39 ? -45.438 27.078 -13.367 1 27.64 39 THR B O 1
ATOM 3279 N N . HIS B 1 40 ? -44.031 27.484 -14.844 1 30.16 40 HIS B N 1
ATOM 3280 C CA . HIS B 1 40 ? -43.531 26.125 -14.734 1 30.16 40 HIS B CA 1
ATOM 3281 C C . HIS B 1 40 ? -42.75 25.906 -13.438 1 30.16 40 HIS B C 1
ATOM 3283 O O . HIS B 1 40 ? -41.75 26.562 -13.203 1 30.16 40 HIS B O 1
ATOM 3289 N N . SER B 1 41 ? -43.5 25.766 -12.414 1 28.88 41 SER B N 1
ATOM 3290 C CA . SER B 1 41 ? -42.844 25.234 -11.234 1 28.88 41 SER B CA 1
ATOM 3291 C C . SER B 1 41 ? -41.719 24.266 -11.625 1 28.88 41 SER B C 1
ATOM 3293 O O . SER B 1 41 ? -41.969 23.25 -12.273 1 28.88 41 SER B O 1
ATOM 3295 N N . ARG B 1 42 ? -40.562 24.781 -12.023 1 29.86 42 ARG B N 1
ATOM 3296 C CA . ARG B 1 42 ? -39.438 23.828 -11.953 1 29.86 42 ARG B CA 1
ATOM 3297 C C . ARG B 1 42 ? -39.562 22.922 -10.734 1 29.86 42 ARG B C 1
ATOM 3299 O O . ARG B 1 42 ? -39.375 23.375 -9.602 1 29.86 42 ARG B O 1
ATOM 3306 N N . THR B 1 43 ? -40.625 22.203 -10.727 1 32.41 43 THR B N 1
ATOM 3307 C CA . THR B 1 43 ? -40.438 21.125 -9.766 1 32.41 43 THR B CA 1
ATOM 3308 C C . THR B 1 43 ? -39 20.625 -9.766 1 32.41 43 THR B C 1
ATOM 3310 O O . THR B 1 43 ? -38.5 20.094 -10.766 1 32.41 43 THR B O 1
ATOM 3313 N N . SER B 1 44 ? -38.062 21.406 -9.297 1 34.69 44 SER B N 1
ATOM 3314 C CA . SER B 1 44 ? -36.781 20.797 -8.938 1 34.69 44 SER B CA 1
ATOM 3315 C C . SER B 1 44 ? -36.969 19.344 -8.492 1 34.69 44 SER B C 1
ATOM 3317 O O . SER B 1 44 ? -37.594 19.078 -7.461 1 34.69 44 SER B O 1
ATOM 3319 N N . THR B 1 45 ? -37.375 18.5 -9.266 1 37.03 45 THR B N 1
ATOM 3320 C CA . THR B 1 45 ? -37.25 17.094 -8.898 1 37.03 45 THR B CA 1
ATOM 3321 C C . THR B 1 45 ? -36.031 16.859 -8.023 1 37.03 45 THR B C 1
ATOM 3323 O O . THR B 1 45 ? -34.875 16.969 -8.5 1 37.03 45 THR B O 1
ATOM 3326 N N . GLN B 1 46 ? -35.938 17.391 -6.859 1 41.5 46 GLN B N 1
ATOM 3327 C CA . GLN B 1 46 ? -34.969 16.875 -5.895 1 41.5 46 GLN B CA 1
ATOM 3328 C C . GLN B 1 46 ? -34.688 15.398 -6.129 1 41.5 46 GLN B C 1
ATOM 3330 O O . GLN B 1 46 ? -35.562 14.547 -5.906 1 41.5 46 GLN B O 1
ATOM 3335 N N . SER B 1 47 ? -34.156 14.984 -7.148 1 48.97 47 SER B N 1
ATOM 3336 C CA . SER B 1 47 ? -33.75 13.602 -7.363 1 48.97 47 SER B CA 1
ATOM 3337 C C . SER B 1 47 ? -33.406 12.914 -6.043 1 48.97 47 SER B C 1
ATOM 3339 O O . SER B 1 47 ? -32.562 13.406 -5.285 1 48.97 47 SER B O 1
ATOM 3341 N N . SER B 1 48 ? -34.375 12.32 -5.414 1 67.12 48 SER B N 1
ATOM 3342 C CA . SER B 1 48 ? -34.312 11.555 -4.172 1 67.12 48 SER B CA 1
ATOM 3343 C C . SER B 1 48 ? -33.031 10.734 -4.102 1 67.12 48 SER B C 1
ATOM 3345 O O . SER B 1 48 ? -32.625 10.141 -5.094 1 67.12 48 SER B O 1
ATOM 3347 N N . TYR B 1 49 ? -32.219 11.109 -3.17 1 81.94 49 TYR B N 1
ATOM 3348 C CA . TYR B 1 49 ? -31.016 10.328 -2.867 1 81.94 49 TYR B CA 1
ATOM 3349 C C . TYR B 1 49 ? -31.328 8.836 -2.836 1 81.94 49 TYR B C 1
ATOM 3351 O O . TYR B 1 49 ? -32.25 8.406 -2.152 1 81.94 49 TYR B O 1
ATOM 3359 N N . GLN B 1 50 ? -30.812 8.086 -3.756 1 91 50 GLN B N 1
ATOM 3360 C CA . GLN B 1 50 ? -30.969 6.637 -3.758 1 91 50 GLN B CA 1
ATOM 3361 C C . GLN B 1 50 ? -29.703 5.941 -3.256 1 91 50 GLN B C 1
ATOM 3363 O O . GLN B 1 50 ? -28.656 6.023 -3.891 1 91 50 GLN B O 1
ATOM 3368 N N . PRO B 1 51 ? -29.906 5.281 -2.178 1 92.31 51 PRO B N 1
ATOM 3369 C CA . PRO B 1 51 ? -28.75 4.527 -1.691 1 92.31 51 PRO B CA 1
ATOM 3370 C C . PRO B 1 51 ? -28.312 3.428 -2.656 1 92.31 51 PRO B C 1
ATOM 3372 O O . PRO B 1 51 ? -29.109 2.971 -3.479 1 92.31 51 PRO B O 1
ATOM 3375 N N . LEU B 1 52 ? -27.094 3.039 -2.59 1 94.5 52 LEU B N 1
ATOM 3376 C CA . LEU B 1 52 ? -26.594 1.938 -3.408 1 94.5 52 LEU B CA 1
ATOM 3377 C C . LEU B 1 52 ? -27.219 0.616 -2.98 1 94.5 52 LEU B C 1
ATOM 3379 O O . LEU B 1 52 ? -27.547 0.427 -1.805 1 94.5 52 LEU B O 1
ATOM 3383 N N . SER B 1 53 ? -27.328 -0.234 -3.939 1 95.06 53 SER B N 1
ATOM 3384 C CA . SER B 1 53 ? -27.812 -1.574 -3.611 1 95.06 53 SER B CA 1
ATOM 3385 C C . SER B 1 53 ? -26.75 -2.359 -2.832 1 95.06 53 SER B C 1
ATOM 3387 O O . SER B 1 53 ? -25.578 -2.01 -2.846 1 95.06 53 SER B O 1
ATOM 3389 N N . VAL B 1 54 ? -27.219 -3.402 -2.236 1 93.38 54 VAL B N 1
ATOM 3390 C CA . VAL B 1 54 ? -26.312 -4.246 -1.454 1 93.38 54 VAL B CA 1
ATOM 3391 C C . VAL B 1 54 ? -25.266 -4.863 -2.367 1 93.38 54 VAL B C 1
ATOM 3393 O O . VAL B 1 54 ? -24.078 -4.938 -2.006 1 93.38 54 VAL B O 1
ATOM 3396 N N . ASP B 1 55 ? -25.641 -5.234 -3.498 1 91.88 55 ASP B N 1
ATOM 3397 C CA . ASP B 1 55 ? -24.719 -5.863 -4.445 1 91.88 55 ASP B CA 1
ATOM 3398 C C . ASP B 1 55 ? -23.656 -4.875 -4.93 1 91.88 55 ASP B C 1
ATOM 3400 O O . ASP B 1 55 ? -22.484 -5.227 -5.066 1 91.88 55 ASP B O 1
ATOM 3404 N N . GLU B 1 56 ? -24.141 -3.746 -5.184 1 94.44 56 GLU B N 1
ATOM 3405 C CA . GLU B 1 56 ? -23.203 -2.701 -5.586 1 94.44 56 GLU B CA 1
ATOM 3406 C C . GLU B 1 56 ? -22.203 -2.4 -4.473 1 94.44 56 GLU B C 1
ATOM 3408 O O . GLU B 1 56 ? -21 -2.221 -4.734 1 94.44 56 GLU B O 1
ATOM 3413 N N . MET B 1 57 ? -22.703 -2.357 -3.289 1 96.75 57 MET B N 1
ATOM 3414 C CA . MET B 1 57 ? -21.844 -2.061 -2.135 1 96.75 57 MET B CA 1
ATOM 3415 C C . MET B 1 57 ? -20.844 -3.178 -1.9 1 96.75 57 MET B C 1
ATOM 3417 O O . MET B 1 57 ? -19.672 -2.91 -1.598 1 96.75 57 MET B O 1
ATOM 3421 N N . LYS B 1 58 ? -21.266 -4.41 -2.084 1 94.62 58 LYS B N 1
ATOM 3422 C CA . LYS B 1 58 ? -20.375 -5.547 -1.944 1 94.62 58 LYS B CA 1
ATOM 3423 C C . LYS B 1 58 ? -19.25 -5.488 -2.977 1 94.62 58 LYS B C 1
ATOM 3425 O O . LYS B 1 58 ? -18.094 -5.766 -2.658 1 94.62 58 LYS B O 1
ATOM 3430 N N . SER B 1 59 ? -19.656 -5.145 -4.105 1 93.5 59 SER B N 1
ATOM 3431 C CA . SER B 1 59 ? -18.672 -5.016 -5.168 1 93.5 59 SER B CA 1
ATOM 3432 C C . SER B 1 59 ? -17.656 -3.918 -4.859 1 93.5 59 SER B C 1
ATOM 3434 O O . SER B 1 59 ? -16.453 -4.094 -5.062 1 93.5 59 SER B O 1
ATOM 3436 N N . LEU B 1 60 ? -18.125 -2.797 -4.34 1 96.44 60 LEU B N 1
ATOM 3437 C CA . LEU B 1 60 ? -17.25 -1.689 -3.971 1 96.44 60 LEU B CA 1
ATOM 3438 C C . LEU B 1 60 ? -16.312 -2.094 -2.842 1 96.44 60 LEU B C 1
ATOM 3440 O O . LEU B 1 60 ? -15.133 -1.727 -2.848 1 96.44 60 LEU B O 1
ATOM 3444 N N . PHE B 1 61 ? -16.875 -2.822 -1.94 1 97.69 61 PHE B N 1
ATOM 3445 C CA . PHE B 1 61 ? -16.078 -3.24 -0.799 1 97.69 61 PHE B CA 1
ATOM 3446 C C . PHE B 1 61 ? -14.969 -4.199 -1.235 1 97.69 61 PHE B C 1
ATOM 3448 O O . PHE B 1 61 ? -13.836 -4.113 -0.753 1 97.69 61 PHE B O 1
ATOM 3455 N N . LEU B 1 62 ? -15.336 -5.059 -2.102 1 94.81 62 LEU B N 1
ATOM 3456 C CA . LEU B 1 62 ? -14.336 -5.984 -2.625 1 94.81 62 LEU B CA 1
ATOM 3457 C C . LEU B 1 62 ? -13.219 -5.23 -3.34 1 94.81 62 LEU B C 1
ATOM 3459 O O . LEU B 1 62 ? -12.039 -5.539 -3.158 1 94.81 62 LEU B O 1
ATOM 3463 N N . GLN B 1 63 ? -13.594 -4.301 -4.133 1 94.56 63 GLN B N 1
ATOM 3464 C CA . GLN B 1 63 ? -12.602 -3.475 -4.816 1 94.56 63 GLN B CA 1
ATOM 3465 C C . GLN B 1 63 ? -11.719 -2.736 -3.814 1 94.56 63 GLN B C 1
ATOM 3467 O O . GLN B 1 63 ? -10.508 -2.646 -4 1 94.56 63 GLN B O 1
ATOM 3472 N N . PHE B 1 64 ? -12.367 -2.232 -2.779 1 97.31 64 PHE B N 1
ATOM 3473 C CA . PHE B 1 64 ? -11.68 -1.531 -1.707 1 97.31 64 PHE B CA 1
ATOM 3474 C C . PHE B 1 64 ? -10.641 -2.438 -1.049 1 97.31 64 PHE B C 1
ATOM 3476 O O . PHE B 1 64 ? -9.5 -2.027 -0.829 1 97.31 64 PHE B O 1
ATOM 3483 N N . THR B 1 65 ? -11.016 -3.627 -0.742 1 95.5 65 THR B N 1
ATOM 3484 C CA . THR B 1 65 ? -10.125 -4.539 -0.038 1 95.5 65 THR B CA 1
ATOM 3485 C C . THR B 1 65 ? -8.938 -4.918 -0.918 1 95.5 65 THR B C 1
ATOM 3487 O O . THR B 1 65 ? -7.816 -5.074 -0.426 1 95.5 65 THR B O 1
ATOM 3490 N N . HIS B 1 66 ? -9.203 -5.012 -2.205 1 92.81 66 HIS B N 1
ATOM 3491 C CA . HIS B 1 66 ? -8.125 -5.324 -3.131 1 92.81 66 HIS B CA 1
ATOM 3492 C C . HIS B 1 66 ? -7.176 -4.141 -3.295 1 92.81 66 HIS B C 1
ATOM 3494 O O . HIS B 1 66 ? -5.953 -4.301 -3.203 1 92.81 66 HIS B O 1
ATOM 3500 N N . LYS B 1 67 ? -7.754 -3.025 -3.428 1 93.44 67 LYS B N 1
ATOM 3501 C CA . LYS B 1 67 ? -6.969 -1.82 -3.678 1 93.44 67 LYS B CA 1
ATOM 3502 C C . LYS B 1 67 ? -6.051 -1.507 -2.498 1 93.44 67 LYS B C 1
ATOM 3504 O O . LYS B 1 67 ? -4.91 -1.09 -2.689 1 93.44 67 LYS B O 1
ATOM 3509 N N . HIS B 1 68 ? -6.562 -1.728 -1.37 1 93.94 68 HIS B N 1
ATOM 3510 C CA . HIS B 1 68 ? -5.828 -1.293 -0.189 1 93.94 68 HIS B CA 1
ATOM 3511 C C . HIS B 1 68 ? -5.246 -2.484 0.567 1 93.94 68 HIS B C 1
ATOM 3513 O O . HIS B 1 68 ? -4.809 -2.346 1.711 1 93.94 68 HIS B O 1
ATOM 3519 N N . ASN B 1 69 ? -5.273 -3.682 -0.078 1 91.38 69 ASN B N 1
ATOM 3520 C CA . ASN B 1 69 ? -4.684 -4.898 0.478 1 91.38 69 ASN B CA 1
ATOM 3521 C C . ASN B 1 69 ? -5.18 -5.16 1.897 1 91.38 69 ASN B C 1
ATOM 3523 O O . ASN B 1 69 ? -4.379 -5.355 2.812 1 91.38 69 ASN B O 1
ATOM 3527 N N . LYS B 1 70 ? -6.516 -5.102 2.057 1 94.44 70 LYS B N 1
ATOM 3528 C CA . LYS B 1 70 ? -7.141 -5.316 3.359 1 94.44 70 LYS B CA 1
ATOM 3529 C C . LYS B 1 70 ? -7.469 -6.793 3.574 1 94.44 70 LYS B C 1
ATOM 3531 O O . LYS B 1 70 ? -8.031 -7.441 2.693 1 94.44 70 LYS B O 1
ATOM 3536 N N . PHE B 1 71 ? -7.02 -7.332 4.699 1 92.5 71 PHE B N 1
ATOM 3537 C CA . PHE B 1 71 ? -7.402 -8.656 5.16 1 92.5 71 PHE B CA 1
ATOM 3538 C C . PHE B 1 71 ? -8.062 -8.586 6.531 1 92.5 71 PHE B C 1
ATOM 3540 O O . PHE B 1 71 ? -7.547 -7.934 7.438 1 92.5 71 PHE B O 1
ATOM 3547 N N . TYR B 1 72 ? -9.219 -9.188 6.617 1 94.94 72 TYR B N 1
ATOM 3548 C CA . TYR B 1 72 ? -9.953 -9.172 7.879 1 94.94 72 TYR B CA 1
ATOM 3549 C C . TYR B 1 72 ? -9.938 -10.547 8.539 1 94.94 72 TYR B C 1
ATOM 3551 O O . TYR B 1 72 ? -9.836 -11.562 7.852 1 94.94 72 TYR B O 1
ATOM 3559 N N . GLN B 1 73 ? -10.055 -10.508 9.812 1 93.19 73 GLN B N 1
ATOM 3560 C CA . GLN B 1 73 ? -9.984 -11.758 10.562 1 93.19 73 GLN B CA 1
ATOM 3561 C C . GLN B 1 73 ? -11.32 -12.492 10.531 1 93.19 73 GLN B C 1
ATOM 3563 O O . GLN B 1 73 ? -12.109 -12.391 11.469 1 93.19 73 GLN B O 1
ATOM 3568 N N . GLY B 1 74 ? -11.609 -13.141 9.469 1 90.81 74 GLY B N 1
ATOM 3569 C CA . GLY B 1 74 ? -12.773 -14.008 9.375 1 90.81 74 GLY B CA 1
ATOM 3570 C C . GLY B 1 74 ? -14.031 -13.281 8.938 1 90.81 74 GLY B C 1
ATOM 3571 O O . GLY B 1 74 ? -13.984 -12.078 8.648 1 90.81 74 GLY B O 1
ATOM 3572 N N . PRO B 1 75 ? -15.07 -14.055 8.906 1 92.88 75 PRO B N 1
ATOM 3573 C CA . PRO B 1 75 ? -16.328 -13.508 8.375 1 92.88 75 PRO B CA 1
ATOM 3574 C C . PRO B 1 75 ? -16.938 -12.438 9.273 1 92.88 75 PRO B C 1
ATOM 3576 O O . PRO B 1 75 ? -17.547 -11.492 8.789 1 92.88 75 PRO B O 1
ATOM 3579 N N . LYS B 1 76 ? -16.719 -12.617 10.562 1 94.5 76 LYS B N 1
ATOM 3580 C CA . LYS B 1 76 ? -17.328 -11.656 11.492 1 94.5 76 LYS B CA 1
ATOM 3581 C C . LYS B 1 76 ? -16.703 -10.266 11.312 1 94.5 76 LYS B C 1
ATOM 3583 O O . LYS B 1 76 ? -17.438 -9.281 11.148 1 94.5 76 LYS B O 1
ATOM 3588 N N . GLU B 1 77 ? -15.438 -10.211 11.336 1 96.06 77 GLU B N 1
ATOM 3589 C CA . GLU B 1 77 ? -14.789 -8.914 11.141 1 96.06 77 GLU B CA 1
ATOM 3590 C C . GLU B 1 77 ? -15.062 -8.367 9.742 1 96.06 77 GLU B C 1
ATOM 3592 O O . GLU B 1 77 ? -15.242 -7.16 9.57 1 96.06 77 GLU B O 1
ATOM 3597 N N . TYR B 1 78 ? -15.023 -9.266 8.789 1 96.12 78 TYR B N 1
ATOM 3598 C CA . TYR B 1 78 ? -15.328 -8.844 7.43 1 96.12 78 TYR B CA 1
ATOM 3599 C C . TYR B 1 78 ? -16.672 -8.148 7.363 1 96.12 78 TYR B C 1
ATOM 3601 O O . TYR B 1 78 ? -16.797 -7.066 6.777 1 96.12 78 TYR B O 1
ATOM 3609 N N . GLN B 1 79 ? -17.672 -8.727 7.957 1 96.25 79 GLN B N 1
ATOM 3610 C CA . GLN B 1 79 ? -19.016 -8.156 7.938 1 96.25 79 GLN B CA 1
ATOM 3611 C C . GLN B 1 79 ? -19.062 -6.824 8.672 1 96.25 79 GLN B C 1
ATOM 3613 O O . GLN B 1 79 ? -19.719 -5.883 8.227 1 96.25 79 GLN B O 1
ATOM 3618 N N . GLN B 1 80 ? -18.391 -6.719 9.773 1 97.75 80 GLN B N 1
ATOM 3619 C CA . GLN B 1 80 ? -18.344 -5.48 10.539 1 97.75 80 GLN B CA 1
ATOM 3620 C C . GLN B 1 80 ? -17.719 -4.352 9.727 1 97.75 80 GLN B C 1
ATOM 3622 O O . GLN B 1 80 ? -18.266 -3.246 9.672 1 97.75 80 GLN B O 1
ATOM 3627 N N . ARG B 1 81 ? -16.594 -4.688 9.109 1 98.5 81 ARG B N 1
ATOM 3628 C CA . ARG B 1 81 ? -15.883 -3.686 8.312 1 98.5 81 ARG B CA 1
ATOM 3629 C C . ARG B 1 81 ? -16.688 -3.311 7.074 1 98.5 81 ARG B C 1
ATOM 3631 O O . ARG B 1 81 ? -16.688 -2.154 6.648 1 98.5 81 ARG B O 1
ATOM 3638 N N . PHE B 1 82 ? -17.438 -4.289 6.523 1 98.12 82 PHE B N 1
ATOM 3639 C CA . PHE B 1 82 ? -18.328 -4.016 5.398 1 98.12 82 PHE B CA 1
ATOM 3640 C C . PHE B 1 82 ? -19.406 -3.012 5.793 1 98.12 82 PHE B C 1
ATOM 3642 O O . PHE B 1 82 ? -19.703 -2.08 5.039 1 98.12 82 PHE B O 1
ATOM 3649 N N . GLU B 1 83 ? -19.938 -3.168 6.934 1 98.5 83 GLU B N 1
ATOM 3650 C CA . GLU B 1 83 ? -20.984 -2.275 7.402 1 98.5 83 GLU B CA 1
ATOM 3651 C C . GLU B 1 83 ? -20.453 -0.861 7.625 1 98.5 83 GLU B C 1
ATOM 3653 O O . GLU B 1 83 ? -21.094 0.117 7.23 1 98.5 83 GLU B O 1
ATOM 3658 N N . ILE B 1 84 ? -19.344 -0.785 8.258 1 98.69 84 ILE B N 1
ATOM 3659 C CA . ILE B 1 84 ? -18.719 0.514 8.484 1 98.69 84 ILE B CA 1
ATOM 3660 C C . ILE B 1 84 ? -18.391 1.172 7.148 1 98.69 84 ILE B C 1
ATOM 3662 O O . ILE B 1 84 ? -18.672 2.355 6.945 1 98.69 84 ILE B O 1
ATOM 3666 N N . PHE B 1 85 ? -17.844 0.399 6.234 1 98.69 85 PHE B N 1
ATOM 3667 C CA . PHE B 1 85 ? -17.531 0.859 4.887 1 98.69 85 PHE B CA 1
ATOM 3668 C C . PHE B 1 85 ? -18.766 1.406 4.199 1 98.69 85 PHE B C 1
ATOM 3670 O O . PHE B 1 85 ? -18.734 2.49 3.613 1 98.69 85 PHE B O 1
ATOM 3677 N N . SER B 1 86 ? -19.828 0.667 4.285 1 98.62 86 SER B N 1
ATOM 3678 C CA . SER B 1 86 ? -21.094 1.058 3.656 1 98.62 86 SER B CA 1
ATOM 3679 C C . SER B 1 86 ? -21.578 2.4 4.188 1 98.62 86 SER B C 1
ATOM 3681 O O . SER B 1 86 ? -22.031 3.25 3.416 1 98.62 86 SER B O 1
ATOM 3683 N N . GLN B 1 87 ? -21.453 2.537 5.457 1 98.31 87 GLN B N 1
ATOM 3684 C CA . GLN B 1 87 ? -21.875 3.791 6.074 1 98.31 87 GLN B CA 1
ATOM 3685 C C . GLN B 1 87 ? -21.016 4.957 5.59 1 98.31 87 GLN B C 1
ATOM 3687 O O . GLN B 1 87 ? -21.547 6.031 5.289 1 98.31 87 GLN B O 1
ATOM 3692 N N . ASN B 1 88 ? -19.781 4.734 5.527 1 98.5 88 ASN B N 1
ATOM 3693 C CA . ASN B 1 88 ? -18.875 5.797 5.109 1 98.5 88 ASN B CA 1
ATOM 3694 C C . ASN B 1 88 ? -19.078 6.164 3.641 1 98.5 88 ASN B C 1
ATOM 3696 O O . ASN B 1 88 ? -18.969 7.332 3.266 1 98.5 88 ASN B O 1
ATOM 3700 N N . VAL B 1 89 ? -19.297 5.195 2.816 1 98.31 89 VAL B N 1
ATOM 3701 C CA . VAL B 1 89 ? -19.562 5.449 1.405 1 98.31 89 VAL B CA 1
ATOM 3702 C C . VAL B 1 89 ? -20.812 6.297 1.261 1 98.31 89 VAL B C 1
ATOM 3704 O O . VAL B 1 89 ? -20.828 7.285 0.523 1 98.31 89 VAL B O 1
ATOM 3707 N N . GLU B 1 90 ? -21.844 5.914 1.946 1 97.88 90 GLU B N 1
ATOM 3708 C CA . GLU B 1 90 ? -23.078 6.684 1.88 1 97.88 90 GLU B CA 1
ATOM 3709 C C . GLU B 1 90 ? -22.875 8.094 2.42 1 97.88 90 GLU B C 1
ATOM 3711 O O . GLU B 1 90 ? -23.406 9.062 1.864 1 97.88 90 GLU B O 1
ATOM 3716 N N . LYS B 1 91 ? -22.172 8.195 3.469 1 96.81 91 LYS B N 1
ATOM 3717 C CA . LYS B 1 91 ? -21.844 9.508 4.016 1 96.81 91 LYS B CA 1
ATOM 3718 C C . LYS B 1 91 ? -21.141 10.375 2.982 1 96.81 91 LYS B C 1
ATOM 3720 O O . LYS B 1 91 ? -21.453 11.562 2.83 1 96.81 91 LYS B O 1
ATOM 3725 N N . SER B 1 92 ? -20.203 9.82 2.324 1 97.25 92 SER B N 1
ATOM 3726 C CA . SER B 1 92 ? -19.469 10.555 1.3 1 97.25 92 SER B CA 1
ATOM 3727 C C . SER B 1 92 ? -20.391 11.039 0.195 1 97.25 92 SER B C 1
ATOM 3729 O O . SER B 1 92 ? -20.266 12.172 -0.282 1 97.25 92 SER B O 1
ATOM 3731 N N . ARG B 1 93 ? -21.25 10.203 -0.19 1 96.44 93 ARG B N 1
ATOM 3732 C CA . ARG B 1 93 ? -22.203 10.57 -1.234 1 96.44 93 ARG B CA 1
ATOM 3733 C C . ARG B 1 93 ? -23.109 11.703 -0.776 1 96.44 93 ARG B C 1
ATOM 3735 O O . ARG B 1 93 ? -23.391 12.633 -1.542 1 96.44 93 ARG B O 1
ATOM 3742 N N . GLN B 1 94 ? -23.531 11.672 0.397 1 95.31 94 GLN B N 1
ATOM 3743 C CA . GLN B 1 94 ? -24.375 12.719 0.957 1 95.31 94 GLN B CA 1
ATOM 3744 C C . GLN B 1 94 ? -23.609 14.039 1.075 1 95.31 94 GLN B C 1
ATOM 3746 O O . GLN B 1 94 ? -24.156 15.109 0.801 1 95.31 94 GLN B O 1
ATOM 3751 N N . MET B 1 95 ? -22.391 13.93 1.516 1 94.75 95 MET B N 1
ATOM 3752 C CA . MET B 1 95 ? -21.562 15.125 1.618 1 94.75 95 MET B CA 1
ATOM 3753 C C . MET B 1 95 ? -21.391 15.781 0.256 1 94.75 95 MET B C 1
ATOM 3755 O O . MET B 1 95 ? -21.438 17.016 0.148 1 94.75 95 MET B O 1
ATOM 3759 N N . ASN B 1 96 ? -21.172 14.977 -0.726 1 96.25 96 ASN B N 1
ATOM 3760 C CA . ASN B 1 96 ? -21.047 15.5 -2.082 1 96.25 96 ASN B CA 1
ATOM 3761 C C . ASN B 1 96 ? -22.312 16.219 -2.52 1 96.25 96 ASN B C 1
ATOM 3763 O O . ASN B 1 96 ? -22.25 17.281 -3.137 1 96.25 96 ASN B O 1
ATOM 3767 N N . LEU B 1 97 ? -23.406 15.656 -2.207 1 93.12 97 LEU B N 1
ATOM 3768 C CA . LEU B 1 97 ? -24.688 16.266 -2.541 1 93.12 97 LEU B CA 1
ATOM 3769 C C . LEU B 1 97 ? -24.859 17.594 -1.799 1 93.12 97 LEU B C 1
ATOM 3771 O O . LEU B 1 97 ? -25.281 18.578 -2.387 1 93.12 97 LEU B O 1
ATOM 3775 N N . LEU B 1 98 ? -24.547 17.562 -0.587 1 90.56 98 LEU B N 1
ATOM 3776 C CA . LEU B 1 98 ? -24.688 18.75 0.251 1 90.56 98 LEU B CA 1
ATOM 3777 C C . LEU B 1 98 ? -23.797 19.875 -0.251 1 90.56 98 LEU B C 1
ATOM 3779 O O . LEU B 1 98 ? -24.203 21.031 -0.266 1 90.56 98 LEU B O 1
ATOM 3783 N N . GLU B 1 99 ? -22.609 19.562 -0.671 1 90.62 99 GLU B N 1
ATOM 3784 C CA . GLU B 1 99 ? -21.641 20.578 -1.074 1 90.62 99 GLU B CA 1
ATOM 3785 C C . GLU B 1 99 ? -21.766 20.906 -2.557 1 90.62 99 GLU B C 1
ATOM 3787 O O . GLU B 1 99 ? -21.219 21.906 -3.023 1 90.62 99 GLU B O 1
ATOM 3792 N N . GLY B 1 100 ? -22.516 20.047 -3.279 1 89.19 100 GLY B N 1
ATOM 3793 C CA . GLY B 1 100 ? -22.594 20.219 -4.723 1 89.19 100 GLY B CA 1
ATOM 3794 C C . GLY B 1 100 ? -21.266 19.984 -5.426 1 89.19 100 GLY B C 1
ATOM 3795 O O . GLY B 1 100 ? -20.922 20.703 -6.367 1 89.19 100 GLY B O 1
ATOM 3796 N N . ARG B 1 101 ? -20.422 19.203 -4.816 1 91.06 101 ARG B N 1
ATOM 3797 C CA . ARG B 1 101 ? -19.109 18.859 -5.34 1 91.06 101 ARG B CA 1
ATOM 3798 C C . ARG B 1 101 ? -18.891 17.344 -5.332 1 91.06 101 ARG B C 1
ATOM 3800 O O . ARG B 1 101 ? -19.719 16.609 -4.801 1 91.06 101 ARG B O 1
ATOM 3807 N N . ASN B 1 102 ? -17.922 16.859 -6.027 1 92.88 102 ASN B N 1
ATOM 3808 C CA . ASN B 1 102 ? -17.516 15.461 -6.02 1 92.88 102 ASN B CA 1
ATOM 3809 C C . ASN B 1 102 ? -16.141 15.266 -5.391 1 92.88 102 ASN B C 1
ATOM 3811 O O . ASN B 1 102 ? -15.266 14.648 -5.988 1 92.88 102 ASN B O 1
ATOM 3815 N N . THR B 1 103 ? -16.062 15.711 -4.168 1 97.12 103 THR B N 1
ATOM 3816 C CA . THR B 1 103 ? -14.789 15.781 -3.457 1 97.12 103 THR B CA 1
ATOM 3817 C C . THR B 1 103 ? -14.586 14.539 -2.592 1 97.12 103 THR B C 1
ATOM 3819 O O . THR B 1 103 ? -13.445 14.133 -2.342 1 97.12 103 THR B O 1
ATOM 3822 N N . TYR B 1 104 ? -15.664 13.945 -2.189 1 98.06 104 TYR B N 1
ATOM 3823 C CA . TYR B 1 104 ? -15.594 12.852 -1.226 1 98.06 104 TYR B CA 1
ATOM 3824 C C . TYR B 1 104 ? -15.82 11.508 -1.908 1 98.06 104 TYR B C 1
ATOM 3826 O O . TYR B 1 104 ? -16.484 11.438 -2.939 1 98.06 104 TYR B O 1
ATOM 3834 N N . GLY B 1 105 ? -15.242 10.469 -1.304 1 98.06 105 GLY B N 1
ATOM 3835 C CA . GLY B 1 105 ? -15.352 9.125 -1.834 1 98.06 105 GLY B CA 1
ATOM 3836 C C . GLY B 1 105 ? -14.648 8.086 -0.983 1 98.06 105 GLY B C 1
ATOM 3837 O O . GLY B 1 105 ? -14.422 8.305 0.209 1 98.06 105 GLY B O 1
ATOM 3838 N N . VAL B 1 106 ? -14.383 6.957 -1.59 1 98.06 106 VAL B N 1
ATOM 3839 C CA . VAL B 1 106 ? -13.719 5.859 -0.894 1 98.06 106 VAL B CA 1
ATOM 3840 C C . VAL B 1 106 ? -12.25 6.199 -0.674 1 98.06 106 VAL B C 1
ATOM 3842 O O . VAL B 1 106 ? -11.555 6.621 -1.604 1 98.06 106 VAL B O 1
ATOM 3845 N N . THR B 1 107 ? -11.812 6.09 0.503 1 98.31 107 THR B N 1
ATOM 3846 C CA . THR B 1 107 ? -10.414 6.242 0.879 1 98.31 107 THR B CA 1
ATOM 3847 C C . THR B 1 107 ? -9.906 4.988 1.585 1 98.31 107 THR B C 1
ATOM 3849 O O . THR B 1 107 ? -10.672 4.055 1.837 1 98.31 107 THR B O 1
ATOM 3852 N N . LYS B 1 108 ? -8.609 4.992 1.911 1 97.75 108 LYS B N 1
ATOM 3853 C CA . LYS B 1 108 ? -8.047 3.855 2.629 1 97.75 108 LYS B CA 1
ATOM 3854 C C . LYS B 1 108 ? -8.602 3.768 4.047 1 97.75 108 LYS B C 1
ATOM 3856 O O . LYS B 1 108 ? -8.398 2.768 4.738 1 97.75 108 LYS B O 1
ATOM 3861 N N . PHE B 1 109 ? -9.398 4.789 4.5 1 98.5 109 PHE B N 1
ATOM 3862 C CA . PHE B 1 109 ? -9.945 4.828 5.852 1 98.5 109 PHE B CA 1
ATOM 3863 C C . PHE B 1 109 ? -11.422 4.465 5.852 1 98.5 109 PHE B C 1
ATOM 3865 O O . PHE B 1 109 ? -12.078 4.504 6.898 1 98.5 109 PHE B O 1
ATOM 3872 N N . SER B 1 110 ? -11.93 4.031 4.715 1 98.62 110 SER B N 1
ATOM 3873 C CA . SER B 1 110 ? -13.375 3.885 4.574 1 98.62 110 SER B CA 1
ATOM 3874 C C . SER B 1 110 ? -13.891 2.695 5.375 1 98.62 110 SER B C 1
ATOM 3876 O O . SER B 1 110 ? -15.102 2.559 5.586 1 98.62 110 SER B O 1
ATOM 3878 N N . ASP B 1 111 ? -13.055 1.83 5.84 1 98.56 111 ASP B N 1
ATOM 3879 C CA . ASP B 1 111 ? -13.492 0.7 6.652 1 98.56 111 ASP B CA 1
ATOM 3880 C C . ASP B 1 111 ? -13.367 1.015 8.141 1 98.56 111 ASP B C 1
ATOM 3882 O O . ASP B 1 111 ? -13.539 0.132 8.984 1 98.56 111 ASP B O 1
ATOM 3886 N N . LEU B 1 112 ? -13.047 2.244 8.516 1 98.56 112 LEU B N 1
ATOM 3887 C CA . LEU B 1 112 ? -12.953 2.684 9.906 1 98.56 112 LEU B CA 1
ATOM 3888 C C . LEU B 1 112 ? -14.164 3.529 10.297 1 98.56 112 LEU B C 1
ATOM 3890 O O . LEU B 1 112 ? -14.609 4.371 9.516 1 98.56 112 LEU B O 1
ATOM 3894 N N . SER B 1 113 ? -14.641 3.24 11.438 1 98.12 113 SER B N 1
ATOM 3895 C CA . SER B 1 113 ? -15.625 4.168 11.977 1 98.12 113 SER B CA 1
ATOM 3896 C C . SER B 1 113 ? -15.008 5.531 12.266 1 98.12 113 SER B C 1
ATOM 3898 O O . SER B 1 113 ? -13.781 5.645 12.391 1 98.12 113 SER B O 1
ATOM 3900 N N . PRO B 1 114 ? -15.844 6.559 12.336 1 96.94 114 PRO B N 1
ATOM 3901 C CA . PRO B 1 114 ? -15.297 7.871 12.695 1 96.94 114 PRO B CA 1
ATOM 3902 C C . PRO B 1 114 ? -14.516 7.848 14.008 1 96.94 114 PRO B C 1
ATOM 3904 O O . PRO B 1 114 ? -13.484 8.516 14.125 1 96.94 114 PRO B O 1
ATOM 3907 N N . GLU B 1 115 ? -15 7.051 14.961 1 97.12 115 GLU B N 1
ATOM 3908 C CA . GLU B 1 115 ? -14.32 6.945 16.25 1 97.12 115 GLU B CA 1
ATOM 3909 C C . GLU B 1 115 ? -12.961 6.27 16.094 1 97.12 115 GLU B C 1
ATOM 3911 O O . GLU B 1 115 ? -11.969 6.711 16.688 1 97.12 115 GLU B O 1
ATOM 3916 N N . GLU B 1 116 ? -12.938 5.215 15.32 1 97 116 GLU B N 1
ATOM 3917 C CA . GLU B 1 116 ? -11.672 4.523 15.07 1 97 116 GLU B CA 1
ATOM 3918 C C . GLU B 1 116 ? -10.688 5.43 14.336 1 97 116 GLU B C 1
ATOM 3920 O O . GLU B 1 116 ? -9.5 5.469 14.68 1 97 116 GLU B O 1
ATOM 3925 N N . PHE B 1 117 ? -11.18 6.113 13.367 1 98.06 117 PHE B N 1
ATOM 3926 C CA . PHE B 1 117 ? -10.344 7.023 12.594 1 98.06 117 PHE B CA 1
ATOM 3927 C C . PHE B 1 117 ? -9.711 8.078 13.492 1 98.06 117 PHE B C 1
ATOM 3929 O O . PHE B 1 117 ? -8.5 8.312 13.422 1 98.06 117 PHE B O 1
ATOM 3936 N N . LYS B 1 118 ? -10.508 8.68 14.266 1 96.94 118 LYS B N 1
ATOM 3937 C CA . LYS B 1 118 ? -10.016 9.695 15.203 1 96.94 118 LYS B CA 1
ATOM 3938 C C . LYS B 1 118 ? -8.977 9.102 16.156 1 96.94 118 LYS B C 1
ATOM 3940 O O . LYS B 1 118 ? -7.926 9.703 16.391 1 96.94 118 LYS B O 1
ATOM 3945 N N . LYS B 1 119 ? -9.258 7.938 16.656 1 94.56 119 LYS B N 1
ATOM 3946 C CA . LYS B 1 119 ? -8.391 7.281 17.641 1 94.56 119 LYS B CA 1
ATOM 3947 C C . LYS B 1 119 ? -7.035 6.949 17.031 1 94.56 119 LYS B C 1
ATOM 3949 O O . LYS B 1 119 ? -6 7.133 17.672 1 94.56 119 LYS B O 1
ATOM 3954 N N . TYR B 1 120 ? -7.055 6.535 15.789 1 94.88 120 TYR B N 1
ATOM 3955 C CA . TYR B 1 120 ? -5.848 5.969 15.203 1 94.88 120 TYR B CA 1
ATOM 3956 C C . TYR B 1 120 ? -5.012 7.047 14.523 1 94.88 120 TYR B C 1
ATOM 3958 O O . TYR B 1 120 ? -3.783 6.945 14.461 1 94.88 120 TYR B O 1
ATOM 3966 N N . TYR B 1 121 ? -5.629 8.125 14.031 1 96.38 121 TYR B N 1
ATOM 3967 C CA . TYR B 1 121 ? -4.902 8.945 13.07 1 96.38 121 TYR B CA 1
ATOM 3968 C C . TYR B 1 121 ? -4.926 10.414 13.469 1 96.38 121 TYR B C 1
ATOM 3970 O O . TYR B 1 121 ? -4.297 11.25 12.812 1 96.38 121 TYR B O 1
ATOM 3978 N N . LEU B 1 122 ? -5.645 10.727 14.547 1 96.94 122 LEU B N 1
ATOM 3979 C CA . LEU B 1 122 ? -5.758 12.125 14.938 1 96.94 122 LEU B CA 1
ATOM 3980 C C . LEU B 1 122 ? -5.301 12.328 16.375 1 96.94 122 LEU B C 1
ATOM 3982 O O . LEU B 1 122 ? -4.871 11.383 17.031 1 96.94 122 LEU B O 1
ATOM 3986 N N . MET B 1 123 ? -5.227 13.562 16.797 1 93.44 123 MET B N 1
ATOM 3987 C CA . MET B 1 123 ? -4.922 13.898 18.188 1 93.44 123 MET B CA 1
ATOM 3988 C C . MET B 1 123 ? -6.156 14.43 18.906 1 93.44 123 MET B C 1
ATOM 3990 O O . MET B 1 123 ? -7.188 14.672 18.281 1 93.44 123 MET B O 1
ATOM 3994 N N . GLU B 1 124 ? -6.055 14.555 20.172 1 90.38 124 GLU B N 1
ATOM 3995 C CA . GLU B 1 124 ? -7.141 15.164 20.938 1 90.38 124 GLU B CA 1
ATOM 3996 C C . GLU B 1 124 ? -7.418 16.594 20.453 1 90.38 124 GLU B C 1
ATOM 3998 O O . GLU B 1 124 ? -6.488 17.391 20.297 1 90.38 124 GLU B O 1
ATOM 4003 N N . PRO B 1 125 ? -8.672 16.828 20.25 1 92.94 125 PRO B N 1
ATOM 4004 C CA . PRO B 1 125 ? -9.016 18.172 19.766 1 92.94 125 PRO B CA 1
ATOM 4005 C C . PRO B 1 125 ? -8.625 19.266 20.734 1 92.94 125 PRO B C 1
ATOM 4007 O O . PRO B 1 125 ? -8.75 19.094 21.953 1 92.94 125 PRO B O 1
ATOM 4010 N N . LYS B 1 126 ? -8.172 20.344 20.203 1 90.75 126 LYS B N 1
ATOM 4011 C CA . LYS B 1 126 ? -7.82 21.547 20.953 1 90.75 126 LYS B CA 1
ATOM 4012 C C . LYS B 1 126 ? -8.453 22.781 20.328 1 90.75 126 LYS B C 1
ATOM 4014 O O . LYS B 1 126 ? -8.656 22.844 19.125 1 90.75 126 LYS B O 1
ATOM 4019 N N . THR B 1 127 ? -8.695 23.75 21.188 1 91.62 127 THR B N 1
ATOM 4020 C CA . THR B 1 127 ? -9.227 25.016 20.672 1 91.62 127 THR B CA 1
ATOM 4021 C C . THR B 1 127 ? -8.109 25.906 20.156 1 91.62 127 THR B C 1
ATOM 4023 O O . THR B 1 127 ? -6.969 25.812 20.609 1 91.62 127 THR B O 1
ATOM 4026 N N . PRO B 1 128 ? -8.484 26.719 19.219 1 90.88 128 PRO B N 1
ATOM 4027 C CA . PRO B 1 128 ? -7.473 27.672 18.75 1 90.88 128 PRO B CA 1
ATOM 4028 C C . PRO B 1 128 ? -6.871 28.5 19.875 1 90.88 128 PRO B C 1
ATOM 4030 O O . PRO B 1 128 ? -5.668 28.781 19.875 1 90.88 128 PRO B O 1
ATOM 4033 N N . GLN B 1 129 ? -7.625 28.875 20.812 1 85.44 129 GLN B N 1
ATOM 4034 C CA . GLN B 1 129 ? -7.156 29.688 21.938 1 85.44 129 GLN B CA 1
ATOM 4035 C C . GLN B 1 129 ? -6.082 28.969 22.734 1 85.44 129 GLN B C 1
ATOM 4037 O O . GLN B 1 129 ? -5.059 29.547 23.094 1 85.44 129 GLN B O 1
ATOM 4042 N N . LEU B 1 130 ? -6.34 27.797 22.969 1 80.62 130 LEU B N 1
ATOM 4043 C CA . LEU B 1 130 ? -5.367 26.984 23.703 1 80.62 130 LEU B CA 1
ATOM 4044 C C . LEU B 1 130 ? -4.066 26.859 22.922 1 80.62 130 LEU B C 1
ATOM 4046 O O . LEU B 1 130 ? -2.979 26.984 23.5 1 80.62 130 LEU B O 1
ATOM 4050 N N . MET B 1 131 ? -4.133 26.672 21.672 1 81.75 131 MET B N 1
ATOM 4051 C CA . MET B 1 131 ? -2.953 26.484 20.828 1 81.75 131 MET B CA 1
ATOM 4052 C C . MET B 1 131 ? -2.176 27.781 20.672 1 81.75 131 MET B C 1
ATOM 4054 O O . MET B 1 131 ? -0.945 27.781 20.609 1 81.75 131 MET B O 1
ATOM 4058 N N . MET B 1 132 ? -2.939 28.891 20.703 1 78.75 132 MET B N 1
ATOM 4059 C CA . MET B 1 132 ? -2.311 30.203 20.578 1 78.75 132 MET B CA 1
ATOM 4060 C C . MET B 1 132 ? -1.627 30.609 21.875 1 78.75 132 MET B C 1
ATOM 4062 O O . MET B 1 132 ? -0.586 31.266 21.859 1 78.75 132 MET B O 1
ATOM 4066 N N . SER B 1 133 ? -2.258 30.344 22.969 1 71.12 133 SER B N 1
ATOM 4067 C CA . SER B 1 133 ? -1.72 30.703 24.281 1 71.12 133 SER B CA 1
ATOM 4068 C C . SER B 1 133 ? -0.377 30.031 24.531 1 71.12 133 SER B C 1
ATOM 4070 O O . SER B 1 133 ? 0.469 30.562 25.25 1 71.12 133 SER B O 1
ATOM 4072 N N . SER B 1 134 ? -0.21 28.891 24 1 61.31 134 SER B N 1
ATOM 4073 C CA . SER B 1 134 ? 1.046 28.156 24.141 1 61.31 134 SER B CA 1
ATOM 4074 C C . SER B 1 134 ? 2.201 28.922 23.5 1 61.31 134 SER B C 1
ATOM 4076 O O . SER B 1 134 ? 3.357 28.75 23.891 1 61.31 134 SER B O 1
ATOM 4078 N N . GLY B 1 135 ? 1.972 29.656 22.5 1 58.47 135 GLY B N 1
ATOM 4079 C CA . GLY B 1 135 ? 2.973 30.453 21.797 1 58.47 135 GLY B CA 1
ATOM 4080 C C . GLY B 1 135 ? 3.367 31.703 22.547 1 58.47 135 GLY B C 1
ATOM 4081 O O . GLY B 1 135 ? 4.508 32.156 22.438 1 58.47 135 GLY B O 1
ATOM 4082 N N . VAL B 1 136 ? 2.281 32.469 23.25 1 52.56 136 VAL B N 1
ATOM 4083 C CA . VAL B 1 136 ? 2.479 33.75 23.875 1 52.56 136 VAL B CA 1
ATOM 4084 C C . VAL B 1 136 ? 3.326 33.625 25.125 1 52.56 136 VAL B C 1
ATOM 4086 O O . VAL B 1 136 ? 4.105 34.5 25.469 1 52.56 136 VAL B O 1
ATOM 4089 N N . ASN B 1 137 ? 2.912 32.719 25.906 1 48.94 137 ASN B N 1
ATOM 4090 C CA . ASN B 1 137 ? 3.475 32.812 27.25 1 48.94 137 ASN B CA 1
ATOM 4091 C C . ASN B 1 137 ? 5 32.719 27.234 1 48.94 137 ASN B C 1
ATOM 4093 O O . ASN B 1 137 ? 5.66 33.156 28.188 1 48.94 137 ASN B O 1
ATOM 4097 N N . ARG B 1 138 ? 5.539 31.766 26.625 1 49.94 138 ARG B N 1
ATOM 4098 C CA . ARG B 1 138 ? 6.902 31.547 27.094 1 49.94 138 ARG B CA 1
ATOM 4099 C C . ARG B 1 138 ? 7.832 32.656 26.594 1 49.94 138 ARG B C 1
ATOM 4101 O O . ARG B 1 138 ? 8.133 33.594 27.328 1 49.94 138 ARG B O 1
ATOM 4108 N N . ASN B 1 139 ? 8.859 32.438 25.734 1 42.75 139 ASN B N 1
ATOM 4109 C CA . ASN B 1 139 ? 9.992 33.312 25.5 1 42.75 139 ASN B CA 1
ATOM 4110 C C . ASN B 1 139 ? 9.617 34.438 24.531 1 42.75 139 ASN B C 1
ATOM 4112 O O . ASN B 1 139 ? 9.977 34.406 23.344 1 42.75 139 ASN B O 1
ATOM 4116 N N . GLY B 1 140 ? 8.68 35.438 24.953 1 41.5 140 GLY B N 1
ATOM 4117 C CA . GLY B 1 140 ? 8.438 36.656 24.188 1 41.5 140 GLY B CA 1
ATOM 4118 C C . GLY B 1 140 ? 7.777 36.375 22.844 1 41.5 140 GLY B C 1
ATOM 4119 O O . GLY B 1 140 ? 8.391 35.812 21.953 1 41.5 140 GLY B O 1
ATOM 4120 N N . VAL B 1 141 ? 6.516 36.031 22.844 1 47.25 141 VAL B N 1
ATOM 4121 C CA . VAL B 1 141 ? 5.793 35.875 21.578 1 47.25 141 VAL B CA 1
ATOM 4122 C C . VAL B 1 141 ? 6.32 36.875 20.562 1 47.25 141 VAL B C 1
ATOM 4124 O O . VAL B 1 141 ? 6.242 38.094 20.766 1 47.25 141 VAL B O 1
ATOM 4127 N N . LEU B 1 142 ? 7.234 36.562 19.875 1 51.19 142 LEU B N 1
ATOM 4128 C CA . LEU B 1 142 ? 7.52 37.5 18.781 1 51.19 142 LEU B CA 1
ATOM 4129 C C . LEU B 1 142 ? 6.238 37.906 18.062 1 51.19 142 LEU B C 1
ATOM 4131 O O . LEU B 1 142 ? 5.277 37.156 18.016 1 51.19 142 LEU B O 1
ATOM 4135 N N . PRO B 1 143 ? 6.059 39.219 17.938 1 52.03 143 PRO B N 1
ATOM 4136 C CA . PRO B 1 143 ? 4.945 39.844 17.234 1 52.03 143 PRO B CA 1
ATOM 4137 C C . PRO B 1 143 ? 4.488 39.062 16.016 1 52.03 143 PRO B C 1
ATOM 4139 O O . PRO B 1 143 ? 5.312 38.438 15.336 1 52.03 143 PRO B O 1
ATOM 4142 N N . ILE B 1 144 ? 3.197 38.688 16.016 1 60.75 144 ILE B N 1
ATOM 4143 C CA . ILE B 1 144 ? 2.568 38.281 14.766 1 60.75 144 ILE B CA 1
ATOM 4144 C C . ILE B 1 144 ? 3.227 38.969 13.586 1 60.75 144 ILE B C 1
ATOM 4146 O O . ILE B 1 144 ? 3.295 40.188 13.539 1 60.75 144 ILE B O 1
ATOM 4150 N N . SER B 1 145 ? 4.02 38.156 12.859 1 65.38 145 SER B N 1
ATOM 4151 C CA . SER B 1 145 ? 4.605 38.656 11.625 1 65.38 145 SER B CA 1
ATOM 4152 C C . SER B 1 145 ? 3.547 39.344 10.75 1 65.38 145 SER B C 1
ATOM 4154 O O . SER B 1 145 ? 2.537 38.719 10.406 1 65.38 145 SER B O 1
ATOM 4156 N N . ARG B 1 146 ? 3.605 40.719 10.75 1 73.12 146 ARG B N 1
ATOM 4157 C CA . ARG B 1 146 ? 2.646 41.469 9.953 1 73.12 146 ARG B CA 1
ATOM 4158 C C . ARG B 1 146 ? 3.029 41.469 8.484 1 73.12 146 ARG B C 1
ATOM 4160 O O . ARG B 1 146 ? 4.211 41.594 8.141 1 73.12 146 ARG B O 1
ATOM 4167 N N . VAL B 1 147 ? 2.107 41.062 7.703 1 82.06 147 VAL B N 1
ATOM 4168 C CA . VAL B 1 147 ? 2.215 41.188 6.254 1 82.06 147 VAL B CA 1
ATOM 4169 C C . VAL B 1 147 ? 1.675 42.531 5.812 1 82.06 147 VAL B C 1
ATOM 4171 O O . VAL B 1 147 ? 0.559 42.938 6.176 1 82.06 147 VAL B O 1
ATOM 4174 N N . SER B 1 148 ? 2.443 43.344 5.066 1 81.62 148 SER B N 1
ATOM 4175 C CA . SER B 1 148 ? 2.018 44.656 4.59 1 81.62 148 SER B CA 1
ATOM 4176 C C . SER B 1 148 ? 0.979 44.531 3.482 1 81.62 148 SER B C 1
ATOM 4178 O O . SER B 1 148 ? 0.857 43.469 2.852 1 81.62 148 SER B O 1
ATOM 4180 N N . GLN B 1 149 ? 0.294 45.625 3.387 1 83.88 149 GLN B N 1
ATOM 4181 C CA . GLN B 1 149 ? -0.677 45.656 2.297 1 83.88 149 GLN B CA 1
ATOM 4182 C C . GLN B 1 149 ? 0.012 45.531 0.941 1 83.88 149 GLN B C 1
ATOM 4184 O O . GLN B 1 149 ? -0.542 44.969 0.009 1 83.88 149 GLN B O 1
ATOM 4189 N N . GLN B 1 150 ? 1.125 46.062 0.821 1 84.94 150 GLN B N 1
ATOM 4190 C CA . GLN B 1 150 ? 1.894 45.969 -0.415 1 84.94 150 GLN B CA 1
ATOM 4191 C C . GLN B 1 150 ? 2.254 44.531 -0.719 1 84.94 150 GLN B C 1
ATOM 4193 O O . GLN B 1 150 ? 2.162 44.062 -1.866 1 84.94 150 GLN B O 1
ATOM 4198 N N . GLN B 1 151 ? 2.66 43.875 0.312 1 83.88 151 GLN B N 1
ATOM 4199 C CA . GLN B 1 151 ? 2.986 42.438 0.128 1 83.88 151 GLN B CA 1
ATOM 4200 C C . GLN B 1 151 ? 1.765 41.656 -0.331 1 83.88 151 GLN B C 1
ATOM 4202 O O . GLN B 1 151 ? 1.883 40.75 -1.152 1 83.88 151 GLN B O 1
ATOM 4207 N N . VAL B 1 152 ? 0.705 42.031 0.123 1 87.56 152 VAL B N 1
ATOM 4208 C CA . VAL B 1 152 ? -0.543 41.375 -0.258 1 87.56 152 VAL B CA 1
ATOM 4209 C C . VAL B 1 152 ? -0.85 41.688 -1.727 1 87.56 152 VAL B C 1
ATOM 4211 O O . VAL B 1 152 ? -1.204 40.781 -2.482 1 87.56 152 VAL B O 1
ATOM 4214 N N . ARG B 1 153 ? -0.686 42.906 -2.088 1 87.19 153 ARG B N 1
ATOM 4215 C CA . ARG B 1 153 ? -0.961 43.312 -3.461 1 87.19 153 ARG B CA 1
ATOM 4216 C C . ARG B 1 153 ? 0.01 42.656 -4.434 1 87.19 153 ARG B C 1
ATOM 4218 O O . ARG B 1 153 ? -0.362 42.344 -5.562 1 87.19 153 ARG B O 1
ATOM 4225 N N . ASP B 1 154 ? 1.114 42.406 -4.016 1 90.56 154 ASP B N 1
ATOM 4226 C CA . ASP B 1 154 ? 2.16 41.875 -4.898 1 90.56 154 ASP B CA 1
ATOM 4227 C C . ASP B 1 154 ? 2.141 40.344 -4.938 1 90.56 154 ASP B C 1
ATOM 4229 O O . ASP B 1 154 ? 2.814 39.75 -5.77 1 90.56 154 ASP B O 1
ATOM 4233 N N . ALA B 1 155 ? 1.351 39.812 -4.094 1 94.19 155 ALA B N 1
ATOM 4234 C CA . ALA B 1 155 ? 1.348 38.375 -4.023 1 94.19 155 ALA B CA 1
ATOM 4235 C C . ALA B 1 155 ? 0.794 37.75 -5.305 1 94.19 155 ALA B C 1
ATOM 4237 O O . ALA B 1 155 ? -0.179 38.25 -5.871 1 94.19 155 ALA B O 1
ATOM 4238 N N . PRO B 1 156 ? 1.425 36.688 -5.852 1 97.19 156 PRO B N 1
ATOM 4239 C CA . PRO B 1 156 ? 0.885 36.031 -7.035 1 97.19 156 PRO B CA 1
ATOM 4240 C C . PRO B 1 156 ? -0.489 35.406 -6.789 1 97.19 156 PRO B C 1
ATOM 4242 O O . PRO B 1 156 ? -0.839 35.125 -5.645 1 97.19 156 PRO B O 1
ATOM 4245 N N . LYS B 1 157 ? -1.229 35.156 -7.867 1 95.12 157 LYS B N 1
ATOM 4246 C CA . LYS B 1 157 ? -2.561 34.562 -7.777 1 95.12 157 LYS B CA 1
ATOM 4247 C C . LYS B 1 157 ? -2.482 33.125 -7.332 1 95.12 157 LYS B C 1
ATOM 4249 O O . LYS B 1 157 ? -3.439 32.562 -6.766 1 95.12 157 LYS B O 1
ATOM 4254 N N . SER B 1 158 ? -1.39 32.5 -7.664 1 97.81 158 SER B N 1
ATOM 4255 C CA . SER B 1 158 ? -1.136 31.109 -7.262 1 97.81 158 SER B CA 1
ATOM 4256 C C . SER B 1 158 ? 0.339 30.891 -6.941 1 97.81 158 SER B C 1
ATOM 4258 O O . SER B 1 158 ? 1.206 31.594 -7.477 1 97.81 158 SER B O 1
ATOM 4260 N N . TRP B 1 159 ? 0.609 30.047 -6.027 1 98.56 159 TRP B N 1
ATOM 4261 C CA . TRP B 1 159 ? 1.968 29.672 -5.645 1 98.56 159 TRP B CA 1
ATOM 4262 C C . TRP B 1 159 ? 2.004 28.266 -5.055 1 98.56 159 TRP B C 1
ATOM 4264 O O . TRP B 1 159 ? 1.106 27.875 -4.301 1 98.56 159 TRP B O 1
ATOM 4274 N N . ASP B 1 160 ? 3.041 27.516 -5.406 1 98.81 160 ASP B N 1
ATOM 4275 C CA . ASP B 1 160 ? 3.203 26.141 -4.926 1 98.81 160 ASP B CA 1
ATOM 4276 C C . ASP B 1 160 ? 4.672 25.828 -4.629 1 98.81 160 ASP B C 1
ATOM 4278 O O . ASP B 1 160 ? 5.477 25.688 -5.547 1 98.81 160 ASP B O 1
ATOM 4282 N N . TRP B 1 161 ? 4.945 25.703 -3.408 1 98.88 161 TRP B N 1
ATOM 4283 C CA . TRP B 1 161 ? 6.328 25.5 -2.988 1 98.88 161 TRP B CA 1
ATOM 4284 C C . TRP B 1 161 ? 6.832 24.125 -3.389 1 98.88 161 TRP B C 1
ATOM 4286 O O . TRP B 1 161 ? 8.039 23.859 -3.365 1 98.88 161 TRP B O 1
ATOM 4296 N N . ARG B 1 162 ? 5.977 23.172 -3.699 1 98.44 162 ARG B N 1
ATOM 4297 C CA . ARG B 1 162 ? 6.41 21.875 -4.227 1 98.44 162 ARG B CA 1
ATOM 4298 C C . ARG B 1 162 ? 7.258 22.047 -5.484 1 98.44 162 ARG B C 1
ATOM 4300 O O . ARG B 1 162 ? 8.156 21.25 -5.746 1 98.44 162 ARG B O 1
ATOM 4307 N N . ASP B 1 163 ? 7.043 23.125 -6.125 1 98 163 ASP B N 1
ATOM 4308 C CA . ASP B 1 163 ? 7.746 23.406 -7.375 1 98 163 ASP B CA 1
ATOM 4309 C C . ASP B 1 163 ? 8.977 24.281 -7.125 1 98 163 ASP B C 1
ATOM 4311 O O . ASP B 1 163 ? 9.688 24.641 -8.062 1 98 163 ASP B O 1
ATOM 4315 N N . HIS B 1 164 ? 9.195 24.578 -5.938 1 97.81 164 HIS B N 1
ATOM 4316 C CA . HIS B 1 164 ? 10.273 25.516 -5.648 1 97.81 164 HIS B CA 1
ATOM 4317 C C . HIS B 1 164 ? 11.242 24.938 -4.621 1 97.81 164 HIS B C 1
ATOM 4319 O O . HIS B 1 164 ? 12.016 25.672 -4.008 1 97.81 164 HIS B O 1
ATOM 4325 N N . GLY B 1 165 ? 11.078 23.672 -4.301 1 97.56 165 GLY B N 1
ATOM 4326 C CA . GLY B 1 165 ? 12.125 22.922 -3.627 1 97.56 165 GLY B CA 1
ATOM 4327 C C . GLY B 1 165 ? 11.992 22.938 -2.117 1 97.56 165 GLY B C 1
ATOM 4328 O O . GLY B 1 165 ? 12.805 22.328 -1.41 1 97.56 165 GLY B O 1
ATOM 4329 N N . ALA B 1 166 ? 10.945 23.562 -1.565 1 98.62 166 ALA B N 1
ATOM 4330 C CA . ALA B 1 166 ? 10.891 23.797 -0.124 1 98.62 166 ALA B CA 1
ATOM 4331 C C . ALA B 1 166 ? 9.992 22.781 0.565 1 98.62 166 ALA B C 1
ATOM 4333 O O . ALA B 1 166 ? 9.578 22.984 1.708 1 98.62 166 ALA B O 1
ATOM 4334 N N . VAL B 1 167 ? 9.625 21.75 -0.115 1 98.81 167 VAL B N 1
ATOM 4335 C CA . VAL B 1 167 ? 8.727 20.734 0.446 1 98.81 167 VAL B CA 1
ATOM 4336 C C . VAL B 1 167 ? 9.32 19.344 0.246 1 98.81 167 VAL B C 1
ATOM 4338 O O . VAL B 1 167 ? 9.664 18.969 -0.877 1 98.81 167 VAL B O 1
ATOM 4341 N N . THR B 1 168 ? 9.523 18.609 1.283 1 98.06 168 THR B N 1
ATOM 4342 C CA . THR B 1 168 ? 10 17.234 1.18 1 98.06 168 THR B CA 1
ATOM 4343 C C . THR B 1 168 ? 8.883 16.297 0.708 1 98.06 168 THR B C 1
ATOM 4345 O O . THR B 1 168 ? 7.738 16.734 0.554 1 98.06 168 THR B O 1
ATOM 4348 N N . TYR B 1 169 ? 9.172 15.094 0.452 1 96.75 169 TYR B N 1
ATOM 4349 C CA . TYR B 1 169 ? 8.195 14.086 0.048 1 96.75 169 TYR B CA 1
ATOM 4350 C C . TYR B 1 169 ? 7.125 13.898 1.115 1 96.75 169 TYR B C 1
ATOM 4352 O O . TYR B 1 169 ? 7.301 14.328 2.26 1 96.75 169 TYR B O 1
ATOM 4360 N N . VAL B 1 170 ? 5.992 13.391 0.699 1 98 170 VAL B N 1
ATOM 4361 C CA . VAL B 1 170 ? 4.902 13.109 1.627 1 98 170 VAL B CA 1
ATOM 4362 C C . VAL B 1 170 ? 5.273 11.93 2.523 1 98 170 VAL B C 1
ATOM 4364 O O . VAL B 1 170 ? 5.551 10.836 2.033 1 98 170 VAL B O 1
ATOM 4367 N N . LYS B 1 171 ? 5.328 12.172 3.781 1 97.5 171 LYS B N 1
ATOM 4368 C CA . LYS B 1 171 ? 5.629 11.148 4.781 1 97.5 171 LYS B CA 1
ATOM 4369 C C . LYS B 1 171 ? 4.348 10.516 5.32 1 97.5 171 LYS B C 1
ATOM 4371 O O . LYS B 1 171 ? 3.254 10.812 4.84 1 97.5 171 LYS B O 1
ATOM 4376 N N . ASN B 1 172 ? 4.473 9.523 6.191 1 97.94 172 ASN B N 1
ATOM 4377 C CA . ASN B 1 172 ? 3.34 8.797 6.746 1 97.94 172 ASN B CA 1
ATOM 4378 C C . ASN B 1 172 ? 3.459 8.648 8.258 1 97.94 172 ASN B C 1
ATOM 4380 O O . ASN B 1 172 ? 4.367 7.977 8.75 1 97.94 172 ASN B O 1
ATOM 4384 N N . GLN B 1 173 ? 2.52 9.188 8.961 1 97.81 173 GLN B N 1
ATOM 4385 C CA . GLN B 1 173 ? 2.576 9.172 10.414 1 97.81 173 GLN B CA 1
ATOM 4386 C C . GLN B 1 173 ? 2.094 7.84 10.977 1 97.81 173 GLN B C 1
ATOM 4388 O O . GLN B 1 173 ? 2.303 7.547 12.156 1 97.81 173 GLN B O 1
ATOM 4393 N N . GLY B 1 174 ? 1.461 7.047 10.117 1 96.44 174 GLY B N 1
ATOM 4394 C CA . GLY B 1 174 ? 0.917 5.797 10.625 1 96.44 174 GLY B CA 1
ATOM 4395 C C . GLY B 1 174 ? -0.194 5.992 11.633 1 96.44 174 GLY B C 1
ATOM 4396 O O . GLY B 1 174 ? -0.893 7.008 11.609 1 96.44 174 GLY B O 1
ATOM 4397 N N . GLN B 1 175 ? -0.425 4.949 12.398 1 95.5 175 GLN B N 1
ATOM 4398 C CA . GLN B 1 175 ? -1.443 5.035 13.438 1 95.5 175 GLN B CA 1
ATOM 4399 C C . GLN B 1 175 ? -0.884 5.68 14.711 1 95.5 175 GLN B C 1
ATOM 4401 O O . GLN B 1 175 ? -0.788 5.027 15.75 1 95.5 175 GLN B O 1
ATOM 4406 N N . CYS B 1 176 ? -0.553 6.867 14.578 1 95.19 176 CYS B N 1
ATOM 4407 C CA . CYS B 1 176 ? 0.026 7.688 15.633 1 95.19 176 CYS B CA 1
ATOM 4408 C C . CYS B 1 176 ? -0.434 9.133 15.516 1 95.19 176 CYS B C 1
ATOM 4410 O O . CYS B 1 176 ? -0.345 9.734 14.445 1 95.19 176 CYS B O 1
ATOM 4412 N N . GLY B 1 177 ? -0.906 9.703 16.625 1 94.88 177 GLY B N 1
ATOM 4413 C CA . GLY B 1 177 ? -1.32 11.094 16.641 1 94.88 177 GLY B CA 1
ATOM 4414 C C . GLY B 1 177 ? -0.153 12.062 16.641 1 94.88 177 GLY B C 1
ATOM 4415 O O . GLY B 1 177 ? -0.087 12.969 17.469 1 94.88 177 GLY B O 1
ATOM 4416 N N . SER B 1 178 ? 0.777 11.844 15.734 1 96.75 178 SER B N 1
ATOM 4417 C CA . SER B 1 178 ? 2.008 12.625 15.703 1 96.75 178 SER B CA 1
ATOM 4418 C C . SER B 1 178 ? 1.97 13.672 14.594 1 96.75 178 SER B C 1
ATOM 4420 O O . SER B 1 178 ? 3.014 14.172 14.164 1 96.75 178 SER B O 1
ATOM 4422 N N . CYS B 1 179 ? 0.798 14.039 14.117 1 97.94 179 CYS B N 1
ATOM 4423 C CA . CYS B 1 179 ? 0.641 14.992 13.023 1 97.94 179 CYS B CA 1
ATOM 4424 C C . CYS B 1 179 ? 1.287 16.328 13.367 1 97.94 179 CYS B C 1
ATOM 4426 O O . CYS B 1 179 ? 1.779 17.031 12.484 1 97.94 179 CYS B O 1
ATOM 4428 N N . TRP B 1 180 ? 1.279 16.703 14.648 1 96.25 180 TRP B N 1
ATOM 4429 C CA . TRP B 1 180 ? 1.909 17.938 15.109 1 96.25 180 TRP B CA 1
ATOM 4430 C C . TRP B 1 180 ? 3.398 17.953 14.781 1 96.25 180 TRP B C 1
ATOM 4432 O O . TRP B 1 180 ? 3.941 18.969 14.352 1 96.25 180 TRP B O 1
ATOM 4442 N N . ALA B 1 181 ? 4.004 16.812 14.953 1 98 181 ALA B N 1
ATOM 4443 C CA . ALA B 1 181 ? 5.43 16.688 14.648 1 98 181 ALA B CA 1
ATOM 4444 C C . ALA B 1 181 ? 5.684 16.781 13.148 1 98 181 ALA B C 1
ATOM 4446 O O . ALA B 1 181 ? 6.656 17.406 12.719 1 98 181 ALA B O 1
ATOM 4447 N N . PHE B 1 182 ? 4.805 16.219 12.336 1 98.62 182 PHE B N 1
ATOM 4448 C CA . PHE B 1 182 ? 4.953 16.234 10.891 1 98.62 182 PHE B CA 1
ATOM 4449 C C . PHE B 1 182 ? 4.719 17.641 10.344 1 98.62 182 PHE B C 1
ATOM 4451 O O . PHE B 1 182 ? 5.414 18.078 9.422 1 98.62 182 PHE B O 1
ATOM 4458 N N . SER B 1 183 ? 3.746 18.297 10.891 1 98.62 183 SER B N 1
ATOM 4459 C CA . SER B 1 183 ? 3.484 19.672 10.508 1 98.62 183 SER B CA 1
ATOM 4460 C C . SER B 1 183 ? 4.672 20.578 10.836 1 98.62 183 SER B C 1
ATOM 4462 O O . SER B 1 183 ? 5.137 21.344 9.984 1 98.62 183 SER B O 1
ATOM 4464 N N . ALA B 1 184 ? 5.18 20.438 12.039 1 97.94 184 ALA B N 1
ATOM 4465 C CA . ALA B 1 184 ? 6.297 21.266 12.492 1 97.94 184 ALA B CA 1
ATOM 4466 C C . ALA B 1 184 ? 7.555 20.984 11.672 1 97.94 184 ALA B C 1
ATOM 4468 O O . ALA B 1 184 ? 8.211 21.906 11.195 1 97.94 184 ALA B O 1
ATOM 4469 N N . THR B 1 185 ? 7.875 19.688 11.547 1 98.75 185 THR B N 1
ATOM 4470 C CA . THR B 1 185 ? 9.086 19.375 10.797 1 98.75 185 THR B CA 1
ATOM 4471 C C . THR B 1 185 ? 8.953 19.812 9.344 1 98.75 185 THR B C 1
ATOM 4473 O O . THR B 1 185 ? 9.93 20.281 8.742 1 98.75 185 THR B O 1
ATOM 4476 N N . GLY B 1 186 ? 7.777 19.672 8.75 1 98.81 186 GLY B N 1
ATOM 4477 C CA . GLY B 1 186 ? 7.574 20.156 7.395 1 98.81 186 GLY B CA 1
ATOM 4478 C C . GLY B 1 186 ? 7.887 21.641 7.242 1 98.81 186 GLY B C 1
ATOM 4479 O O . GLY B 1 186 ? 8.523 22.047 6.27 1 98.81 186 GLY B O 1
ATOM 4480 N N . ASN B 1 187 ? 7.383 22.406 8.172 1 98.81 187 ASN B N 1
ATOM 4481 C CA . ASN B 1 187 ? 7.699 23.828 8.164 1 98.81 187 ASN B CA 1
ATOM 4482 C C . ASN B 1 187 ? 9.203 24.078 8.266 1 98.81 187 ASN B C 1
ATOM 4484 O O . ASN B 1 187 ? 9.766 24.844 7.496 1 98.81 187 ASN B O 1
ATOM 4488 N N . ILE B 1 188 ? 9.844 23.422 9.188 1 98.75 188 ILE B N 1
ATOM 4489 C CA . ILE B 1 188 ? 11.266 23.625 9.438 1 98.75 188 ILE B CA 1
ATOM 4490 C C . ILE B 1 188 ? 12.078 23.234 8.203 1 98.75 188 ILE B C 1
ATOM 4492 O O . ILE B 1 188 ? 13.023 23.922 7.82 1 98.75 188 ILE B O 1
ATOM 4496 N N . GLU B 1 189 ? 11.742 22.125 7.609 1 98.81 189 GLU B N 1
ATOM 4497 C CA . GLU B 1 189 ? 12.406 21.688 6.391 1 98.81 189 GLU B CA 1
ATOM 4498 C C . GLU B 1 189 ? 12.352 22.766 5.312 1 98.81 189 GLU B C 1
ATOM 4500 O O . GLU B 1 189 ? 13.359 23.062 4.668 1 98.81 189 GLU B O 1
ATOM 4505 N N . GLY B 1 190 ? 11.172 23.312 5.141 1 98.75 190 GLY B N 1
ATOM 4506 C CA . GLY B 1 190 ? 11.023 24.391 4.164 1 98.75 190 GLY B CA 1
ATOM 4507 C C . GLY B 1 190 ? 11.836 25.625 4.496 1 98.75 190 GLY B C 1
ATOM 4508 O O . GLY B 1 190 ? 12.555 26.141 3.645 1 98.75 190 GLY B O 1
ATOM 4509 N N . GLN B 1 191 ? 11.727 26.062 5.738 1 98.38 191 GLN B N 1
ATOM 4510 C CA . GLN B 1 191 ? 12.453 27.266 6.164 1 98.38 191 GLN B CA 1
ATOM 4511 C C . GLN B 1 191 ? 13.961 27.047 6.086 1 98.38 191 GLN B C 1
ATOM 4513 O O . GLN B 1 191 ? 14.703 27.953 5.699 1 98.38 191 GLN B O 1
ATOM 4518 N N . TRP B 1 192 ? 14.367 25.906 6.457 1 98.44 192 TRP B N 1
ATOM 4519 C CA . TRP B 1 192 ? 15.789 25.578 6.402 1 98.44 192 TRP B CA 1
ATOM 4520 C C . TRP B 1 192 ? 16.297 25.578 4.961 1 98.44 192 TRP B C 1
ATOM 4522 O O . TRP B 1 192 ? 17.391 26.078 4.684 1 98.44 192 TRP B O 1
ATOM 4532 N N . TYR B 1 193 ? 15.547 25 4.078 1 98.5 193 TYR B N 1
ATOM 4533 C CA . TYR B 1 193 ? 15.898 25.016 2.66 1 98.5 193 TYR B CA 1
ATOM 4534 C C . TYR B 1 193 ? 16.016 26.438 2.143 1 98.5 193 TYR B C 1
ATOM 4536 O O . TYR B 1 193 ? 16.938 26.75 1.391 1 98.5 193 TYR B O 1
ATOM 4544 N N . LEU B 1 194 ? 15.086 27.266 2.5 1 97.81 194 LEU B N 1
ATOM 4545 C CA . LEU B 1 194 ? 15.078 28.641 1.997 1 97.81 194 LEU B CA 1
ATOM 4546 C C . LEU B 1 194 ? 16.312 29.391 2.465 1 97.81 194 LEU B C 1
ATOM 4548 O O . LEU B 1 194 ? 16.828 30.266 1.748 1 97.81 194 LEU B O 1
ATOM 4552 N N . LYS B 1 195 ? 16.828 29.016 3.562 1 97.31 195 LYS B N 1
ATOM 4553 C CA . LYS B 1 195 ? 18.016 29.656 4.113 1 97.31 195 LYS B CA 1
ATOM 4554 C C . LYS B 1 195 ? 19.281 29.031 3.561 1 97.31 195 LYS B C 1
ATOM 4556 O O . LYS B 1 195 ? 20.25 29.734 3.256 1 97.31 195 LYS B O 1
ATOM 4561 N N . THR B 1 196 ? 19.281 27.719 3.428 1 97.5 196 THR B N 1
ATOM 4562 C CA . THR B 1 196 ? 20.547 27.016 3.186 1 97.5 196 THR B CA 1
ATOM 4563 C C . THR B 1 196 ? 20.578 26.438 1.773 1 97.5 196 THR B C 1
ATOM 4565 O O . THR B 1 196 ? 21.641 26.047 1.284 1 97.5 196 THR B O 1
ATOM 4568 N N . LYS B 1 197 ? 19.438 26.297 1.136 1 97.25 197 LYS B N 1
ATOM 4569 C CA . LYS B 1 197 ? 19.25 25.688 -0.177 1 97.25 197 LYS B CA 1
ATOM 4570 C C . LYS B 1 197 ? 19.469 24.172 -0.121 1 97.25 197 LYS B C 1
ATOM 4572 O O . LYS B 1 197 ? 19.719 23.531 -1.15 1 97.25 197 LYS B O 1
ATOM 4577 N N . LYS B 1 198 ? 19.469 23.656 1.054 1 95.94 198 LYS B N 1
ATOM 4578 C CA . LYS B 1 198 ? 19.531 22.219 1.255 1 95.94 198 LYS B CA 1
ATOM 4579 C C . LYS B 1 198 ? 18.234 21.688 1.865 1 95.94 198 LYS B C 1
ATOM 4581 O O . LYS B 1 198 ? 17.938 21.969 3.027 1 95.94 198 LYS B O 1
ATOM 4586 N N . LEU B 1 199 ? 17.547 20.922 1.045 1 97 199 LEU B N 1
ATOM 4587 C CA . LEU B 1 199 ? 16.328 20.328 1.547 1 97 199 LEU B CA 1
ATOM 4588 C C . LEU B 1 199 ? 16.609 18.984 2.219 1 97 199 LEU B C 1
ATOM 4590 O O . LEU B 1 199 ? 17.062 18.031 1.566 1 97 199 LEU B O 1
ATOM 4594 N N . LYS B 1 200 ? 16.469 18.953 3.496 1 95.69 200 LYS B N 1
ATOM 4595 C CA . LYS B 1 200 ? 16.703 17.734 4.273 1 95.69 200 LYS B CA 1
ATOM 4596 C C . LYS B 1 200 ? 15.445 17.297 5.004 1 95.69 200 LYS B C 1
ATOM 4598 O O . LYS B 1 200 ? 14.742 18.109 5.594 1 95.69 200 LYS B O 1
ATOM 4603 N N . ALA B 1 201 ? 15.18 15.977 4.883 1 97.56 201 ALA B N 1
ATOM 4604 C CA . ALA B 1 201 ? 14.086 15.422 5.668 1 97.56 201 ALA B CA 1
ATOM 4605 C C . ALA B 1 201 ? 14.477 15.297 7.141 1 97.56 201 ALA B C 1
ATOM 4607 O O . ALA B 1 201 ? 15.531 14.75 7.465 1 97.56 201 ALA B O 1
ATOM 4608 N N . LEU B 1 202 ? 13.609 15.773 8.008 1 98.56 202 LEU B N 1
ATOM 4609 C CA . LEU B 1 202 ? 13.93 15.812 9.43 1 98.56 202 LEU B CA 1
ATOM 4610 C C . LEU B 1 202 ? 13.164 14.734 10.188 1 98.56 202 LEU B C 1
ATOM 4612 O O . LEU B 1 202 ? 12.219 14.148 9.656 1 98.56 202 LEU B O 1
ATOM 4616 N N . SER B 1 203 ? 13.57 14.492 11.414 1 98.31 203 SER B N 1
ATOM 4617 C CA . SER B 1 203 ? 13.07 13.367 12.203 1 98.31 203 SER B CA 1
ATOM 4618 C C . SER B 1 203 ? 11.836 13.758 13.008 1 98.31 203 SER B C 1
ATOM 4620 O O . SER B 1 203 ? 11.938 14.492 13.992 1 98.31 203 SER B O 1
ATOM 4622 N N . GLU B 1 204 ? 10.727 13.234 12.617 1 98.25 204 GLU B N 1
ATOM 4623 C CA . GLU B 1 204 ? 9.531 13.352 13.453 1 98.25 204 GLU B CA 1
ATOM 4624 C C . GLU B 1 204 ? 9.68 12.547 14.742 1 98.25 204 GLU B C 1
ATOM 4626 O O . GLU B 1 204 ? 9.148 12.93 15.789 1 98.25 204 GLU B O 1
ATOM 4631 N N . GLN B 1 205 ? 10.43 11.453 14.68 1 98 205 GLN B N 1
ATOM 4632 C CA . GLN B 1 205 ? 10.586 10.562 15.828 1 98 205 GLN B CA 1
ATOM 4633 C C . GLN B 1 205 ? 11.273 11.273 16.984 1 98 205 GLN B C 1
ATOM 4635 O O . GLN B 1 205 ? 10.977 11 18.156 1 98 205 GLN B O 1
ATOM 4640 N N . GLN B 1 206 ? 12.234 12.133 16.703 1 98.19 206 GLN B N 1
ATOM 4641 C CA . GLN B 1 206 ? 12.859 12.922 17.766 1 98.19 206 GLN B CA 1
ATOM 4642 C C . GLN B 1 206 ? 11.82 13.68 18.578 1 98.19 206 GLN B C 1
ATOM 4644 O O . GLN B 1 206 ? 11.883 13.703 19.812 1 98.19 206 GLN B O 1
ATOM 4649 N N . LEU B 1 207 ? 10.898 14.297 17.906 1 97.81 207 LEU B N 1
ATOM 4650 C CA . LEU B 1 207 ? 9.852 15.039 18.594 1 97.81 207 LEU B CA 1
ATOM 4651 C C . LEU B 1 207 ? 8.93 14.102 19.375 1 97.81 207 LEU B C 1
ATOM 4653 O O . LEU B 1 207 ? 8.555 14.391 20.516 1 97.81 207 LEU B O 1
ATOM 4657 N N . VAL B 1 208 ? 8.602 12.977 18.766 1 96.75 208 VAL B N 1
ATOM 4658 C CA . VAL B 1 208 ? 7.715 12 19.391 1 96.75 208 VAL B CA 1
ATOM 4659 C C . VAL B 1 208 ? 8.359 11.438 20.656 1 96.75 208 VAL B C 1
ATOM 4661 O O . VAL B 1 208 ? 7.695 11.289 21.672 1 96.75 208 VAL B O 1
ATOM 4664 N N . ASP B 1 209 ? 9.641 11.188 20.609 1 96.69 209 ASP B N 1
ATOM 4665 C CA . ASP B 1 209 ? 10.344 10.523 21.703 1 96.69 209 ASP B CA 1
ATOM 4666 C C . ASP B 1 209 ? 10.758 11.531 22.781 1 96.69 209 ASP B C 1
ATOM 4668 O O . ASP B 1 209 ? 10.789 11.211 23.969 1 96.69 209 ASP B O 1
ATOM 4672 N N . CYS B 1 210 ? 11.078 12.75 22.375 1 96.31 210 CYS B N 1
ATOM 4673 C CA . CYS B 1 210 ? 11.906 13.555 23.266 1 96.31 210 CYS B CA 1
ATOM 4674 C C . CYS B 1 210 ? 11.172 14.82 23.703 1 96.31 210 CYS B C 1
ATOM 4676 O O . CYS B 1 210 ? 11.555 15.453 24.688 1 96.31 210 CYS B O 1
ATOM 4678 N N . ASP B 1 211 ? 10.164 15.273 22.969 1 93.44 211 ASP B N 1
ATOM 4679 C CA . ASP B 1 211 ? 9.453 16.5 23.312 1 93.44 211 ASP B CA 1
ATOM 4680 C C . ASP B 1 211 ? 8.344 16.234 24.328 1 93.44 211 ASP B C 1
ATOM 4682 O O . ASP B 1 211 ? 7.324 15.625 23.984 1 93.44 211 ASP B O 1
ATOM 4686 N N . HIS B 1 212 ? 8.516 16.703 25.5 1 85.5 212 HIS B N 1
ATOM 4687 C CA . HIS B 1 212 ? 7.52 16.578 26.562 1 85.5 212 HIS B CA 1
ATOM 4688 C C . HIS B 1 212 ? 7.109 17.938 27.109 1 85.5 212 HIS B C 1
ATOM 4690 O O . HIS B 1 212 ? 6.637 18.047 28.234 1 85.5 212 HIS B O 1
ATOM 4696 N N . ASN B 1 213 ? 7.375 18.938 26.297 1 80.5 213 ASN B N 1
ATOM 4697 C CA . ASN B 1 213 ? 7.008 20.281 26.672 1 80.5 213 ASN B CA 1
ATOM 4698 C C . ASN B 1 213 ? 5.508 20.422 26.906 1 80.5 213 ASN B C 1
ATOM 4700 O O . ASN B 1 213 ? 4.711 19.766 26.234 1 80.5 213 ASN B O 1
ATOM 4704 N N . CYS B 1 214 ? 5.207 21.203 27.922 1 75.5 214 CYS B N 1
ATOM 4705 C CA . CYS B 1 214 ? 3.809 21.422 28.281 1 75.5 214 CYS B CA 1
ATOM 4706 C C . CYS B 1 214 ? 3.434 22.891 28.172 1 75.5 214 CYS B C 1
ATOM 4708 O O . CYS B 1 214 ? 4.281 23.766 28.344 1 75.5 214 CYS B O 1
ATOM 4710 N N . VAL B 1 215 ? 2.215 23.047 27.703 1 67.31 215 VAL B N 1
ATOM 4711 C CA . VAL B 1 215 ? 1.618 24.375 27.734 1 67.31 215 VAL B CA 1
ATOM 4712 C C . VAL B 1 215 ? 0.474 24.406 28.75 1 67.31 215 VAL B C 1
ATOM 4714 O O . VAL B 1 215 ? -0.245 23.422 28.906 1 67.31 215 VAL B O 1
ATOM 4717 N N . ILE B 1 216 ? 0.489 25.406 29.594 1 65.88 216 ILE B N 1
ATOM 4718 C CA . ILE B 1 216 ? -0.574 25.562 30.578 1 65.88 216 ILE B CA 1
ATOM 4719 C C . ILE B 1 216 ? -1.558 26.625 30.109 1 65.88 216 ILE B C 1
ATOM 4721 O O . ILE B 1 216 ? -1.155 27.734 29.734 1 65.88 216 ILE B O 1
ATOM 4725 N N . PHE B 1 217 ? -2.789 26.266 29.922 1 63.56 217 PHE B N 1
ATOM 4726 C CA . PHE B 1 217 ? -3.85 27.203 29.562 1 63.56 217 PHE B CA 1
ATOM 4727 C C . PHE B 1 217 ? -5.082 26.969 30.438 1 63.56 217 PHE B C 1
ATOM 4729 O O . PHE B 1 217 ? -5.609 25.859 30.484 1 63.56 217 PHE B O 1
ATOM 4736 N N . GLU B 1 218 ? -5.578 28.094 30.922 1 62.16 218 GLU B N 1
ATOM 4737 C CA . GLU B 1 218 ? -6.754 28.078 31.797 1 62.16 218 GLU B CA 1
ATOM 4738 C C . GLU B 1 218 ? -6.723 26.875 32.75 1 62.16 218 GLU B C 1
ATOM 4740 O O . GLU B 1 218 ? -7.691 26.109 32.812 1 62.16 218 GLU B O 1
ATOM 4745 N N . ASN B 1 219 ? -5.582 26.672 33.344 1 63.19 219 ASN B N 1
ATOM 4746 C CA . ASN B 1 219 ? -5.348 25.672 34.375 1 63.19 219 ASN B CA 1
ATOM 4747 C C . ASN B 1 219 ? -5.34 24.266 33.812 1 63.19 219 ASN B C 1
ATOM 4749 O O . ASN B 1 219 ? -5.512 23.281 34.531 1 63.19 219 ASN B O 1
ATOM 4753 N N . GLN B 1 220 ? -5.32 24.203 32.531 1 67.25 220 GLN B N 1
ATOM 4754 C CA . GLN B 1 220 ? -5.18 22.906 31.891 1 67.25 220 GLN B CA 1
ATOM 4755 C C . GLN B 1 220 ? -3.812 22.75 31.234 1 67.25 220 GLN B C 1
ATOM 4757 O O . GLN B 1 220 ? -3.309 23.688 30.609 1 67.25 220 GLN B O 1
ATOM 4762 N N . GLN B 1 221 ? -3.174 21.641 31.625 1 69.12 221 GLN B N 1
ATOM 4763 C CA . GLN B 1 221 ? -1.857 21.359 31.062 1 69.12 221 GLN B CA 1
ATOM 4764 C C . GLN B 1 221 ? -1.96 20.422 29.875 1 69.12 221 GLN B C 1
ATOM 4766 O O . GLN B 1 221 ? -2.666 19.406 29.922 1 69.12 221 GLN B O 1
ATOM 4771 N N . SER B 1 222 ? -1.45 20.922 28.781 1 70.5 222 SER B N 1
ATOM 4772 C CA . SER B 1 222 ? -1.351 20.078 27.609 1 70.5 222 SER B CA 1
ATOM 4773 C C . SER B 1 222 ? 0.105 19.828 27.219 1 70.5 222 SER B C 1
ATOM 4775 O O . SER B 1 222 ? 0.848 20.766 26.938 1 70.5 222 SER B O 1
ATOM 4777 N N . CYS B 1 223 ? 0.498 18.625 27.375 1 73.44 223 CYS B N 1
ATOM 4778 C CA . CYS B 1 223 ? 1.886 18.266 27.094 1 73.44 223 CYS B CA 1
ATOM 4779 C C . CYS B 1 223 ? 2.002 17.469 25.812 1 73.44 223 CYS B C 1
ATOM 4781 O O . CYS B 1 223 ? 1.088 16.719 25.453 1 73.44 223 CYS B O 1
ATOM 4783 N N . ASP B 1 224 ? 3.074 17.812 25.062 1 81.5 224 ASP B N 1
ATOM 4784 C CA . ASP B 1 224 ? 3.369 16.922 23.953 1 81.5 224 ASP B CA 1
ATOM 4785 C C . ASP B 1 224 ? 3.645 15.508 24.438 1 81.5 224 ASP B C 1
ATOM 4787 O O . ASP B 1 224 ? 4.34 15.312 25.438 1 81.5 224 ASP B O 1
ATOM 4791 N N . SER B 1 225 ? 2.947 14.617 23.719 1 81.38 225 SER B N 1
ATOM 4792 C CA . SER B 1 225 ? 2.975 13.242 24.203 1 81.38 225 SER B CA 1
ATOM 4793 C C . SER B 1 225 ? 3.012 12.25 23.047 1 81.38 225 SER B C 1
ATOM 4795 O O . SER B 1 225 ? 2.166 11.352 22.969 1 81.38 225 SER B O 1
ATOM 4797 N N . GLY B 1 226 ? 3.963 12.516 22.219 1 91.12 226 GLY B N 1
ATOM 4798 C CA . GLY B 1 226 ? 4.176 11.555 21.141 1 91.12 226 GLY B CA 1
ATOM 4799 C C . GLY B 1 226 ? 2.922 11.258 20.344 1 91.12 226 GLY B C 1
ATOM 4800 O O . GLY B 1 226 ? 2.346 12.164 19.734 1 91.12 226 GLY B O 1
ATOM 4801 N N . CYS B 1 227 ? 2.443 10.094 20.469 1 91.25 227 CYS B N 1
ATOM 4802 C CA . CYS B 1 227 ? 1.311 9.648 19.672 1 91.25 227 CYS B CA 1
ATOM 4803 C C . CYS B 1 227 ? -0.008 10.102 20.281 1 91.25 227 CYS B C 1
ATOM 4805 O O . CYS B 1 227 ? -1.062 9.984 19.656 1 91.25 227 CYS B O 1
ATOM 4807 N N . ASP B 1 228 ? 0.035 10.727 21.344 1 87.25 228 ASP B N 1
ATOM 4808 C CA . ASP B 1 228 ? -1.186 11.234 21.953 1 87.25 228 ASP B CA 1
ATOM 4809 C C . ASP B 1 228 ? -1.418 12.703 21.594 1 87.25 228 ASP B C 1
ATOM 4811 O O . ASP B 1 228 ? -2.391 13.312 22.047 1 87.25 228 ASP B O 1
ATOM 4815 N N . GLY B 1 229 ? -0.455 13.242 20.844 1 89.44 229 GLY B N 1
ATOM 4816 C CA . GLY B 1 229 ? -0.679 14.578 20.312 1 89.44 229 GLY B CA 1
ATOM 4817 C C . GLY B 1 229 ? 0.35 15.586 20.797 1 89.44 229 GLY B C 1
ATOM 4818 O O . GLY B 1 229 ? 1.225 15.258 21.594 1 89.44 229 GLY B O 1
ATOM 4819 N N . GLY B 1 230 ? 0.261 16.75 20.219 1 87.25 230 GLY B N 1
ATOM 4820 C CA . GLY B 1 230 ? 1.134 17.875 20.531 1 87.25 230 GLY B CA 1
ATOM 4821 C C . GLY B 1 230 ? 0.816 19.109 19.719 1 87.25 230 GLY B C 1
ATOM 4822 O O . GLY B 1 230 ? -0.203 19.172 19.031 1 87.25 230 GLY B O 1
ATOM 4823 N N . LEU B 1 231 ? 1.654 20.094 20.016 1 85.12 231 LEU B N 1
ATOM 4824 C CA . LEU B 1 231 ? 1.489 21.375 19.344 1 85.12 231 LEU B CA 1
ATOM 4825 C C . LEU B 1 231 ? 2.734 21.734 18.531 1 85.12 231 LEU B C 1
ATOM 4827 O O . LEU B 1 231 ? 3.857 21.469 18.969 1 85.12 231 LEU B O 1
ATOM 4831 N N . GLN B 1 232 ? 2.52 22.359 17.406 1 90.5 232 GLN B N 1
ATOM 4832 C CA . GLN B 1 232 ? 3.637 22.75 16.547 1 90.5 232 GLN B CA 1
ATOM 4833 C C . GLN B 1 232 ? 4.555 23.734 17.266 1 90.5 232 GLN B C 1
ATOM 4835 O O . GLN B 1 232 ? 5.777 23.641 17.172 1 90.5 232 GLN B O 1
ATOM 4840 N N . CYS B 1 233 ? 3.955 24.641 17.969 1 86.94 233 CYS B N 1
ATOM 4841 C CA . CYS B 1 233 ? 4.742 25.656 18.656 1 86.94 233 CYS B CA 1
ATOM 4842 C C . CYS B 1 233 ? 5.609 25.047 19.75 1 86.94 233 CYS B C 1
ATOM 4844 O O . CYS B 1 233 ? 6.746 25.469 19.953 1 86.94 233 CYS B O 1
ATOM 4846 N N . SER B 1 234 ? 5.031 24.078 20.406 1 88.19 234 SER B N 1
ATOM 4847 C CA . SER B 1 234 ? 5.793 23.375 21.422 1 88.19 234 SER B CA 1
ATOM 4848 C C . SER B 1 234 ? 6.957 22.594 20.797 1 88.19 234 SER B C 1
ATOM 4850 O O . SER B 1 234 ? 8.008 22.453 21.422 1 88.19 234 SER B O 1
ATOM 4852 N N . ALA B 1 235 ? 6.727 22.109 19.641 1 93.62 235 ALA B N 1
ATOM 4853 C CA . ALA B 1 235 ? 7.781 21.391 18.922 1 93.62 235 ALA B CA 1
ATOM 4854 C C . ALA B 1 235 ? 8.945 22.328 18.609 1 93.62 235 ALA B C 1
ATOM 4856 O O . ALA B 1 235 ? 10.109 21.969 18.781 1 93.62 235 ALA B O 1
ATOM 4857 N N . TYR B 1 236 ? 8.633 23.562 18.125 1 94.19 236 TYR B N 1
ATOM 4858 C CA . TYR B 1 236 ? 9.672 24.547 17.859 1 94.19 236 TYR B CA 1
ATOM 4859 C C . TYR B 1 236 ? 10.484 24.844 19.125 1 94.19 236 TYR B C 1
ATOM 4861 O O . TYR B 1 236 ? 11.719 24.859 19.094 1 94.19 236 TYR B O 1
ATOM 4869 N N . GLN B 1 237 ? 9.75 25.047 20.172 1 90.81 237 GLN B N 1
ATOM 4870 C CA . GLN B 1 237 ? 10.398 25.375 21.438 1 90.81 237 GLN B CA 1
ATOM 4871 C C . GLN B 1 237 ? 11.344 24.25 21.875 1 90.81 237 GLN B C 1
ATOM 4873 O O . GLN B 1 237 ? 12.453 24.516 22.344 1 90.81 237 GLN B O 1
ATOM 4878 N N . TYR B 1 238 ? 10.859 23.094 21.781 1 93.69 238 TYR B N 1
ATOM 4879 C CA . TYR B 1 238 ? 11.703 21.953 22.125 1 93.69 238 TYR B CA 1
ATOM 4880 C C . TYR B 1 238 ? 12.984 21.953 21.312 1 93.69 238 TYR B C 1
ATOM 4882 O O . TYR B 1 238 ? 14.07 21.734 21.859 1 93.69 238 TYR B O 1
ATOM 4890 N N . ILE B 1 239 ? 12.883 22.156 20.031 1 96.56 239 ILE B N 1
ATOM 4891 C CA . ILE B 1 239 ? 14.039 22.094 19.156 1 96.56 239 ILE B CA 1
ATOM 4892 C C . ILE B 1 239 ? 15.031 23.188 19.516 1 96.56 239 ILE B C 1
ATOM 4894 O O . ILE B 1 239 ? 16.25 22.984 19.5 1 96.56 239 ILE B O 1
ATOM 4898 N N . ILE B 1 240 ? 14.555 24.391 19.844 1 94.81 240 ILE B N 1
ATOM 4899 C CA . ILE B 1 240 ? 15.414 25.484 20.281 1 94.81 240 ILE B CA 1
ATOM 4900 C C . ILE B 1 240 ? 16.156 25.078 21.547 1 94.81 240 ILE B C 1
ATOM 4902 O O . ILE B 1 240 ? 17.375 25.234 21.641 1 94.81 240 ILE B O 1
ATOM 4906 N N . GLN B 1 241 ? 15.484 24.484 22.484 1 94.19 241 GLN B N 1
ATOM 4907 C CA . GLN B 1 241 ? 16.062 24.078 23.766 1 94.19 241 GLN B CA 1
ATOM 4908 C C . GLN B 1 241 ? 17.047 22.938 23.594 1 94.19 241 GLN B C 1
ATOM 4910 O O . GLN B 1 241 ? 18.094 22.906 24.25 1 94.19 241 GLN B O 1
ATOM 4915 N N . ALA B 1 242 ? 16.656 22.016 22.719 1 95.94 242 ALA B N 1
ATOM 4916 C CA . ALA B 1 242 ? 17.484 20.844 22.484 1 95.94 242 ALA B CA 1
ATOM 4917 C C . ALA B 1 242 ? 18.766 21.203 21.719 1 95.94 242 ALA B C 1
ATOM 4919 O O . ALA B 1 242 ? 19.75 20.469 21.766 1 95.94 242 ALA B O 1
ATOM 4920 N N . GLY B 1 243 ? 18.703 22.281 20.984 1 97.62 243 GLY B N 1
ATOM 4921 C CA . GLY B 1 243 ? 19.844 22.734 20.219 1 97.62 243 GLY B CA 1
ATOM 4922 C C . GLY B 1 243 ? 19.797 22.266 18.766 1 97.62 243 GLY B C 1
ATOM 4923 O O . GLY B 1 243 ? 20.703 22.562 17.984 1 97.62 243 GLY B O 1
ATOM 4924 N N . GLY B 1 244 ? 18.797 21.516 18.438 1 98.44 244 GLY B N 1
ATOM 4925 C CA . GLY B 1 244 ? 18.703 21.094 17.047 1 98.44 244 GLY B CA 1
ATOM 4926 C C . GLY B 1 244 ? 17.766 19.906 16.844 1 98.44 244 GLY B C 1
ATOM 4927 O O . GLY B 1 244 ? 17.156 19.422 17.797 1 98.44 244 GLY B O 1
ATOM 4928 N N . ILE B 1 245 ? 17.703 19.484 15.578 1 98.62 245 ILE B N 1
ATOM 4929 C CA . ILE B 1 245 ? 16.875 18.344 15.188 1 98.62 245 ILE B CA 1
ATOM 4930 C C . ILE B 1 245 ? 17.641 17.453 14.219 1 98.62 245 ILE B C 1
ATOM 4932 O O . ILE B 1 245 ? 18.359 17.938 13.352 1 98.62 245 ILE B O 1
ATOM 4936 N N . ALA B 1 246 ? 17.453 16.141 14.391 1 98.5 246 ALA B N 1
ATOM 4937 C CA . ALA B 1 246 ? 18.156 15.141 13.602 1 98.5 246 ALA B CA 1
ATOM 4938 C C . ALA B 1 246 ? 17.469 14.938 12.25 1 98.5 246 ALA B C 1
ATOM 4940 O O . ALA B 1 246 ? 16.312 15.32 12.07 1 98.5 246 ALA B O 1
ATOM 4941 N N . SER B 1 247 ? 18.25 14.383 11.32 1 97.38 247 SER B N 1
ATOM 4942 C CA . SER B 1 247 ? 17.656 13.945 10.062 1 97.38 247 SER B CA 1
ATOM 4943 C C . SER B 1 247 ? 16.859 12.664 10.234 1 97.38 247 SER B C 1
ATOM 4945 O O . SER B 1 247 ? 17.078 11.922 11.195 1 97.38 247 SER B O 1
ATOM 4947 N N . GLU B 1 248 ? 15.953 12.453 9.312 1 96.69 248 GLU B N 1
ATOM 4948 C CA . GLU B 1 248 ? 15.102 11.266 9.367 1 96.69 248 GLU B CA 1
ATOM 4949 C C . GLU B 1 248 ? 15.938 9.992 9.266 1 96.69 248 GLU B C 1
ATOM 4951 O O . GLU B 1 248 ? 15.625 8.992 9.906 1 96.69 248 GLU B O 1
ATOM 4956 N N . ASP B 1 249 ? 17 10 8.445 1 93.5 249 ASP B N 1
ATOM 4957 C CA . ASP B 1 249 ? 17.812 8.805 8.227 1 93.5 249 ASP B CA 1
ATOM 4958 C C . ASP B 1 249 ? 18.641 8.477 9.469 1 93.5 249 ASP B C 1
ATOM 4960 O O . ASP B 1 249 ? 18.938 7.312 9.727 1 93.5 249 ASP B O 1
ATOM 4964 N N . ALA B 1 250 ? 19 9.531 10.234 1 94.94 250 ALA B N 1
ATOM 4965 C CA . ALA B 1 250 ? 19.812 9.344 11.438 1 94.94 250 ALA B CA 1
ATOM 4966 C C . ALA B 1 250 ? 18.953 8.938 12.625 1 94.94 250 ALA B C 1
ATOM 4968 O O . ALA B 1 250 ? 19.422 8.289 13.555 1 94.94 250 ALA B O 1
ATOM 4969 N N . TYR B 1 251 ? 17.688 9.312 12.617 1 96.62 251 TYR B N 1
ATOM 4970 C CA . TYR B 1 251 ? 16.734 9.008 13.672 1 96.62 251 TYR B CA 1
ATOM 4971 C C . TYR B 1 251 ? 15.367 8.672 13.094 1 96.62 251 TYR B C 1
ATOM 4973 O O . TYR B 1 251 ? 14.461 9.508 13.094 1 96.62 251 TYR B O 1
ATOM 4981 N N . PRO B 1 252 ? 15.219 7.441 12.656 1 96.12 252 PRO B N 1
ATOM 4982 C CA . PRO B 1 252 ? 14.078 7.035 11.836 1 96.12 252 PRO B CA 1
ATOM 4983 C C . PRO B 1 252 ? 12.766 7.016 12.617 1 96.12 252 PRO B C 1
ATOM 4985 O O . PRO B 1 252 ? 12.773 6.859 13.844 1 96.12 252 PRO B O 1
ATOM 4988 N N . TYR B 1 253 ? 11.688 7.09 11.914 1 97.25 253 TYR B N 1
ATOM 4989 C CA . TYR B 1 253 ? 10.336 7.176 12.461 1 97.25 253 TYR B CA 1
ATOM 4990 C C . TYR B 1 253 ? 9.742 5.785 12.672 1 97.25 253 TYR B C 1
ATOM 4992 O O . TYR B 1 253 ? 9.805 4.941 11.773 1 97.25 253 TYR B O 1
ATOM 5000 N N . TYR B 1 254 ? 9.062 5.582 13.867 1 95.25 254 TYR B N 1
ATOM 5001 C CA . TYR B 1 254 ? 8.547 4.258 14.203 1 95.25 254 TYR B CA 1
ATOM 5002 C C . TYR B 1 254 ? 7.039 4.289 14.398 1 95.25 254 TYR B C 1
ATOM 5004 O O . TYR B 1 254 ? 6.402 3.244 14.547 1 95.25 254 TYR B O 1
ATOM 5012 N N . ALA B 1 255 ? 6.406 5.418 14.453 1 95.5 255 ALA B N 1
ATOM 5013 C CA . ALA B 1 255 ? 4.973 5.598 14.656 1 95.5 255 ALA B CA 1
ATOM 5014 C C . ALA B 1 255 ? 4.562 5.18 16.062 1 95.5 255 ALA B C 1
ATOM 5016 O O . ALA B 1 255 ? 3.447 4.691 16.281 1 95.5 255 ALA B O 1
ATOM 5017 N N . GLU B 1 256 ? 5.449 5.219 16.953 1 94.06 256 GLU B N 1
ATOM 5018 C CA . GLU B 1 256 ? 5.266 4.949 18.375 1 94.06 256 GLU B CA 1
ATOM 5019 C C . GLU B 1 256 ? 6.352 5.625 19.203 1 94.06 256 GLU B C 1
ATOM 5021 O O . GLU B 1 256 ? 7.469 5.832 18.734 1 94.06 256 GLU B O 1
ATOM 5026 N N . SER B 1 257 ? 6.02 5.902 20.438 1 93.88 257 SER B N 1
ATOM 5027 C CA . SER B 1 257 ? 6.988 6.566 21.312 1 93.88 257 SER B CA 1
ATOM 5028 C C . SER B 1 257 ? 7.957 5.562 21.922 1 93.88 257 SER B C 1
ATOM 5030 O O . SER B 1 257 ? 7.547 4.48 22.359 1 93.88 257 SER B O 1
ATOM 5032 N N . TYR B 1 258 ? 9.18 5.918 21.953 1 94.06 258 TYR B N 1
ATOM 5033 C CA . TYR B 1 258 ? 10.242 5.172 22.609 1 94.06 258 TYR B CA 1
ATOM 5034 C C . TYR B 1 258 ? 11.117 6.094 23.453 1 94.06 258 TYR B C 1
ATOM 5036 O O . TYR B 1 258 ? 10.836 7.285 23.578 1 94.06 258 TYR B O 1
ATOM 5044 N N . THR B 1 259 ? 12.094 5.512 24.125 1 94.56 259 THR B N 1
ATOM 5045 C CA . THR B 1 259 ? 13.023 6.305 24.922 1 94.56 259 THR B CA 1
ATOM 5046 C C . THR B 1 259 ? 13.836 7.238 24.031 1 94.56 259 THR B C 1
ATOM 5048 O O . THR B 1 259 ? 14.297 6.84 22.953 1 94.56 259 THR B O 1
ATOM 5051 N N . CYS B 1 260 ? 13.891 8.477 24.484 1 96 260 CYS B N 1
ATOM 5052 C CA . CYS B 1 260 ? 14.68 9.461 23.75 1 96 260 CYS B CA 1
ATOM 5053 C C . CYS B 1 260 ? 16.156 9.086 23.75 1 96 260 CYS B C 1
ATOM 5055 O O . CYS B 1 260 ? 16.766 8.977 24.812 1 96 260 CYS B O 1
ATOM 5057 N N . THR B 1 261 ? 16.75 8.938 22.641 1 96 261 THR B N 1
ATOM 5058 C CA . THR B 1 261 ? 18.156 8.562 22.547 1 96 261 THR B CA 1
ATOM 5059 C C . THR B 1 261 ? 18.891 9.445 21.547 1 96 261 THR B C 1
ATOM 5061 O O . THR B 1 261 ? 19.984 9.094 21.094 1 96 261 THR B O 1
ATOM 5064 N N . VAL B 1 262 ? 18.281 10.539 21.141 1 96.88 262 VAL B N 1
ATOM 5065 C CA . VAL B 1 262 ? 18.875 11.367 20.109 1 96.88 262 VAL B CA 1
ATOM 5066 C C . VAL B 1 262 ? 20.172 11.992 20.625 1 96.88 262 VAL B C 1
ATOM 5068 O O . VAL B 1 262 ? 20.281 12.328 21.797 1 96.88 262 VAL B O 1
ATOM 5071 N N . LYS B 1 263 ? 21.156 12.133 19.75 1 97.19 263 LYS B N 1
ATOM 5072 C CA . LYS B 1 263 ? 22.438 12.758 20.078 1 97.19 263 LYS B CA 1
ATOM 5073 C C . LYS B 1 263 ? 22.641 14.039 19.266 1 97.19 263 LYS B C 1
ATOM 5075 O O . LYS B 1 263 ? 22.266 14.109 18.094 1 97.19 263 LYS B O 1
ATOM 5080 N N . PRO B 1 264 ? 23.312 15 19.875 1 97.5 264 PRO B N 1
ATOM 5081 C CA . PRO B 1 264 ? 23.562 16.25 19.156 1 97.5 264 PRO B CA 1
ATOM 5082 C C . PRO B 1 264 ? 24.312 16.047 17.844 1 97.5 264 PRO B C 1
ATOM 5084 O O . PRO B 1 264 ? 24.125 16.812 16.891 1 97.5 264 PRO B O 1
ATOM 5087 N N . SER B 1 265 ? 25.109 15 17.766 1 97 265 SER B N 1
ATOM 5088 C CA . SER B 1 265 ? 25.891 14.719 16.562 1 97 265 SER B CA 1
ATOM 5089 C C . SER B 1 265 ? 24.984 14.398 15.383 1 97 265 SER B C 1
ATOM 5091 O O . SER B 1 265 ? 25.422 14.398 14.227 1 97 265 SER B O 1
ATOM 5093 N N . GLN B 1 266 ? 23.703 14.172 15.648 1 96.81 266 GLN B N 1
ATOM 5094 C CA . GLN B 1 266 ? 22.766 13.805 14.602 1 96.81 266 GLN B CA 1
ATOM 5095 C C . GLN B 1 266 ? 22 15.023 14.094 1 96.81 266 GLN B C 1
ATOM 5097 O O . GLN B 1 266 ? 21.234 14.93 13.125 1 96.81 266 GLN B O 1
ATOM 5102 N N . PHE B 1 267 ? 22.188 16.172 14.734 1 98.25 267 PHE B N 1
ATOM 5103 C CA . PHE B 1 267 ? 21.422 17.359 14.375 1 98.25 267 PHE B CA 1
ATOM 5104 C C . PHE B 1 267 ? 21.891 17.922 13.039 1 98.25 267 PHE B C 1
ATOM 5106 O O . PHE B 1 267 ? 23.094 17.969 12.766 1 98.25 267 PHE B O 1
ATOM 5113 N N . VAL B 1 268 ? 20.922 18.297 12.242 1 98.06 268 VAL B N 1
ATOM 5114 C CA . VAL B 1 268 ? 21.266 18.812 10.922 1 98.06 268 VAL B CA 1
ATOM 5115 C C . VAL B 1 268 ? 20.609 20.172 10.711 1 98.06 268 VAL B C 1
ATOM 5117 O O . VAL B 1 268 ? 20.844 20.828 9.695 1 98.06 268 VAL B O 1
ATOM 5120 N N . ALA B 1 269 ? 19.734 20.578 11.625 1 98.25 269 ALA B N 1
ATOM 5121 C CA . ALA B 1 269 ? 19.078 21.875 11.586 1 98.25 269 ALA B CA 1
ATOM 5122 C C . ALA B 1 269 ? 18.875 22.422 13 1 98.25 269 ALA B C 1
ATOM 5124 O O . ALA B 1 269 ? 18.844 21.656 13.969 1 98.25 269 ALA B O 1
ATOM 5125 N N . LYS B 1 270 ? 18.797 23.703 13.109 1 97.5 270 LYS B N 1
ATOM 5126 C CA . LYS B 1 270 ? 18.531 24.391 14.367 1 97.5 270 LYS B CA 1
ATOM 5127 C C . LYS B 1 270 ? 17.609 25.594 14.164 1 97.5 270 LYS B C 1
ATOM 5129 O O . LYS B 1 270 ? 17.453 26.062 13.039 1 97.5 270 LYS B O 1
ATOM 5134 N N . LEU B 1 271 ? 17.031 26.016 15.227 1 96.75 271 LEU B N 1
ATOM 5135 C CA . LEU B 1 271 ? 16.094 27.125 15.164 1 96.75 271 LEU B CA 1
ATOM 5136 C C . LEU B 1 271 ? 16.562 28.281 16.047 1 96.75 271 LEU B C 1
ATOM 5138 O O . LEU B 1 271 ? 17.094 28.062 17.141 1 96.75 271 LEU B O 1
ATOM 5142 N N . GLN B 1 272 ? 16.359 29.438 15.523 1 95.12 272 GLN B N 1
ATOM 5143 C CA . GLN B 1 272 ? 16.594 30.625 16.328 1 95.12 272 GLN B CA 1
ATOM 5144 C C . GLN B 1 272 ? 15.367 31 17.141 1 95.12 272 GLN B C 1
ATOM 5146 O O . GLN B 1 272 ? 15.484 31.484 18.266 1 95.12 272 GLN B O 1
ATOM 5151 N N . ASN B 1 273 ? 14.289 30.844 16.484 1 92.69 273 ASN B N 1
ATOM 5152 C CA . ASN B 1 273 ? 13.016 31.219 17.094 1 92.69 273 ASN B CA 1
ATOM 5153 C C . ASN B 1 273 ? 11.828 30.688 16.297 1 92.69 273 ASN B C 1
ATOM 5155 O O . ASN B 1 273 ? 12.008 29.828 15.422 1 92.69 273 ASN B O 1
ATOM 5159 N N . TRP B 1 274 ? 10.648 31.078 16.688 1 92.56 274 TRP B N 1
ATOM 5160 C CA . TRP B 1 274 ? 9.406 30.812 15.969 1 92.56 274 TRP B CA 1
ATOM 5161 C C . TRP B 1 274 ? 8.398 31.938 16.203 1 92.56 274 TRP B C 1
ATOM 5163 O O . TRP B 1 274 ? 8.586 32.781 17.078 1 92.56 274 TRP B O 1
ATOM 5173 N N . THR B 1 275 ? 7.324 31.969 15.391 1 90.81 275 THR B N 1
ATOM 5174 C CA . THR B 1 275 ? 6.301 33 15.562 1 90.81 275 THR B CA 1
ATOM 5175 C C . THR B 1 275 ? 4.961 32.531 15.008 1 90.81 275 THR B C 1
ATOM 5177 O O . THR B 1 275 ? 4.91 31.625 14.18 1 90.81 275 THR B O 1
ATOM 5180 N N . MET B 1 276 ? 3.918 33.125 15.508 1 91.31 276 MET B N 1
ATOM 5181 C CA . MET B 1 276 ? 2.582 33 14.938 1 91.31 276 MET B CA 1
ATOM 5182 C C . MET B 1 276 ? 2.381 33.969 13.781 1 91.31 276 MET B C 1
ATOM 5184 O O . MET B 1 276 ? 3.012 35.031 13.734 1 91.31 276 MET B O 1
ATOM 5188 N N . LEU B 1 277 ? 1.507 33.562 12.906 1 92.5 277 LEU B N 1
ATOM 5189 C CA . LEU B 1 277 ? 1.202 34.406 11.758 1 92.5 277 LEU B CA 1
ATOM 5190 C C . LEU B 1 277 ? -0.232 34.906 11.82 1 92.5 277 LEU B C 1
ATOM 5192 O O . LEU B 1 277 ? -1.002 34.5 12.695 1 92.5 277 LEU B O 1
ATOM 5196 N N . SER B 1 278 ? -0.531 35.844 10.844 1 90.94 278 SER B N 1
ATOM 5197 C CA . SER B 1 278 ? -1.877 36.406 10.75 1 90.94 278 SER B CA 1
ATOM 5198 C C . SER B 1 278 ? -2.908 35.312 10.484 1 90.94 278 SER B C 1
ATOM 5200 O O . SER B 1 278 ? -2.643 34.344 9.742 1 90.94 278 SER B O 1
ATOM 5202 N N . THR B 1 279 ? -4.133 35.469 11.031 1 93.62 279 THR B N 1
ATOM 5203 C CA . THR B 1 279 ? -5.211 34.531 10.773 1 93.62 279 THR B CA 1
ATOM 5204 C C . THR B 1 279 ? -6.012 34.938 9.539 1 93.62 279 THR B C 1
ATOM 5206 O O . THR B 1 279 ? -6.918 34.219 9.109 1 93.62 279 THR B O 1
ATOM 5209 N N . ASN B 1 280 ? -5.676 36.125 9.047 1 95 280 ASN B N 1
ATOM 5210 C CA . ASN B 1 280 ? -6.262 36.562 7.781 1 95 280 ASN B CA 1
ATOM 5211 C C . ASN B 1 280 ? -5.711 35.781 6.602 1 95 280 ASN B C 1
ATOM 5213 O O . ASN B 1 280 ? -4.527 35.875 6.273 1 95 280 ASN B O 1
ATOM 5217 N N . GLU B 1 281 ? -6.547 35.062 5.914 1 97.12 281 GLU B N 1
ATOM 5218 C CA . GLU B 1 281 ? -6.094 34.125 4.902 1 97.12 281 GLU B CA 1
ATOM 5219 C C . GLU B 1 281 ? -5.477 34.844 3.705 1 97.12 281 GLU B C 1
ATOM 5221 O O . GLU B 1 281 ? -4.621 34.281 3.012 1 97.12 281 GLU B O 1
ATOM 5226 N N . THR B 1 282 ? -5.934 36.031 3.406 1 95.88 282 THR B N 1
ATOM 5227 C CA . THR B 1 282 ? -5.309 36.812 2.344 1 95.88 282 THR B CA 1
ATOM 5228 C C . THR B 1 282 ? -3.863 37.156 2.699 1 95.88 282 THR B C 1
ATOM 5230 O O . THR B 1 282 ? -2.965 37.031 1.863 1 95.88 282 THR B O 1
ATOM 5233 N N . GLU B 1 283 ? -3.674 37.625 3.902 1 95.38 283 GLU B N 1
ATOM 5234 C CA . GLU B 1 283 ? -2.328 37.906 4.391 1 95.38 283 GLU B CA 1
ATOM 5235 C C . GLU B 1 283 ? -1.481 36.656 4.461 1 95.38 283 GLU B C 1
ATOM 5237 O O . GLU B 1 283 ? -0.291 36.656 4.141 1 95.38 283 GLU B O 1
ATOM 5242 N N . LEU B 1 284 ? -2.109 35.594 4.898 1 96.75 284 LEU B N 1
ATOM 5243 C CA . LEU B 1 284 ? -1.411 34.312 5.012 1 96.75 284 LEU B CA 1
ATOM 5244 C C . LEU B 1 284 ? -0.892 33.875 3.652 1 96.75 284 LEU B C 1
ATOM 5246 O O . LEU B 1 284 ? 0.23 33.375 3.549 1 96.75 284 LEU B O 1
ATOM 5250 N N . ALA B 1 285 ? -1.718 34 2.617 1 97.88 285 ALA B N 1
ATOM 5251 C CA . ALA B 1 285 ? -1.311 33.594 1.271 1 97.88 285 ALA B CA 1
ATOM 5252 C C . ALA B 1 285 ? -0.111 34.406 0.801 1 97.88 285 ALA B C 1
ATOM 5254 O O . ALA B 1 285 ? 0.837 33.875 0.234 1 97.88 285 ALA B O 1
ATOM 5255 N N . ALA B 1 286 ? -0.196 35.719 1.047 1 97.12 286 ALA B N 1
ATOM 5256 C CA . ALA B 1 286 ? 0.917 36.562 0.671 1 97.12 286 ALA B CA 1
ATOM 5257 C C . ALA B 1 286 ? 2.191 36.188 1.412 1 97.12 286 ALA B C 1
ATOM 5259 O O . ALA B 1 286 ? 3.273 36.156 0.822 1 97.12 286 ALA B O 1
ATOM 5260 N N . TRP B 1 287 ? 2.055 35.906 2.676 1 96.81 287 TRP B N 1
ATOM 5261 C CA . TRP B 1 287 ? 3.209 35.531 3.471 1 96.81 287 TRP B CA 1
ATOM 5262 C C . TRP B 1 287 ? 3.803 34.219 2.945 1 96.81 287 TRP B C 1
ATOM 5264 O O . TRP B 1 287 ? 5.02 34.094 2.799 1 96.81 287 TRP B O 1
ATOM 5274 N N . LEU B 1 288 ? 2.957 33.25 2.699 1 98.06 288 LEU B N 1
ATOM 5275 C CA . LEU B 1 288 ? 3.379 31.953 2.213 1 98.06 288 LEU B CA 1
ATOM 5276 C C . LEU B 1 288 ? 4.18 32.094 0.922 1 98.06 288 LEU B C 1
ATOM 5278 O O . LEU B 1 288 ? 5.238 31.469 0.777 1 98.06 288 LEU B O 1
ATOM 5282 N N . ALA B 1 289 ? 3.719 32.844 0.031 1 97.69 289 ALA B N 1
ATOM 5283 C CA . ALA B 1 289 ? 4.371 33 -1.266 1 97.69 289 ALA B CA 1
ATOM 5284 C C . ALA B 1 289 ? 5.785 33.531 -1.105 1 97.69 289 ALA B C 1
ATOM 5286 O O . ALA B 1 289 ? 6.688 33.188 -1.869 1 97.69 289 ALA B O 1
ATOM 5287 N N . GLU B 1 290 ? 5.953 34.281 -0.117 1 95.94 290 GLU B N 1
ATOM 5288 C CA . GLU B 1 290 ? 7.227 34.969 0.038 1 95.94 290 GLU B CA 1
ATOM 5289 C C . GLU B 1 290 ? 8.172 34.188 0.943 1 95.94 290 GLU B C 1
ATOM 5291 O O . GLU B 1 290 ? 9.391 34.219 0.764 1 95.94 290 GLU B O 1
ATOM 5296 N N . ASN B 1 291 ? 7.578 33.469 1.896 1 96.5 291 ASN B N 1
ATOM 5297 C CA . ASN B 1 291 ? 8.43 33.062 3.004 1 96.5 291 ASN B CA 1
ATOM 5298 C C . ASN B 1 291 ? 8.492 31.547 3.129 1 96.5 291 ASN B C 1
ATOM 5300 O O . ASN B 1 291 ? 9.328 31.016 3.859 1 96.5 291 ASN B O 1
ATOM 5304 N N . GLY B 1 292 ? 7.609 30.828 2.477 1 97.94 292 GLY B N 1
ATOM 5305 C CA . GLY B 1 292 ? 7.691 29.375 2.539 1 97.94 292 GLY B CA 1
ATOM 5306 C C . GLY B 1 292 ? 6.449 28.734 3.121 1 97.94 292 GLY B C 1
ATOM 5307 O O . GLY B 1 292 ? 5.469 29.422 3.414 1 97.94 292 GLY B O 1
ATOM 5308 N N . PRO B 1 293 ? 6.5 27.391 3.285 1 98.81 293 PRO B N 1
ATOM 5309 C CA . PRO B 1 293 ? 5.348 26.656 3.828 1 98.81 293 PRO B CA 1
ATOM 5310 C C . PRO B 1 293 ? 5.027 27.062 5.27 1 98.81 293 PRO B C 1
ATOM 5312 O O . PRO B 1 293 ? 5.906 27.531 5.992 1 98.81 293 PRO B O 1
ATOM 5315 N N . ILE B 1 294 ? 3.76 26.828 5.668 1 98.44 294 ILE B N 1
ATOM 5316 C CA . ILE B 1 294 ? 3.281 27.266 6.973 1 98.44 294 ILE B CA 1
ATOM 5317 C C . ILE B 1 294 ? 2.666 26.094 7.73 1 98.44 294 ILE B C 1
ATOM 5319 O O . ILE B 1 294 ? 1.861 25.344 7.172 1 98.44 294 ILE B O 1
ATOM 5323 N N . ALA B 1 295 ? 3.061 25.906 8.984 1 98.38 295 ALA B N 1
ATOM 5324 C CA . ALA B 1 295 ? 2.424 24.906 9.828 1 98.38 295 ALA B CA 1
ATOM 5325 C C . ALA B 1 295 ? 1.058 25.375 10.32 1 98.38 295 ALA B C 1
ATOM 5327 O O . ALA B 1 295 ? 0.932 26.484 10.852 1 98.38 295 ALA B O 1
ATOM 5328 N N . VAL B 1 296 ? 0.051 24.547 10.141 1 98.12 296 VAL B N 1
ATOM 5329 C CA . VAL B 1 296 ? -1.298 24.891 10.586 1 98.12 296 VAL B CA 1
ATOM 5330 C C . VAL B 1 296 ? -1.96 23.656 11.195 1 98.12 296 VAL B C 1
ATOM 5332 O O . VAL B 1 296 ? -1.375 22.562 11.203 1 98.12 296 VAL B O 1
ATOM 5335 N N . ALA B 1 297 ? -3.145 23.875 11.758 1 97.75 297 ALA B N 1
ATOM 5336 C CA . ALA B 1 297 ? -3.988 22.797 12.281 1 97.75 297 ALA B CA 1
ATOM 5337 C C . ALA B 1 297 ? -5.441 22.984 11.859 1 97.75 297 ALA B C 1
ATOM 5339 O O . ALA B 1 297 ? -5.863 24.109 11.555 1 97.75 297 ALA B O 1
ATOM 5340 N N . LEU B 1 298 ? -6.152 21.906 11.828 1 98.44 298 LEU B N 1
ATOM 5341 C CA . LEU B 1 298 ? -7.57 21.984 11.477 1 98.44 298 LEU B CA 1
ATOM 5342 C C . LEU B 1 298 ? -8.336 20.797 12.047 1 98.44 298 LEU B C 1
ATOM 5344 O O . LEU B 1 298 ? -7.73 19.875 12.594 1 98.44 298 LEU B O 1
ATOM 5348 N N . ASN B 1 299 ? -9.641 20.922 11.984 1 98.5 299 ASN B N 1
ATOM 5349 C CA . ASN B 1 299 ? -10.523 19.781 12.227 1 98.5 299 ASN B CA 1
ATOM 5350 C C . ASN B 1 299 ? -10.547 18.828 11.031 1 98.5 299 ASN B C 1
ATOM 5352 O O . ASN B 1 299 ? -10.891 19.234 9.922 1 98.5 299 ASN B O 1
ATOM 5356 N N . ALA B 1 300 ? -10.203 17.594 11.273 1 98.25 300 ALA B N 1
ATOM 5357 C CA . ALA B 1 300 ? -9.953 16.672 10.172 1 98.25 300 ALA B CA 1
ATOM 5358 C C . ALA B 1 300 ? -11.164 15.781 9.914 1 98.25 300 ALA B C 1
ATOM 5360 O O . ALA B 1 300 ? -11.078 14.812 9.164 1 98.25 300 ALA B O 1
ATOM 5361 N N . ASP B 1 301 ? -12.328 16.062 10.445 1 96.38 301 ASP B N 1
ATOM 5362 C CA . ASP B 1 301 ? -13.5 15.203 10.367 1 96.38 301 ASP B CA 1
ATOM 5363 C C . ASP B 1 301 ? -13.828 14.852 8.922 1 96.38 301 ASP B C 1
ATOM 5365 O O . ASP B 1 301 ? -14.211 13.711 8.625 1 96.38 301 ASP B O 1
ATOM 5369 N N . TRP B 1 302 ? -13.68 15.75 8.086 1 97.19 302 TRP B N 1
ATOM 5370 C CA . TRP B 1 302 ? -14.094 15.57 6.695 1 97.19 302 TRP B CA 1
ATOM 5371 C C . TRP B 1 302 ? -13.016 14.852 5.895 1 97.19 302 TRP B C 1
ATOM 5373 O O . TRP B 1 302 ? -13.289 14.305 4.828 1 97.19 302 TRP B O 1
ATOM 5383 N N . LEU B 1 303 ? -11.82 14.742 6.395 1 98.56 303 LEU B N 1
ATOM 5384 C CA . LEU B 1 303 ? -10.68 14.219 5.656 1 98.56 303 LEU B CA 1
ATOM 5385 C C . LEU B 1 303 ? -10.727 12.695 5.59 1 98.56 303 LEU B C 1
ATOM 5387 O O . LEU B 1 303 ? -10.07 12.086 4.742 1 98.56 303 LEU B O 1
ATOM 5391 N N . GLN B 1 304 ? -11.43 12.07 6.48 1 98.31 304 GLN B N 1
ATOM 5392 C CA . GLN B 1 304 ? -11.594 10.625 6.383 1 98.31 304 GLN B CA 1
ATOM 5393 C C . GLN B 1 304 ? -12.141 10.219 5.02 1 98.31 304 GLN B C 1
ATOM 5395 O O . GLN B 1 304 ? -11.805 9.156 4.496 1 98.31 304 GLN B O 1
ATOM 5400 N N . ASN B 1 305 ? -12.969 11.125 4.418 1 98.31 305 ASN B N 1
ATOM 5401 C CA . ASN B 1 305 ? -13.68 10.797 3.186 1 98.31 305 ASN B CA 1
ATOM 5402 C C . ASN B 1 305 ? -13.141 11.602 2.004 1 98.31 305 ASN B C 1
ATOM 5404 O O . ASN B 1 305 ? -13.641 11.469 0.884 1 98.31 305 ASN B O 1
ATOM 5408 N N . TYR B 1 306 ? -12.148 12.367 2.211 1 98.56 306 TYR B N 1
ATOM 5409 C CA . TYR B 1 306 ? -11.633 13.211 1.138 1 98.56 306 TYR B CA 1
ATOM 5410 C C . TYR B 1 306 ? -10.914 12.375 0.087 1 98.56 306 TYR B C 1
ATOM 5412 O O . TYR B 1 306 ? -10.055 11.562 0.418 1 98.56 306 TYR B O 1
ATOM 5420 N N . ASN B 1 307 ? -11.266 12.656 -1.101 1 97.44 307 ASN B N 1
ATOM 5421 C CA . ASN B 1 307 ? -10.664 11.922 -2.213 1 97.44 307 ASN B CA 1
ATOM 5422 C C . ASN B 1 307 ? -9.922 12.859 -3.16 1 97.44 307 ASN B C 1
ATOM 5424 O O . ASN B 1 307 ? -8.766 12.609 -3.506 1 97.44 307 ASN B O 1
ATOM 5428 N N . ASN B 1 308 ? -10.578 13.938 -3.664 1 97.88 308 ASN B N 1
ATOM 5429 C CA . ASN B 1 308 ? -9.977 14.906 -4.574 1 97.88 308 ASN B CA 1
ATOM 5430 C C . ASN B 1 308 ? -10.828 16.172 -4.703 1 97.88 308 ASN B C 1
ATOM 5432 O O . ASN B 1 308 ? -11.93 16.234 -4.164 1 97.88 308 ASN B O 1
ATOM 5436 N N . GLY B 1 309 ? -10.164 17.141 -5.336 1 97.25 309 GLY B N 1
ATOM 5437 C CA . GLY B 1 309 ? -10.891 18.375 -5.562 1 97.25 309 GLY B CA 1
ATOM 5438 C C . GLY B 1 309 ? -10.758 19.375 -4.418 1 97.25 309 GLY B C 1
ATOM 5439 O O . GLY B 1 309 ? -9.992 19.141 -3.48 1 97.25 309 GLY B O 1
ATOM 5440 N N . ILE B 1 310 ? -11.5 20.5 -4.547 1 97.38 310 ILE B N 1
ATOM 5441 C CA . ILE B 1 310 ? -11.477 21.547 -3.531 1 97.38 310 ILE B CA 1
ATOM 5442 C C . ILE B 1 310 ? -12.609 21.312 -2.529 1 97.38 310 ILE B C 1
ATOM 5444 O O . ILE B 1 310 ? -13.789 21.438 -2.873 1 97.38 310 ILE B O 1
ATOM 5448 N N . GLY B 1 311 ? -12.242 20.938 -1.36 1 96.69 311 GLY B N 1
ATOM 5449 C CA . GLY B 1 311 ? -13.25 20.781 -0.324 1 96.69 311 GLY B CA 1
ATOM 5450 C C . GLY B 1 311 ? -13.805 22.094 0.194 1 96.69 311 GLY B C 1
ATOM 5451 O O . GLY B 1 311 ? -13.07 23.078 0.292 1 96.69 311 GLY B O 1
ATOM 5452 N N . ASP B 1 312 ? -15.07 22.094 0.57 1 96.25 312 ASP B N 1
ATOM 5453 C CA . ASP B 1 312 ? -15.719 23.203 1.244 1 96.25 312 ASP B CA 1
ATOM 5454 C C . ASP B 1 312 ? -16.641 22.719 2.359 1 96.25 312 ASP B C 1
ATOM 5456 O O . ASP B 1 312 ? -17.844 22.969 2.328 1 96.25 312 ASP B O 1
ATOM 5460 N N . PRO B 1 313 ? -16.062 22.094 3.332 1 96.38 313 PRO B N 1
ATOM 5461 C CA . PRO B 1 313 ? -16.875 21.547 4.422 1 96.38 313 PRO B CA 1
ATOM 5462 C C . PRO B 1 313 ? -17.359 22.625 5.395 1 96.38 313 PRO B C 1
ATOM 5464 O O . PRO B 1 313 ? -16.812 22.75 6.5 1 96.38 313 PRO B O 1
ATOM 5467 N N . ALA B 1 314 ? -18.438 23.266 5.098 1 95.19 314 ALA B N 1
ATOM 5468 C CA . ALA B 1 314 ? -18.953 24.375 5.887 1 95.19 314 ALA B CA 1
ATOM 5469 C C . ALA B 1 314 ? -19.469 23.891 7.242 1 95.19 314 ALA B C 1
ATOM 5471 O O . ALA B 1 314 ? -19.531 24.672 8.195 1 95.19 314 ALA B O 1
ATOM 5472 N N . TRP B 1 315 ? -19.812 22.688 7.332 1 93.69 315 TRP B N 1
ATOM 5473 C CA . TRP B 1 315 ? -20.359 22.125 8.555 1 93.69 315 TRP B CA 1
ATOM 5474 C C . TRP B 1 315 ? -19.266 21.812 9.562 1 93.69 315 TRP B C 1
ATOM 5476 O O . TRP B 1 315 ? -19.547 21.547 10.734 1 93.69 315 TRP B O 1
ATOM 5486 N N . CYS B 1 316 ? -18.031 21.766 9.117 1 95.5 316 CYS B N 1
ATOM 5487 C CA . CYS B 1 316 ? -16.891 21.391 9.938 1 95.5 316 CYS B CA 1
ATOM 5488 C C . CYS B 1 316 ? -16.656 22.391 11.062 1 95.5 316 CYS B C 1
ATOM 5490 O O . CYS B 1 316 ? -16.625 23.609 10.82 1 95.5 316 CYS B O 1
ATOM 5492 N N . ASP B 1 317 ? -16.453 21.969 12.336 1 96.75 317 ASP B N 1
ATOM 5493 C CA . ASP B 1 317 ? -16.281 22.828 13.508 1 96.75 317 ASP B CA 1
ATOM 5494 C C . ASP B 1 317 ? -14.867 23.391 13.562 1 96.75 317 ASP B C 1
ATOM 5496 O O . ASP B 1 317 ? -13.906 22.672 13.82 1 96.75 317 ASP B O 1
ATOM 5500 N N . PRO B 1 318 ? -14.711 24.672 13.344 1 96.88 318 PRO B N 1
ATOM 5501 C CA . PRO B 1 318 ? -13.383 25.281 13.305 1 96.88 318 PRO B CA 1
ATOM 5502 C C . PRO B 1 318 ? -12.75 25.406 14.695 1 96.88 318 PRO B C 1
ATOM 5504 O O . PRO B 1 318 ? -11.586 25.797 14.812 1 96.88 318 PRO B O 1
ATOM 5507 N N . THR B 1 319 ? -13.406 25.047 15.781 1 96.31 319 THR B N 1
ATOM 5508 C CA . THR B 1 319 ? -12.891 25.219 17.141 1 96.31 319 THR B CA 1
ATOM 5509 C C . THR B 1 319 ? -12.352 23.891 17.688 1 96.31 319 THR B C 1
ATOM 5511 O O . THR B 1 319 ? -11.844 23.844 18.797 1 96.31 319 THR B O 1
ATOM 5514 N N . GLN B 1 320 ? -12.453 22.844 16.938 1 96.5 320 GLN B N 1
ATOM 5515 C CA . GLN B 1 320 ? -11.977 21.531 17.359 1 96.5 320 GLN B CA 1
ATOM 5516 C C . GLN B 1 320 ? -10.812 21.062 16.484 1 96.5 320 GLN B C 1
ATOM 5518 O O . GLN B 1 320 ? -10.953 20.125 15.703 1 96.5 320 GLN B O 1
ATOM 5523 N N . LEU B 1 321 ? -9.711 21.656 16.766 1 96.69 321 LEU B N 1
ATOM 5524 C CA . LEU B 1 321 ? -8.523 21.344 15.969 1 96.69 321 LEU B CA 1
ATOM 5525 C C . LEU B 1 321 ? -7.91 20.016 16.422 1 96.69 321 LEU B C 1
ATOM 5527 O O . LEU B 1 321 ? -7.535 19.875 17.594 1 96.69 321 LEU B O 1
ATOM 5531 N N . ASP B 1 322 ? -7.773 19.047 15.531 1 97.38 322 ASP B N 1
ATOM 5532 C CA . ASP B 1 322 ? -7.305 17.734 15.945 1 97.38 322 ASP B CA 1
ATOM 5533 C C . ASP B 1 322 ? -6.297 17.172 14.953 1 97.38 322 ASP B C 1
ATOM 5535 O O . ASP B 1 322 ? -5.996 15.977 14.969 1 97.38 322 ASP B O 1
ATOM 5539 N N . HIS B 1 323 ? -5.773 18.047 14.086 1 98.31 323 HIS B N 1
ATOM 5540 C CA . HIS B 1 323 ? -4.855 17.547 13.07 1 98.31 323 HIS B CA 1
ATOM 5541 C C . HIS B 1 323 ? -3.924 18.656 12.586 1 98.31 323 HIS B C 1
ATOM 5543 O O . HIS B 1 323 ? -4.383 19.719 12.133 1 98.31 323 HIS B O 1
ATOM 5549 N N . GLY B 1 324 ? -2.611 18.438 12.734 1 98.06 324 GLY B N 1
ATOM 5550 C CA . GLY B 1 324 ? -1.6 19.328 12.203 1 98.06 324 GLY B CA 1
ATOM 5551 C C . GLY B 1 324 ? -1.203 19.016 10.781 1 98.06 324 GLY B C 1
ATOM 5552 O O . GLY B 1 324 ? -1.009 17.844 10.43 1 98.06 324 GLY B O 1
ATOM 5553 N N . VAL B 1 325 ? -1.122 20 9.93 1 98.88 325 VAL B N 1
ATOM 5554 C CA . VAL B 1 325 ? -0.768 19.828 8.523 1 98.88 325 VAL B CA 1
ATOM 5555 C C . VAL B 1 325 ? 0.098 21 8.07 1 98.88 325 VAL B C 1
ATOM 5557 O O . VAL B 1 325 ? 0.524 21.828 8.891 1 98.88 325 VAL B O 1
ATOM 5560 N N . LEU B 1 326 ? 0.461 20.938 6.785 1 98.94 326 LEU B N 1
ATOM 5561 C CA . LEU B 1 326 ? 1.369 21.953 6.25 1 98.94 326 LEU B CA 1
ATOM 5562 C C . LEU B 1 326 ? 0.759 22.641 5.035 1 98.94 326 LEU B C 1
ATOM 5564 O O . LEU B 1 326 ? 0.443 21.984 4.039 1 98.94 326 LEU B O 1
ATOM 5568 N N . LEU B 1 327 ? 0.576 24 5.113 1 98.88 327 LEU B N 1
ATOM 5569 C CA . LEU B 1 327 ? 0.231 24.781 3.928 1 98.88 327 LEU B CA 1
ATOM 5570 C C . LEU B 1 327 ? 1.44 24.938 3.012 1 98.88 327 LEU B C 1
ATOM 5572 O O . LEU B 1 327 ? 2.467 25.484 3.42 1 98.88 327 LEU B O 1
ATOM 5576 N N . VAL B 1 328 ? 1.257 24.531 1.753 1 98.94 328 VAL B N 1
ATOM 5577 C CA . VAL B 1 328 ? 2.424 24.562 0.879 1 98.94 328 VAL B CA 1
ATOM 5578 C C . VAL B 1 328 ? 2.146 25.484 -0.314 1 98.94 328 VAL B C 1
ATOM 5580 O O . VAL B 1 328 ? 3.064 25.844 -1.05 1 98.94 328 VAL B O 1
ATOM 5583 N N . GLY B 1 329 ? 0.896 25.844 -0.506 1 98.88 329 GLY B N 1
ATOM 5584 C CA . GLY B 1 329 ? 0.56 26.688 -1.646 1 98.88 329 GLY B CA 1
ATOM 5585 C C . GLY B 1 329 ? -0.907 27.062 -1.69 1 98.88 329 GLY B C 1
ATOM 5586 O O . GLY B 1 329 ? -1.65 26.812 -0.74 1 98.88 329 GLY B O 1
ATOM 5587 N N . TYR B 1 330 ? -1.239 27.766 -2.74 1 98.75 330 TYR B N 1
ATOM 5588 C CA . TYR B 1 330 ? -2.609 28.188 -2.998 1 98.75 330 TYR B CA 1
ATOM 5589 C C . TYR B 1 330 ? -2.828 28.453 -4.48 1 98.75 330 TYR B C 1
ATOM 5591 O O . TYR B 1 330 ? -1.867 28.562 -5.25 1 98.75 330 TYR B O 1
ATOM 5599 N N . GLY B 1 331 ? -4.074 28.453 -4.801 1 98.19 331 GLY B N 1
ATOM 5600 C CA . GLY B 1 331 ? -4.453 28.766 -6.168 1 98.19 331 GLY B CA 1
ATOM 5601 C C . GLY B 1 331 ? -5.887 29.25 -6.293 1 98.19 331 GLY B C 1
ATOM 5602 O O . GLY B 1 331 ? -6.527 29.578 -5.289 1 98.19 331 GLY B O 1
ATOM 5603 N N . VAL B 1 332 ? -6.25 29.469 -7.562 1 96.31 332 VAL B N 1
ATOM 5604 C CA . VAL B 1 332 ? -7.613 29.875 -7.891 1 96.31 332 VAL B CA 1
ATOM 5605 C C . VAL B 1 332 ? -8.141 29.016 -9.039 1 96.31 332 VAL B C 1
ATOM 5607 O O . VAL B 1 332 ? -7.492 28.891 -10.078 1 96.31 332 VAL B O 1
ATOM 5610 N N . GLU B 1 333 ? -9.195 28.312 -8.719 1 93.12 333 GLU B N 1
ATOM 5611 C CA . GLU B 1 333 ? -9.859 27.562 -9.789 1 93.12 333 GLU B CA 1
ATOM 5612 C C . GLU B 1 333 ? -10.914 28.438 -10.477 1 93.12 333 GLU B C 1
ATOM 5614 O O . GLU B 1 333 ? -11.758 29.031 -9.82 1 93.12 333 GLU B O 1
ATOM 5619 N N . THR B 1 334 ? -10.82 28.406 -11.836 1 87.31 334 THR B N 1
ATOM 5620 C CA . THR B 1 334 ? -11.742 29.234 -12.609 1 87.31 334 THR B CA 1
ATOM 5621 C C . THR B 1 334 ? -12.727 28.359 -13.383 1 87.31 334 THR B C 1
ATOM 5623 O O . THR B 1 334 ? -12.352 27.297 -13.898 1 87.31 334 THR B O 1
ATOM 5626 N N . PHE B 1 335 ? -13.883 28.688 -13.25 1 79.44 335 PHE B N 1
ATOM 5627 C CA . PHE B 1 335 ? -14.945 28.016 -14 1 79.44 335 PHE B CA 1
ATOM 5628 C C . PHE B 1 335 ? -15.539 28.953 -15.047 1 79.44 335 PHE B C 1
ATOM 5630 O O . PHE B 1 335 ? -15.414 30.188 -14.93 1 79.44 335 PHE B O 1
ATOM 5637 N N . TRP B 1 336 ? -15.961 28.375 -16.172 1 75.56 336 TRP B N 1
ATOM 5638 C CA . TRP B 1 336 ? -16.562 29.188 -17.219 1 75.56 336 TRP B CA 1
ATOM 5639 C C . TRP B 1 336 ? -17.719 30.016 -16.688 1 75.56 336 TRP B C 1
ATOM 5641 O O . TRP B 1 336 ? -17.844 31.203 -16.984 1 75.56 336 TRP B O 1
ATOM 5651 N N . PHE B 1 337 ? -18.594 29.266 -15.992 1 73.81 337 PHE B N 1
ATOM 5652 C CA . PHE B 1 337 ? -19.75 29.938 -15.422 1 73.81 337 PHE B CA 1
ATOM 5653 C C . PHE B 1 337 ? -19.688 29.938 -13.898 1 73.81 337 PHE B C 1
ATOM 5655 O O . PHE B 1 337 ? -19.406 28.906 -13.281 1 73.81 337 PHE B O 1
ATOM 5662 N N . GLY B 1 338 ? -19.078 30.859 -13.266 1 75.75 338 GLY B N 1
ATOM 5663 C CA . GLY B 1 338 ? -19.078 30.938 -11.812 1 75.75 338 GLY B CA 1
ATOM 5664 C C . GLY B 1 338 ? -17.938 31.781 -11.266 1 75.75 338 GLY B C 1
ATOM 5665 O O . GLY B 1 338 ? -17.094 32.25 -12.023 1 75.75 338 GLY B O 1
ATOM 5666 N N . SER B 1 339 ? -17.984 32 -10.008 1 84.38 339 SER B N 1
ATOM 5667 C CA . SER B 1 339 ? -16.969 32.781 -9.32 1 84.38 339 SER B CA 1
ATOM 5668 C C . SER B 1 339 ? -15.695 31.969 -9.109 1 84.38 339 SER B C 1
ATOM 5670 O O . SER B 1 339 ? -15.766 30.766 -8.859 1 84.38 339 SER B O 1
ATOM 5672 N N . PRO B 1 340 ? -14.602 32.594 -9.383 1 91.44 340 PRO B N 1
ATOM 5673 C CA . PRO B 1 340 ? -13.352 31.891 -9.078 1 91.44 340 PRO B CA 1
ATOM 5674 C C . PRO B 1 340 ? -13.305 31.359 -7.648 1 91.44 340 PRO B C 1
ATOM 5676 O O . PRO B 1 340 ? -13.812 32 -6.727 1 91.44 340 PRO B O 1
ATOM 5679 N N . GLU B 1 341 ? -12.781 30.219 -7.48 1 93.56 341 GLU B N 1
ATOM 5680 C CA . GLU B 1 341 ? -12.688 29.609 -6.16 1 93.56 341 GLU B CA 1
ATOM 5681 C C . GLU B 1 341 ? -11.242 29.516 -5.691 1 93.56 341 GLU B C 1
ATOM 5683 O O . GLU B 1 341 ? -10.484 28.656 -6.152 1 93.56 341 GLU B O 1
ATOM 5688 N N . PRO B 1 342 ? -10.883 30.438 -4.762 1 97.31 342 PRO B N 1
ATOM 5689 C CA . PRO B 1 342 ? -9.547 30.312 -4.184 1 97.31 342 PRO B CA 1
ATOM 5690 C C . PRO B 1 342 ? -9.414 29.094 -3.27 1 97.31 342 PRO B C 1
ATOM 5692 O O . PRO B 1 342 ? -10.367 28.719 -2.586 1 97.31 342 PRO B O 1
ATOM 5695 N N . TYR B 1 343 ? -8.266 28.438 -3.256 1 98.56 343 TYR B N 1
ATOM 5696 C CA . TYR B 1 343 ? -8.078 27.266 -2.426 1 98.56 343 TYR B CA 1
ATOM 5697 C C . TYR B 1 343 ? -6.66 27.203 -1.871 1 98.56 343 TYR B C 1
ATOM 5699 O O . TYR B 1 343 ? -5.75 27.844 -2.408 1 98.56 343 TYR B O 1
ATOM 5707 N N . TRP B 1 344 ? -6.523 26.5 -0.771 1 98.88 344 TRP B N 1
ATOM 5708 C CA . TRP B 1 344 ? -5.227 26.125 -0.213 1 98.88 344 TRP B CA 1
ATOM 5709 C C . TRP B 1 344 ? -4.773 24.781 -0.762 1 98.88 344 TRP B C 1
ATOM 5711 O O . TRP B 1 344 ? -5.594 23.906 -1.025 1 98.88 344 TRP B O 1
ATOM 5721 N N . ILE B 1 345 ? -3.477 24.625 -0.922 1 98.94 345 ILE B N 1
ATOM 5722 C CA . ILE B 1 345 ? -2.842 23.312 -1.108 1 98.94 345 ILE B CA 1
ATOM 5723 C C . ILE B 1 345 ? -2.18 22.875 0.196 1 98.94 345 ILE B C 1
ATOM 5725 O O . ILE B 1 345 ? -1.326 23.578 0.737 1 98.94 345 ILE B O 1
ATOM 5729 N N . VAL B 1 346 ? -2.57 21.719 0.655 1 98.94 346 VAL B N 1
ATOM 5730 C CA . VAL B 1 346 ? -2.17 21.297 1.997 1 98.94 346 VAL B CA 1
ATOM 5731 C C . VAL B 1 346 ? -1.474 19.938 1.934 1 98.94 346 VAL B C 1
ATOM 5733 O O . VAL B 1 346 ? -1.984 19 1.318 1 98.94 346 VAL B O 1
ATOM 5736 N N . LYS B 1 347 ? -0.283 19.859 2.504 1 98.94 347 LYS B N 1
ATOM 5737 C CA . LYS B 1 347 ? 0.444 18.594 2.625 1 98.94 347 LYS B CA 1
ATOM 5738 C C . LYS B 1 347 ? 0.016 17.828 3.875 1 98.94 347 LYS B C 1
ATOM 5740 O O . LYS B 1 347 ? 0.073 18.359 4.984 1 98.94 347 LYS B O 1
ATOM 5745 N N . ASN B 1 348 ? -0.443 16.641 3.664 1 98.69 348 ASN B N 1
ATOM 5746 C CA . ASN B 1 348 ? -0.823 15.742 4.746 1 98.69 348 ASN B CA 1
ATOM 5747 C C . ASN B 1 348 ? 0.302 14.766 5.086 1 98.69 348 ASN B C 1
ATOM 5749 O O . ASN B 1 348 ? 1.401 14.867 4.539 1 98.69 348 ASN B O 1
ATOM 5753 N N . SER B 1 349 ? 0.051 13.922 6.121 1 98.5 349 SER B N 1
ATOM 5754 C CA . SER B 1 349 ? 1.087 13 6.574 1 98.5 349 SER B CA 1
ATOM 5755 C C . SER B 1 349 ? 0.556 11.57 6.66 1 98.5 349 SER B C 1
ATOM 5757 O O . SER B 1 349 ? 0.909 10.828 7.578 1 98.5 349 SER B O 1
ATOM 5759 N N . TRP B 1 350 ? -0.356 11.227 5.777 1 98.25 350 TRP B N 1
ATOM 5760 C CA . TRP B 1 350 ? -0.934 9.883 5.785 1 98.25 350 TRP B CA 1
ATOM 5761 C C . TRP B 1 350 ? -0.473 9.086 4.57 1 98.25 350 TRP B C 1
ATOM 5763 O O . TRP B 1 350 ? -1.165 8.172 4.125 1 98.25 350 TRP B O 1
ATOM 5773 N N . GLY B 1 351 ? 0.653 9.523 3.963 1 97 351 GLY B N 1
ATOM 5774 C CA . GLY B 1 351 ? 1.189 8.812 2.814 1 97 351 GLY B CA 1
ATOM 5775 C C . GLY B 1 351 ? 0.638 9.312 1.492 1 97 351 GLY B C 1
ATOM 5776 O O . GLY B 1 351 ? -0.372 10.016 1.463 1 97 351 GLY B O 1
ATOM 5777 N N . GLU B 1 352 ? 1.267 8.875 0.389 1 96.44 352 GLU B N 1
ATOM 5778 C CA . GLU B 1 352 ? 0.902 9.328 -0.95 1 96.44 352 GLU B CA 1
ATOM 5779 C C . GLU B 1 352 ? -0.358 8.625 -1.447 1 96.44 352 GLU B C 1
ATOM 5781 O O . GLU B 1 352 ? -0.978 9.07 -2.418 1 96.44 352 GLU B O 1
ATOM 5786 N N . ASP B 1 353 ? -0.681 7.582 -0.795 1 94.69 353 ASP B N 1
ATOM 5787 C CA . ASP B 1 353 ? -1.827 6.801 -1.253 1 94.69 353 ASP B CA 1
ATOM 5788 C C . ASP B 1 353 ? -3.131 7.352 -0.68 1 94.69 353 ASP B C 1
ATOM 5790 O O . ASP B 1 353 ? -4.164 6.68 -0.716 1 94.69 353 ASP B O 1
ATOM 5794 N N . TRP B 1 354 ? -3.082 8.508 -0.179 1 97.44 354 TRP B N 1
ATOM 5795 C CA . TRP B 1 354 ? -4.262 9.195 0.333 1 97.44 354 TRP B CA 1
ATOM 5796 C C . TRP B 1 354 ? -4.453 10.539 -0.365 1 97.44 354 TRP B C 1
ATOM 5798 O O . TRP B 1 354 ? -3.482 11.242 -0.653 1 97.44 354 TRP B O 1
ATOM 5808 N N . GLY B 1 355 ? -5.691 10.891 -0.58 1 98.12 355 GLY B N 1
ATOM 5809 C CA . GLY B 1 355 ? -5.996 12.18 -1.179 1 98.12 355 GLY B CA 1
ATOM 5810 C C . GLY B 1 355 ? -5.371 12.359 -2.549 1 98.12 355 GLY B C 1
ATOM 5811 O O . GLY B 1 355 ? -5.434 11.461 -3.391 1 98.12 355 GLY B O 1
ATOM 5812 N N . GLU B 1 356 ? -4.922 13.555 -2.758 1 98.38 356 GLU B N 1
ATOM 5813 C CA . GLU B 1 356 ? -4.211 13.859 -3.996 1 98.38 356 GLU B CA 1
ATOM 5814 C C . GLU B 1 356 ? -2.709 13.641 -3.838 1 98.38 356 GLU B C 1
ATOM 5816 O O . GLU B 1 356 ? -1.948 14.602 -3.693 1 98.38 356 GLU B O 1
ATOM 5821 N N . MET B 1 357 ? -2.35 12.336 -3.787 1 97.56 357 MET B N 1
ATOM 5822 C CA . MET B 1 357 ? -0.96 11.93 -3.588 1 97.56 357 MET B CA 1
ATOM 5823 C C . MET B 1 357 ? -0.404 12.516 -2.293 1 97.56 357 MET B C 1
ATOM 5825 O O . MET B 1 357 ? 0.684 13.094 -2.287 1 97.56 357 MET B O 1
ATOM 5829 N N . GLY B 1 358 ? -1.228 12.523 -1.313 1 98.38 358 GLY B N 1
ATOM 5830 C CA . GLY B 1 358 ? -0.797 12.961 0.007 1 98.38 358 GLY B CA 1
ATOM 5831 C C . GLY B 1 358 ? -1.179 14.391 0.317 1 98.38 358 GLY B C 1
ATOM 5832 O O . GLY B 1 358 ? -0.927 14.883 1.42 1 98.38 358 GLY B O 1
ATOM 5833 N N . TYR B 1 359 ? -1.809 15.062 -0.637 1 98.88 359 TYR B N 1
ATOM 5834 C CA . TYR B 1 359 ? -2.24 16.438 -0.466 1 98.88 359 TYR B CA 1
ATOM 5835 C C . TYR B 1 359 ? -3.758 16.547 -0.527 1 98.88 359 TYR B C 1
ATOM 5837 O O . TYR B 1 359 ? -4.438 15.609 -0.933 1 98.88 359 TYR B O 1
ATOM 5845 N N . PHE B 1 360 ? -4.234 17.672 -0.065 1 98.81 360 PHE B N 1
ATOM 5846 C CA . PHE B 1 360 ? -5.637 18.016 -0.273 1 98.81 360 PHE B CA 1
ATOM 5847 C C . PHE B 1 360 ? -5.801 19.516 -0.481 1 98.81 360 PHE B C 1
ATOM 5849 O O . PHE B 1 360 ? -4.867 20.281 -0.251 1 98.81 360 PHE B O 1
ATOM 5856 N N . ARG B 1 361 ? -6.922 19.875 -0.985 1 98.75 361 ARG B N 1
ATOM 5857 C CA . ARG B 1 361 ? -7.262 21.266 -1.221 1 98.75 361 ARG B CA 1
ATOM 5858 C C . ARG B 1 361 ? -8.523 21.656 -0.463 1 98.75 361 ARG B C 1
ATOM 5860 O O . ARG B 1 361 ? -9.461 20.875 -0.359 1 98.75 361 ARG B O 1
ATOM 5867 N N . ILE B 1 362 ? -8.492 22.766 -0.003 1 98.44 362 ILE B N 1
ATOM 5868 C CA . ILE B 1 362 ? -9.633 23.297 0.746 1 98.44 362 ILE B CA 1
ATOM 5869 C C . ILE B 1 362 ? -9.867 24.75 0.376 1 98.44 362 ILE B C 1
ATOM 5871 O O . ILE B 1 362 ? -8.914 25.5 0.149 1 98.44 362 ILE B O 1
ATOM 5875 N N . ILE B 1 363 ? -11.078 25.125 0.333 1 97.56 363 ILE B N 1
ATOM 5876 C CA . ILE B 1 363 ? -11.445 26.469 -0.057 1 97.56 363 ILE B CA 1
ATOM 5877 C C . ILE B 1 363 ? -10.742 27.484 0.845 1 97.56 363 ILE B C 1
ATOM 5879 O O . ILE B 1 363 ? -10.617 27.266 2.053 1 97.56 363 ILE B O 1
ATOM 5883 N N . ARG B 1 364 ? -10.305 28.547 0.258 1 98.12 364 ARG B N 1
ATOM 5884 C CA . ARG B 1 364 ? -9.594 29.609 0.958 1 98.12 364 ARG B CA 1
ATOM 5885 C C . ARG B 1 364 ? -10.484 30.844 1.139 1 98.12 364 ARG B C 1
ATOM 5887 O O . ARG B 1 364 ? -11.398 31.078 0.341 1 98.12 364 ARG B O 1
ATOM 5894 N N . ASN B 1 365 ? -10.148 31.625 2.227 1 97 365 ASN B N 1
ATOM 5895 C CA . ASN B 1 365 ? -10.805 32.875 2.574 1 97 365 ASN B CA 1
ATOM 5896 C C . ASN B 1 365 ? -12.18 32.625 3.195 1 97 365 ASN B C 1
ATOM 5898 O O . ASN B 1 365 ? -13.062 33.5 3.117 1 97 365 ASN B O 1
ATOM 5902 N N . LYS B 1 366 ? -12.375 31.438 3.775 1 97.12 366 LYS B N 1
ATOM 5903 C CA . LYS B 1 366 ? -13.609 31.125 4.484 1 97.12 366 LYS B CA 1
ATOM 5904 C C . LYS B 1 366 ? -13.328 30.547 5.867 1 97.12 366 LYS B C 1
ATOM 5906 O O . LYS B 1 366 ? -14.25 30.266 6.633 1 97.12 366 LYS B O 1
ATOM 5911 N N . GLY B 1 367 ? -12.039 30.312 6.168 1 97.62 367 GLY B N 1
ATOM 5912 C CA . GLY B 1 367 ? -11.633 29.797 7.465 1 97.62 367 GLY B CA 1
ATOM 5913 C C . GLY B 1 367 ? -12.195 28.422 7.762 1 97.62 367 GLY B C 1
ATOM 5914 O O . GLY B 1 367 ? -12.492 28.109 8.914 1 97.62 367 GLY B O 1
ATOM 5915 N N . ARG B 1 368 ? -12.375 27.609 6.758 1 97.81 368 ARG B N 1
ATOM 5916 C CA . ARG B 1 368 ? -13.008 26.312 6.922 1 97.81 368 ARG B CA 1
ATOM 5917 C C . ARG B 1 368 ? -12.211 25.422 7.883 1 97.81 368 ARG B C 1
ATOM 5919 O O . ARG B 1 368 ? -10.984 25.391 7.82 1 97.81 368 ARG B O 1
ATOM 5926 N N . CYS B 1 369 ? -12.906 24.844 8.812 1 98.25 369 CYS B N 1
ATOM 5927 C CA . CYS B 1 369 ? -12.422 23.844 9.742 1 98.25 369 CYS B CA 1
ATOM 5928 C C . CYS B 1 369 ? -11.305 24.391 10.617 1 98.25 369 CYS B C 1
ATOM 5930 O O . CYS B 1 369 ? -10.547 23.641 11.219 1 98.25 369 CYS B O 1
ATOM 5932 N N . GLY B 1 370 ? -11.062 25.688 10.625 1 98.44 370 GLY B N 1
ATOM 5933 C CA . GLY B 1 370 ? -10.133 26.328 11.531 1 98.44 370 GLY B CA 1
ATOM 5934 C C . GLY B 1 370 ? -8.719 26.406 10.984 1 98.44 370 GLY B C 1
ATOM 5935 O O . GLY B 1 370 ? -7.773 26.656 11.734 1 98.44 370 GLY B O 1
ATOM 5936 N N . ILE B 1 371 ? -8.531 26.203 9.688 1 98.38 371 ILE B N 1
ATOM 5937 C CA . ILE B 1 371 ? -7.211 26 9.102 1 98.38 371 ILE B CA 1
ATOM 5938 C C . ILE B 1 371 ? -6.375 27.266 9.266 1 98.38 371 ILE B C 1
ATOM 5940 O O . ILE B 1 371 ? -5.145 27.219 9.242 1 98.38 371 ILE B O 1
ATOM 5944 N N . ASN B 1 372 ? -6.992 28.438 9.445 1 97.44 372 ASN B N 1
ATOM 5945 C CA . ASN B 1 372 ? -6.277 29.719 9.508 1 97.44 372 ASN B CA 1
ATOM 5946 C C . ASN B 1 372 ? -6.078 30.172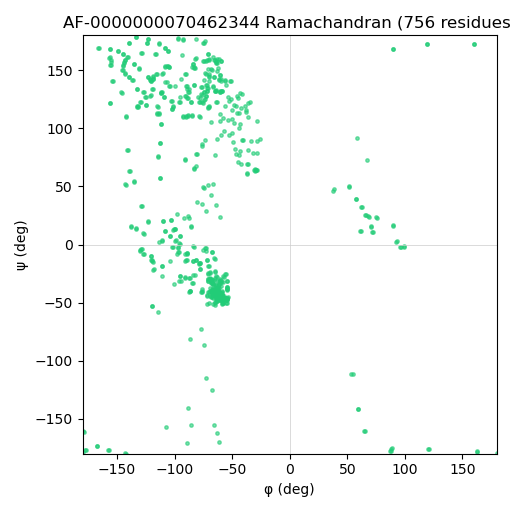 10.953 1 97.44 372 ASN B C 1
ATOM 5948 O O . ASN B 1 372 ? -5.512 31.234 11.195 1 97.44 372 ASN B O 1
ATOM 5952 N N . THR B 1 373 ? -6.469 29.406 11.914 1 96.19 373 THR B N 1
ATOM 5953 C CA . THR B 1 373 ? -6.641 29.938 13.258 1 96.19 373 THR B CA 1
ATOM 5954 C C . THR B 1 373 ? -5.328 29.891 14.031 1 96.19 373 THR B C 1
ATOM 5956 O O . THR B 1 373 ? -5.109 30.688 14.945 1 96.19 373 THR B O 1
ATOM 5959 N N . VAL B 1 374 ? -4.48 28.922 13.688 1 93.94 374 VAL B N 1
ATOM 5960 C CA . VAL B 1 374 ? -3.242 28.812 14.453 1 93.94 374 VAL B CA 1
ATOM 5961 C C . VAL B 1 374 ? -2.061 28.609 13.508 1 93.94 374 VAL B C 1
ATOM 5963 O O . VAL B 1 374 ? -1.259 27.703 13.695 1 93.94 374 VAL B O 1
ATOM 5966 N N . PRO B 1 375 ? -1.896 29.484 12.523 1 95.88 375 PRO B N 1
ATOM 5967 C CA . PRO B 1 375 ? -0.732 29.391 11.641 1 95.88 375 PRO B CA 1
ATOM 5968 C C . PRO B 1 375 ? 0.571 29.781 12.336 1 95.88 375 PRO B C 1
ATOM 5970 O O . PRO B 1 375 ? 0.61 30.781 13.062 1 95.88 375 PRO B O 1
ATOM 5973 N N . SER B 1 376 ? 1.646 29 12.148 1 94.19 376 SER B N 1
ATOM 5974 C CA . SER B 1 376 ? 2.932 29.281 12.773 1 94.19 376 SER B CA 1
ATOM 5975 C C . SER B 1 376 ? 4.09 28.938 11.844 1 94.19 376 SER B C 1
ATOM 5977 O O . SER B 1 376 ? 3.908 28.203 10.867 1 94.19 376 SER B O 1
ATOM 5979 N N . THR B 1 377 ? 5.211 29.531 12.109 1 96.12 377 THR B N 1
ATOM 5980 C CA . THR B 1 377 ? 6.426 29.25 11.352 1 96.12 377 THR B CA 1
ATOM 5981 C C . THR B 1 377 ? 7.656 29.312 12.25 1 96.12 377 THR B C 1
ATOM 5983 O O . THR B 1 377 ? 7.66 30.031 13.25 1 96.12 377 THR B O 1
ATOM 5986 N N . SER B 1 378 ? 8.594 28.547 11.875 1 95.62 378 SER B N 1
ATOM 5987 C CA . SER B 1 378 ? 9.891 28.594 12.539 1 95.62 378 SER B CA 1
ATOM 5988 C C . SER B 1 378 ? 10.773 29.703 11.961 1 95.62 378 SER B C 1
ATOM 5990 O O . SER B 1 378 ? 10.547 30.141 10.836 1 95.62 378 SER B O 1
ATOM 5992 N N . ILE B 1 379 ? 11.688 30.141 12.773 1 94.31 379 ILE B N 1
ATOM 5993 C CA . ILE B 1 379 ? 12.727 31.078 12.359 1 94.31 379 ILE B CA 1
ATOM 5994 C C . ILE B 1 379 ? 14.094 30.406 12.461 1 94.31 379 ILE B C 1
ATOM 5996 O O . ILE B 1 379 ? 14.508 29.984 13.539 1 94.31 379 ILE B O 1
ATOM 6000 N N . VAL B 1 380 ? 14.695 30.359 11.305 1 95.5 380 VAL B N 1
ATOM 6001 C CA . VAL B 1 380 ? 15.969 29.656 11.211 1 95.5 380 VAL B CA 1
ATOM 6002 C C . VAL B 1 380 ? 17.109 30.672 11.211 1 95.5 380 VAL B C 1
ATOM 6004 O O . VAL B 1 380 ? 16.953 31.797 10.719 1 95.5 380 VAL B O 1
#

Radius of gyration: 36.92 Å; Cα contacts (8 Å, |Δi|>4): 1502; chains: 2; bounding box: 106×150×99 Å

InterPro domains:
  IPR000169 Cysteine peptidase, cysteine active site [PS00139] (173-184)
  IPR000668 Peptidase C1A, papain C-terminal [PF00112] (155-377)
  IPR000668 Peptidase C1A, papain C-terminal [PR00705] (173-188)
  IPR000668 Peptidase C1A, papain C-terminal [PR00705] (323-333)
  IPR000668 Peptidase C1A, papain C-terminal [PR00705] (343-349)
  IPR000668 Peptidase C1A, papain C-terminal [SM00645] (155-379)
  IPR013128 Peptidase C1A [PTHR12411] (56-372)
  IPR013201 Cathepsin propeptide inhibitor domain (I29) [PF08246] (61-117)
  IPR013201 Cathepsin propeptide inhibitor domain (I29) [SM00848] (61-117)
  IPR025660 Cysteine peptidase, histidine active site [PS00639] (321-331)
  IPR025661 Cysteine peptidase, asparagine active site [PS00640] (343-362)
  IPR038765 Papain-like cysteine peptidase superfamily [SSF54001] (56-378)
  IPR039417 Papain-like cysteine endopeptidase [cd02248] (156-376)

Organism: Naegleria fowleri (NCBI:txid5763)

Sequence (760 aa):
MFSSLSYPTIISLVLASLMMCISCTTATVAADPITSSSTHSRTSTQSSYQPLSVDEMKSLFLQFTHKHNKFYQGPKEYQQRFEIFSQNVEKSRQMNLLEGRNTYGVTKFSDLSPEEFKKYYLMEPKTPQLMMSSGVNRNGVLPISRVSQQQVRDAPKSWDWRDHGAVTYVKNQGQCGSCWAFSATGNIEGQWYLKTKKLKALSEQQLVDCDHNCVIFENQQSCDSGCDGGLQCSAYQYIIQAGGIASEDAYPYYAESYTCTVKPSQFVAKLQNWTMLSTNETELAAWLAENGPIAVALNADWLQNYNNGIGDPAWCDPTQLDHGVLLVGYGVETFWFGSPEPYWIVKNSWGEDWGEMGYFRIIRNKGRCGINTVPSTSIVMFSSLSYPTIISLVLASLMMCISCTTATVAADPITSSSTHSRTSTQSSYQPLSVDEMKSLFLQFTHKHNKFYQGPKEYQQRFEIFSQNVEKSRQMNLLEGRNTYGVTKFSDLSPEEFKKYYLMEPKTPQLMMSSGVNRNGVLPISRVSQQQVRDAPKSWDWRDHGAVTYVKNQGQCGSCWAFSATGNIEGQWYLKTKKLKALSEQQLVDCDHNCVIFENQQSCDSGCDGGLQCSAYQYIIQAGGIASEDAYPYYAESYTCTVKPSQFVAKLQNWTMLSTNETELAAWLAENGPIAVALNADWLQNYNNGIGDPAWCDPTQLDHGVLLVGYGVETFWFGSPEPYWIVKNSWGEDWGEMGYFRIIRNKGRCGINTVPSTSIV

pLDDT: mean 83.99, std 25.02, range [15.48, 98.94]

Solvent-accessible surface area (backbone atoms only — not comparable to full-atom values): 41406 Å² total; per-residue (Å²): 142,85,83,75,86,71,82,82,80,83,87,78,85,86,84,79,89,86,78,84,75,78,76,81,80,76,81,79,76,82,74,73,81,75,74,79,72,76,73,71,69,72,68,69,70,69,72,72,86,71,79,78,51,70,66,56,48,48,52,50,48,52,50,48,30,61,74,63,69,56,68,37,79,47,69,67,47,40,52,52,33,49,51,33,24,52,51,43,48,52,49,17,53,51,50,17,62,74,64,73,45,81,24,41,35,82,37,92,48,29,56,42,46,73,67,52,43,45,68,34,56,23,30,67,63,39,40,47,64,55,64,48,47,52,54,42,67,60,90,60,54,50,66,59,55,78,66,52,70,63,50,41,70,66,38,70,78,53,41,54,34,73,79,68,60,34,50,76,79,61,46,62,40,58,71,16,7,34,36,18,36,51,10,36,44,49,18,42,30,9,41,43,11,74,73,68,74,51,70,54,64,55,27,44,32,53,44,32,33,57,34,62,53,66,33,74,46,97,91,38,78,50,50,28,44,19,43,64,13,53,48,41,63,52,52,52,50,42,28,43,74,68,64,28,42,35,27,27,86,78,36,61,66,38,53,64,64,52,82,61,75,86,53,79,91,42,40,76,47,57,48,78,47,59,36,40,46,52,55,49,49,63,46,39,52,24,44,34,70,73,67,38,41,34,20,24,31,20,34,52,80,66,57,55,27,37,34,42,64,73,37,70,62,78,83,45,56,43,55,43,26,22,37,34,25,25,40,40,32,35,35,64,47,79,48,96,82,62,75,66,43,41,27,34,32,32,44,44,46,70,21,48,87,30,47,56,59,13,23,50,33,34,47,48,81,69,54,53,17,18,44,34,61,52,28,31,41,67,33,103,140,83,79,89,82,86,73,91,78,87,89,80,89,77,89,78,83,85,74,83,70,78,71,80,78,73,82,78,74,82,74,70,80,75,71,80,69,74,71,68,69,73,68,68,70,70,73,71,88,72,78,77,50,70,66,57,47,48,52,51,49,52,50,47,30,62,74,64,68,56,69,38,78,49,70,66,46,41,52,51,34,49,52,32,24,52,51,42,46,53,48,18,54,50,50,18,62,73,64,72,46,83,24,41,35,81,37,90,47,28,54,41,45,73,66,52,43,46,67,34,56,24,28,69,63,40,40,48,66,57,64,48,49,51,50,47,66,62,90,63,46,45,67,58,56,78,67,52,70,63,50,42,69,66,37,69,80,53,42,55,34,74,79,67,60,34,50,75,81,61,45,61,38,58,72,15,7,36,36,18,38,49,10,35,45,50,19,43,30,9,42,42,11,75,74,69,74,53,70,54,64,55,27,43,31,53,44,31,32,58,34,61,53,65,33,76,45,98,91,38,79,51,49,28,45,19,43,63,13,53,48,42,61,51,50,53,52,41,29,44,74,69,63,29,41,34,27,25,86,79,37,62,66,39,52,62,64,52,83,62,76,85,55,79,89,44,40,76,48,58,46,77,48,57,35,42,44,53,54,48,49,64,47,38,52,24,44,35,70,74,66,36,41,34,19,25,32,20,33,53,78,64,56,56,29,37,34,42,64,71,37,69,59,78,84,45,56,42,56,43,26,22,38,33,24,27,39,41,32,36,36,62,47,77,47,95,82,61,74,68,43,41,28,36,33,32,43,42,48,70,21,46,88,30,48,57,61,12,24,50,32,33,48,47,81,69,54,53,16,18,43,34,62,52,29,30,41,66,33,105

Secondary structure (DSSP, 8-state):
-------------------------------------------------PPPPHHHHHHHHHHHHHHTT---SHHHHHHHHHHHHHHHHHHHHHHHHHHTS--B---TTTTS-HHHHHHHH----B-HHHHHHHHHSSS-----BPPPHHHHHHS-S-EEGGGGT--PPP-B--SSS-HHHHHHHHHHHHHHHHHHS----B-HHHHHHH---EEEETTEEEE--GGG---HHHHHHHHHHHT-EEBTTTS---SS-------GGGEEE--SEEEEB-S-HHHHHHHHHHH--EEEEE--GGGGSB-SSEE--TTS-TT-B-EEEEEEEEEEE--SSS--EEEEEEE-SB-TTSTBTTEEEEESSS-GGGTTSS-EEEE-/-------------------------------------------------PPPPHHHHHHHHHHHHHHTT---SHHHHHHHHHHHHHHHHHHHHHHHHHHTS--B---TTTTS-HHHHHHHH----B-HHHHHHHHHTTTT----BPPPHHHHHHS-S-EEGGGTT--PPP-B--SSS-HHHHHHHHHHHHHHHHHHS----B-HHHHHHH---EEEETTEEEE--GGG---HHHHHHHHHHHT-EEBTTTS---SS-------GGGEEE--SEEEEB-S-HHHHHHHHHHH--EEEEE--GGGGSB-SSEE--TTS-TT-B-EEEEEEEEEEE--SSS--EEEEEEE-SB-TTSTBTTEEEEESSS-GGGTTSS-EEEE-

Nearest PDB structures (foldseek):
  6jd8-assembly1_A  TM=8.623E-01  e=7.233E-31  Homo sapiens
  6jd0-assembly1_A  TM=8.513E-01  e=1.160E-30  Homo sapiens
  1m6d-assembly1_B  TM=9.650E-01  e=4.519E-27  Homo sapiens
  2yjc-assembly1_A  TM=9.268E-01  e=2.992E-25  Homo sapiens
  4axm-assembly2_B  TM=9.058E-01  e=7.259E-24  Homo sapiens

Foldseek 3Di:
DDDDDDDDDDDDDDDDDDDPPPPPDDPPPDPDPPPPPPPPVPPVPPVPDDQDDPVVLVVVVVVLCVVLVDDADDDVRVVLLSVQLSVLQSVQVVQCVVVVHNFFHDANLSSPHLVRCCQFAWAFWAFLVQLQQQCPPDDHQPPAPDFDPVLLVPFDQKDFCVVVQLADAFAALGRFNLLLLVLLQRQQQNQVCVVPVDRFAFASLLCLAPFFDWDADPNDIDTRHRRNYDHSQSSLVVQQVVFATAGCVLPPHDSHYDHNDDDPVRGDDGFPWKHWHALQQSSVQSCCRVRFKKKWWFQCSRQSGGAADADEPQVADLGTTIGIWIFRMKHWDDDPPDDIWIKTKIAARRALSGHPGRIYIYTTRPCPRNRSSTIMHTHD/DDDDDDDDDDDDDDDDDDDPVPPPDPPPPPDDPPPPPPPPVPPVPPVPDDQDDPVVLVVVVVVLCVVLVDDADDDVRVVLLSVQLSVQQSVQVVQCVVVVHNFFHDANLSSPHLVRCCQFAWAFWAFLVQLVQQQPPDDHQPPAPDFDPVLLVPFDQKDFCVVVQLADAFAALGRFNLQLLVLLQRQQQNQVCVVPVDRFAFASLLCLAPFFDWDADPNDIDTRHRRNYDHSQSSLVVQQVVFATAGCVLPPHDSHYDHNDDDPVRGDDGFPWKHWHALQQSSVQSCCRVRFKKKWWFQCSRQSGGAADADEPQVADLGTTIGIWIFRMKHWDDDPPDDIWIKTKIAARRALSGHPGRIYIYTTRPCPRNRSSTIMHTHD